Protein AF-A0A7N8Y259-F1 (afdb_monomer)

Sequence (595 aa):
MSTGRQFRAVIMTAVQTRENLTTSYLSGLELFNDPRVLNTAMTRAQSQVVVVGDAAALCCFGKCSGIWQSYIKHCITNSSVTPQHFTKDFFEKDLMETAKFQKSEHVDEKNTMNDAILQELKNEYEQLKIEYCSDEDSLEFEDLDHLSLRSSNYIAGADTVLSELCEKQPELKQNNVFMVQVIGWKENCSFPLGKVIKILPVGKSLDDELKILNEEFKVAPSTYNLDRAFLLADEVGTQREDLRKVMTFTVDSKDTRDLDDAISVREIGDQYELGIHIADVASFVSPGSKLDKDAKQKGATYYCGNRKPIYMFPENLSTEHFSLLPNEDRKVVSLMFKVSKQTNEIIGKHKFQLSVINSNEQLSYDKAGEWITERYGVRPNFSDIKDCVTMAYCFAKSQRKIRLNKDWAYAQPDAKRFPGNRKAQLMIEELSVLFNALVSETLIGSEQTQYCTPLRCQAKPSLDKVEELKETYAELMPLSFLVRHKVDHDEQVKTYMICSSSSPKENIGHYSLNVNSYTQASSPIRRYMDIVLQRLLHSVISNENVYYTPTEITTLCSQFEDKIRVAKEYEIKAEEISYAVSRAKQSFSHCPFVS

pLDDT: mean 74.75, std 21.46, range [24.36, 98.88]

Solvent-accessible surface area (backbone atoms only — not comparable to full-atom values): 34156 Å² total; per-residue (Å²): 137,83,92,68,47,84,33,66,58,37,80,46,74,54,74,47,40,77,72,61,67,77,59,97,80,74,90,85,54,60,62,68,41,35,55,68,52,40,49,52,57,61,55,23,26,66,76,38,78,47,77,41,62,43,68,37,43,47,40,67,50,62,76,24,11,70,58,42,47,52,52,51,53,50,30,50,75,68,70,58,50,43,54,86,82,63,40,72,70,55,49,54,52,46,32,58,60,53,51,74,66,64,76,94,70,91,74,80,93,78,76,89,78,67,74,61,60,65,47,50,58,50,53,53,54,56,51,60,59,61,68,74,73,76,78,90,78,89,84,84,90,78,89,87,87,83,83,86,78,82,89,77,86,90,81,85,87,72,45,65,65,58,52,52,47,35,71,77,36,55,69,58,64,79,38,38,48,73,43,60,48,76,77,48,73,55,89,96,50,96,60,65,43,61,44,78,77,45,81,42,61,51,85,86,49,70,69,40,51,49,51,53,52,27,60,76,70,70,57,72,68,58,83,70,75,83,58,75,69,69,82,66,62,71,76,87,78,75,85,55,48,83,40,51,88,45,55,25,31,30,74,39,62,86,84,68,49,63,38,29,50,35,42,33,36,42,76,50,88,87,28,29,37,41,36,45,32,27,40,43,49,42,79,76,45,51,87,85,36,73,66,35,50,48,26,61,70,53,30,36,38,35,49,39,50,99,44,81,57,41,43,27,41,41,59,66,45,32,48,50,74,49,15,61,49,54,80,39,84,38,57,23,44,28,42,39,34,39,27,37,73,88,71,36,42,78,50,84,75,71,44,76,43,50,28,31,36,24,23,71,40,78,35,30,39,67,60,45,24,49,36,29,64,76,46,62,92,52,87,73,48,67,89,40,68,53,36,32,55,30,50,51,32,49,29,24,54,38,51,38,34,70,56,44,50,92,53,43,88,63,72,84,88,48,100,86,58,77,57,72,84,53,56,32,56,50,22,55,53,38,46,45,50,51,51,14,28,52,51,33,52,51,36,54,71,31,90,83,29,30,50,46,31,72,30,40,30,21,56,72,65,61,66,70,44,24,51,53,45,49,64,78,36,55,85,53,32,83,62,32,82,62,41,67,78,44,73,60,76,69,71,87,59,72,64,46,50,38,28,29,88,70,51,83,70,58,74,58,4,21,47,96,72,57,38,69,46,26,33,71,52,61,42,37,64,42,27,42,64,11,31,55,48,44,49,50,47,46,16,66,69,71,72,49,80,65,91,66,49,44,69,55,38,41,52,46,27,59,57,46,47,54,36,54,52,52,34,52,52,48,27,53,52,32,36,54,50,49,50,52,60,57,51,79,73,53,81,93,72,88,85,82,66,74,72

Nearest PDB structures (foldseek):
  8e29-assembly1_A  TM=8.459E-01  e=4.202E-29  Homo sapiens
  7did-assembly1_A  TM=7.575E-01  e=1.082E-26  Mycoplasmoides genitalium G37
  7dcy-assembly1_A  TM=7.495E-01  e=4.975E-27  Mycoplasmoides genitalium G37
  2ix1-assembly1_A  TM=7.747E-01  e=7.772E-25  Escherichia coli
  7dol-assembly1_A  TM=7.550E-01  e=1.114E-25  Mycoplasmoides genitalium G37

Foldseek 3Di:
DDPWAQEQEAEAEDLFDLVVLVDDDDDPCCCLQDPVNVVRRVRNHPHYYEYHDDLLRSLQDHPCNVVSVVVVVVCQVVCQDPPSPPHPVNSVVSNVVSNVSDDDDDDPPPPPDDCVVVVVVVVVVVVVVVVVPPDDDDDDDDDDDDDDDDDDDDDDDPCPVVVVVCVVPVVQVPFWDFDWDFPADDPPDPDTDTDGPDIAGHDDDLVSVLVVLCVVLVADADPDDDDPVLVVPPPPDFDAAECAVFAKEFEAAPPDQQAFWMKTWADDVQWIKIKIWGQL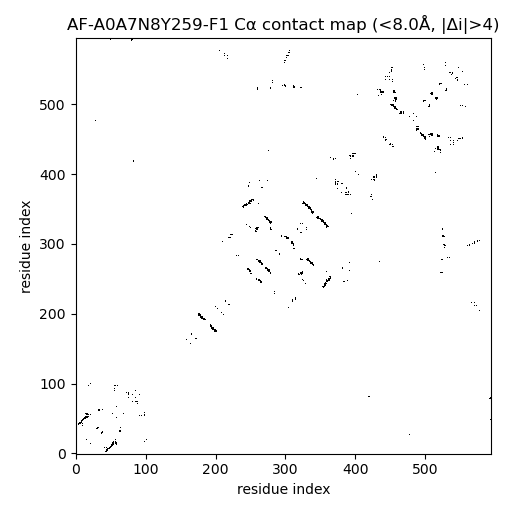VLSSDDPPDPQLVQLLVQFFWFDQAPDDIRFSGHPCCRRPVRHLDAQDKGKTFMWMFIAHPVQLDGDDDIDTGIHIYHHHYYHYLVRLLVLLVVCPPPDADSVDSSSRSNSLLSNLLSLLCVQVPVCSPDDDDDPPDFPDSCSSVSSVVSSQFVVFLVLFVLQCVDPQRVLQDKWWEFAFADPVVLVVVCVVCVVCQSSDPVNVVDSDDDDDRDTFIAGHPPDPRQQRDYVVRNGRIGDRQSRVRTGVVNSLSSQSVCCSRVVHHRPDDSVRSRVSRVVSSVSVVSSVVSNVVSNVSVVVSVVVPDDDDDDGHGD

Structure (mmCIF, N/CA/C/O backbone):
data_AF-A0A7N8Y259-F1
#
_entry.id   AF-A0A7N8Y259-F1
#
loop_
_atom_site.group_PDB
_atom_site.id
_atom_site.type_symbol
_atom_site.label_atom_id
_atom_site.label_alt_id
_atom_site.label_comp_id
_atom_site.label_asym_id
_atom_site.label_entity_id
_atom_site.label_seq_id
_atom_site.pdbx_PDB_ins_code
_atom_site.Cartn_x
_atom_site.Cartn_y
_atom_site.Cartn_z
_atom_site.occupancy
_atom_site.B_iso_or_equiv
_atom_site.auth_seq_id
_atom_site.auth_comp_id
_atom_site.auth_asym_id
_atom_site.auth_atom_id
_atom_site.pdbx_PDB_model_num
ATOM 1 N N . MET A 1 1 ? 5.766 59.104 -18.801 1.00 31.73 1 MET A N 1
ATOM 2 C CA . MET A 1 1 ? 6.012 57.760 -19.365 1.00 31.73 1 MET A CA 1
ATOM 3 C C . MET A 1 1 ? 5.689 56.741 -18.285 1.00 31.73 1 MET A C 1
ATOM 5 O O . MET A 1 1 ? 6.420 56.658 -17.307 1.00 31.73 1 MET A O 1
ATOM 9 N N . SER A 1 2 ? 4.531 56.088 -18.392 1.00 37.53 2 SER A N 1
ATOM 10 C CA . SER A 1 2 ? 4.038 55.081 -17.450 1.00 37.53 2 SER A CA 1
ATOM 11 C C . SER A 1 2 ? 4.778 53.760 -17.665 1.00 37.53 2 SER A C 1
ATOM 13 O O . SER A 1 2 ? 4.703 53.150 -18.723 1.00 37.53 2 SER A O 1
ATOM 15 N N . THR A 1 3 ? 5.500 53.300 -16.650 1.00 47.56 3 THR A N 1
ATOM 16 C CA . THR A 1 3 ? 6.148 51.979 -16.607 1.00 47.56 3 THR A CA 1
ATOM 17 C C . THR A 1 3 ? 5.200 50.923 -16.022 1.00 47.56 3 THR A C 1
ATOM 19 O O . THR A 1 3 ? 5.556 50.169 -15.118 1.00 47.56 3 THR A O 1
ATOM 22 N N . GLY A 1 4 ? 3.953 50.897 -16.498 1.00 50.53 4 GLY A N 1
ATOM 23 C CA . GLY A 1 4 ? 2.974 49.861 -16.159 1.00 50.53 4 GLY A CA 1
ATOM 24 C C . GLY A 1 4 ? 2.997 48.765 -17.219 1.00 50.53 4 GLY A C 1
ATOM 25 O O . GLY A 1 4 ? 3.079 49.090 -18.396 1.00 50.53 4 GLY A O 1
ATOM 26 N N . ARG A 1 5 ? 2.882 47.494 -16.811 1.00 56.06 5 ARG A N 1
ATOM 27 C CA . ARG A 1 5 ? 2.887 46.281 -17.665 1.00 56.06 5 ARG A CA 1
ATOM 28 C C . ARG A 1 5 ? 4.279 45.753 -18.071 1.00 56.06 5 ARG A C 1
ATOM 30 O O . ARG A 1 5 ? 4.652 45.738 -19.241 1.00 56.06 5 ARG A O 1
ATOM 37 N N . GLN A 1 6 ? 5.035 45.269 -17.082 1.00 61.59 6 GLN A N 1
ATOM 38 C CA . GLN A 1 6 ? 6.375 44.685 -17.266 1.00 61.59 6 GLN A CA 1
ATOM 39 C C . GLN A 1 6 ? 6.376 43.165 -17.490 1.00 61.59 6 GLN A C 1
ATOM 41 O O . GLN A 1 6 ? 7.328 42.646 -18.065 1.00 61.59 6 GLN A O 1
ATOM 46 N N . PHE A 1 7 ? 5.344 42.445 -17.040 1.00 57.59 7 PHE A N 1
ATOM 47 C CA . PHE A 1 7 ? 5.351 40.979 -17.014 1.00 57.59 7 PHE A CA 1
ATOM 48 C C . PHE A 1 7 ? 4.155 40.403 -17.763 1.00 57.59 7 PHE A C 1
ATOM 50 O O . PHE A 1 7 ? 3.037 40.877 -17.583 1.00 57.59 7 PHE A O 1
ATOM 57 N N . ARG A 1 8 ? 4.363 39.341 -18.556 1.00 59.09 8 ARG A N 1
ATOM 58 C CA . ARG A 1 8 ? 3.279 38.644 -19.273 1.00 59.09 8 ARG A CA 1
ATOM 59 C C . ARG A 1 8 ? 2.201 38.151 -18.304 1.00 59.09 8 ARG A C 1
ATOM 61 O O . ARG A 1 8 ? 1.018 38.416 -18.513 1.00 59.09 8 ARG A O 1
ATOM 68 N N . ALA A 1 9 ? 2.621 37.515 -17.216 1.00 61.53 9 ALA A N 1
ATOM 69 C CA . ALA A 1 9 ? 1.769 37.088 -16.116 1.00 61.53 9 ALA A CA 1
ATOM 70 C C . ALA A 1 9 ? 2.418 37.442 -14.770 1.00 61.53 9 ALA A C 1
ATOM 72 O O . ALA A 1 9 ? 3.644 37.487 -14.667 1.00 61.53 9 ALA A O 1
ATOM 73 N N . VAL A 1 10 ? 1.599 37.670 -13.746 1.00 65.75 10 VAL A N 1
ATOM 74 C CA . VAL A 1 10 ? 2.021 37.839 -12.350 1.00 65.75 10 VAL A CA 1
ATOM 75 C C . VAL A 1 10 ? 1.383 36.728 -11.526 1.00 65.75 10 VAL A C 1
ATOM 77 O O . VAL A 1 10 ? 0.165 36.566 -11.548 1.00 65.75 10 VAL A O 1
ATOM 80 N N . ILE A 1 11 ? 2.201 35.968 -10.798 1.00 70.06 11 ILE A N 1
ATOM 81 C CA . ILE A 1 11 ? 1.746 34.916 -9.885 1.00 70.06 11 ILE A CA 1
ATOM 82 C C . ILE A 1 11 ? 2.047 35.376 -8.460 1.00 70.06 11 ILE A C 1
ATOM 84 O O . ILE A 1 11 ? 3.190 35.686 -8.133 1.00 70.06 11 ILE A O 1
ATOM 88 N N . MET A 1 12 ? 1.018 35.434 -7.621 1.00 68.69 12 MET A N 1
ATOM 89 C CA . MET A 1 12 ? 1.109 35.808 -6.215 1.00 68.69 12 MET A CA 1
ATOM 90 C C . MET A 1 12 ? 0.708 34.620 -5.349 1.00 68.69 12 MET A C 1
ATOM 92 O O . MET A 1 12 ? -0.397 34.104 -5.466 1.00 68.69 12 MET A O 1
ATOM 96 N N . THR A 1 13 ? 1.582 34.202 -4.444 1.00 61.66 13 THR A N 1
ATOM 97 C CA . THR A 1 13 ? 1.275 33.164 -3.454 1.00 61.66 13 THR A CA 1
ATOM 98 C C . THR A 1 13 ? 1.036 33.831 -2.104 1.00 61.66 13 THR A C 1
ATOM 100 O O . THR A 1 13 ? 1.928 34.500 -1.578 1.00 61.66 13 THR A O 1
ATOM 103 N N . ALA A 1 14 ? -0.161 33.695 -1.544 1.00 60.66 14 ALA A N 1
ATOM 104 C CA . ALA A 1 14 ? -0.502 34.288 -0.262 1.00 60.66 14 ALA A CA 1
ATOM 105 C C . ALA A 1 14 ? -0.086 33.382 0.904 1.00 60.66 14 ALA A C 1
ATOM 107 O O . ALA A 1 14 ? -0.412 32.198 0.953 1.00 60.66 14 ALA A O 1
ATOM 108 N N . VAL A 1 15 ? 0.605 33.984 1.874 1.00 50.47 15 VAL A N 1
ATOM 109 C CA . VAL A 1 15 ? 1.146 33.325 3.078 1.00 50.47 15 VAL A CA 1
ATOM 110 C C . VAL A 1 15 ? 0.148 33.360 4.250 1.00 50.47 15 VAL A C 1
ATOM 112 O O . VAL A 1 15 ? 0.470 32.965 5.365 1.00 50.47 15 VAL A O 1
ATOM 115 N N . GLN A 1 16 ? -1.079 33.848 4.055 1.00 53.81 16 GLN A N 1
ATOM 116 C CA . GLN A 1 16 ? -2.093 33.866 5.115 1.00 53.81 16 GLN A CA 1
ATOM 117 C C . GLN A 1 16 ? -3.006 32.644 5.007 1.00 53.81 16 GLN A C 1
ATOM 119 O O . GLN A 1 16 ? -3.619 32.415 3.972 1.00 53.81 16 GLN A O 1
ATOM 124 N N . THR A 1 17 ? -3.084 31.874 6.091 1.00 55.69 17 THR A N 1
ATOM 125 C CA . THR A 1 17 ? -4.044 30.783 6.320 1.00 55.69 17 THR A CA 1
ATOM 126 C C . THR A 1 17 ? -4.780 31.047 7.625 1.00 55.69 17 THR A C 1
ATOM 128 O O . THR A 1 17 ? -4.289 31.798 8.473 1.00 55.69 17 THR A O 1
ATOM 131 N N . ARG A 1 18 ? -5.915 30.374 7.835 1.00 54.91 18 ARG A N 1
ATOM 132 C CA . ARG A 1 18 ? -6.691 30.435 9.087 1.00 54.91 18 ARG A CA 1
ATOM 133 C C . ARG A 1 18 ? -5.870 30.206 10.371 1.00 54.91 18 ARG A C 1
ATOM 135 O O . ARG A 1 18 ? -6.222 30.746 11.415 1.00 54.91 18 ARG A O 1
ATOM 142 N N . GLU A 1 19 ? -4.766 29.458 10.313 1.00 51.34 19 GLU A N 1
ATOM 143 C CA . GLU A 1 19 ? -3.880 29.196 11.464 1.00 51.34 19 GLU A CA 1
ATOM 144 C C . GLU A 1 19 ? -2.948 30.379 11.786 1.00 51.34 19 GLU A C 1
ATOM 146 O O . GLU A 1 19 ? -2.776 30.722 12.960 1.00 51.34 19 GLU A O 1
ATOM 151 N N . ASN A 1 20 ? -2.444 31.084 10.764 1.00 52.56 20 ASN A N 1
ATOM 152 C CA . ASN A 1 20 ? -1.605 32.283 10.924 1.00 52.56 20 ASN A CA 1
ATOM 153 C C . ASN A 1 20 ? -2.360 33.462 11.567 1.00 52.56 20 ASN A C 1
ATOM 155 O O . ASN A 1 20 ? -1.735 34.396 12.070 1.00 52.56 20 ASN A O 1
ATOM 159 N N . LEU A 1 21 ? -3.696 33.397 11.601 1.00 51.56 21 LEU A N 1
ATOM 160 C CA . LEU A 1 21 ? -4.581 34.385 12.228 1.00 51.56 21 LEU A CA 1
ATOM 161 C C . LEU A 1 21 ? -4.530 34.373 13.769 1.00 51.56 21 LEU A C 1
ATOM 163 O O . LEU A 1 21 ? -5.076 35.271 14.405 1.00 51.56 21 LEU A O 1
ATOM 167 N N . THR A 1 22 ? -3.893 33.373 14.392 1.00 48.81 22 THR A N 1
ATOM 168 C CA . THR A 1 22 ? -3.843 33.238 15.863 1.00 48.81 22 THR A CA 1
ATOM 169 C C . THR A 1 22 ? -2.605 33.864 16.518 1.00 48.81 22 THR A C 1
ATOM 171 O O . THR A 1 22 ? -2.586 34.055 17.736 1.00 48.81 22 THR A O 1
ATOM 174 N N . THR A 1 23 ? -1.583 34.228 15.738 1.00 44.41 23 THR A N 1
ATOM 175 C CA . THR A 1 23 ? -0.278 34.706 16.232 1.00 44.41 23 THR A CA 1
ATOM 176 C C . THR A 1 23 ? -0.013 36.165 15.849 1.00 44.41 23 THR A C 1
ATOM 178 O O . THR A 1 23 ? 0.042 36.505 14.673 1.00 44.41 23 THR A O 1
ATOM 181 N N . SER A 1 24 ? 0.198 37.036 16.843 1.00 42.38 24 SER A N 1
ATOM 182 C CA . SER A 1 24 ? 0.234 38.505 16.701 1.00 42.38 24 SER A CA 1
ATOM 183 C C . SER A 1 24 ? 1.580 39.116 16.284 1.00 42.38 24 SER A C 1
ATOM 185 O O . SER A 1 24 ? 1.736 40.332 16.336 1.00 42.38 24 SER A O 1
ATOM 187 N N . TYR A 1 25 ? 2.570 38.312 15.897 1.00 46.72 25 TYR A N 1
ATOM 188 C CA . TYR A 1 25 ? 3.901 38.810 15.542 1.00 46.72 25 TYR A CA 1
ATOM 189 C C . TYR A 1 25 ? 4.353 38.233 14.205 1.00 46.72 25 TYR A C 1
ATOM 191 O O . TYR A 1 25 ? 5.004 37.193 14.140 1.00 46.72 25 TYR A O 1
ATOM 199 N N . LEU A 1 26 ? 4.015 38.933 13.123 1.00 46.22 26 LEU A N 1
ATOM 200 C CA . LEU A 1 26 ? 4.574 38.680 11.800 1.00 46.22 26 LEU A CA 1
ATOM 201 C C . LEU A 1 26 ? 5.191 39.978 11.265 1.00 46.22 26 LEU A C 1
ATOM 203 O O . LEU A 1 26 ? 4.508 40.811 10.677 1.00 46.22 26 LEU A O 1
ATOM 207 N N . SER A 1 27 ? 6.501 40.142 11.456 1.00 38.75 27 SER A N 1
ATOM 208 C CA . SER A 1 27 ? 7.315 41.045 10.640 1.00 38.75 27 SER A CA 1
ATOM 209 C C . SER A 1 27 ? 7.521 40.397 9.262 1.00 38.75 27 SER A C 1
ATOM 211 O O . SER A 1 27 ? 7.944 39.243 9.178 1.00 38.75 27 SER A O 1
ATOM 213 N N . GLY A 1 28 ? 7.148 41.105 8.187 1.00 48.31 28 GLY A N 1
ATOM 214 C CA . GLY A 1 28 ? 7.307 40.646 6.793 1.00 48.31 28 GLY A CA 1
ATOM 215 C C . GLY A 1 28 ? 6.070 40.725 5.878 1.00 48.31 28 GLY A C 1
ATOM 216 O O . GLY A 1 28 ? 6.117 40.210 4.768 1.00 48.31 28 GLY A O 1
ATOM 217 N N . LEU A 1 29 ? 4.961 41.348 6.298 1.00 51.50 29 LEU A N 1
ATOM 218 C CA . LEU A 1 29 ? 3.687 41.368 5.547 1.00 51.50 29 LEU A CA 1
ATOM 219 C C . LEU A 1 29 ? 3.365 42.699 4.834 1.00 51.50 29 LEU A C 1
ATOM 221 O O . LEU A 1 29 ? 2.196 43.015 4.628 1.00 51.50 29 LEU A O 1
ATOM 225 N N . GLU A 1 30 ? 4.354 43.501 4.436 1.00 50.78 30 GLU A N 1
ATOM 226 C CA . GLU A 1 30 ? 4.078 44.813 3.815 1.00 50.78 30 GLU A CA 1
ATOM 227 C C . GLU A 1 30 ? 3.404 44.705 2.431 1.00 50.78 30 GLU A C 1
ATOM 229 O O . GLU A 1 30 ? 2.513 45.497 2.128 1.00 50.78 30 GLU A O 1
ATOM 234 N N . LEU A 1 31 ? 3.719 43.672 1.634 1.00 52.66 31 LEU A N 1
ATOM 235 C CA . LEU A 1 31 ? 3.154 43.472 0.286 1.00 52.66 31 LEU A CA 1
ATOM 236 C C . LEU A 1 31 ? 1.628 43.248 0.283 1.00 52.66 31 LEU A C 1
ATOM 238 O O . LEU A 1 31 ? 0.938 43.692 -0.631 1.00 52.66 31 LEU A O 1
ATOM 242 N N . PHE A 1 32 ? 1.101 42.574 1.311 1.00 55.12 32 PHE A N 1
ATOM 243 C CA . PHE A 1 32 ? -0.315 42.192 1.415 1.00 55.12 32 PHE A CA 1
ATOM 244 C C . PHE A 1 32 ? -1.127 43.107 2.344 1.00 55.12 32 PHE A C 1
ATOM 246 O O . PHE A 1 32 ? -2.348 42.976 2.400 1.00 55.12 32 PHE A O 1
ATOM 253 N N . ASN A 1 33 ? -0.467 44.043 3.036 1.00 57.94 33 ASN A N 1
ATOM 254 C CA . ASN A 1 33 ? -1.093 45.024 3.927 1.00 57.94 33 ASN A CA 1
ATOM 255 C C . ASN A 1 33 ? -0.981 46.482 3.444 1.00 57.94 33 ASN A C 1
ATOM 257 O O . ASN A 1 33 ? -1.652 47.333 4.030 1.00 57.94 33 ASN A O 1
ATOM 261 N N . ASP A 1 34 ? -0.185 46.798 2.412 1.00 68.50 34 ASP A N 1
ATOM 262 C CA . ASP A 1 34 ? -0.209 48.108 1.738 1.00 68.50 34 ASP A CA 1
ATOM 263 C C . ASP A 1 34 ? -0.972 48.019 0.394 1.00 68.50 34 ASP A C 1
ATOM 265 O O . ASP A 1 34 ? -0.463 47.442 -0.576 1.00 68.50 34 ASP A O 1
ATOM 269 N N . PRO A 1 35 ? -2.169 48.633 0.294 1.00 69.25 35 PRO A N 1
ATOM 270 C CA . PRO A 1 35 ? -2.975 48.666 -0.928 1.00 69.25 35 PRO A CA 1
ATOM 271 C C . PRO A 1 35 ? -2.236 49.175 -2.168 1.00 69.25 35 PRO A C 1
ATOM 273 O O . PRO A 1 35 ? -2.524 48.744 -3.281 1.00 69.25 35 PRO A O 1
ATOM 276 N N . ARG A 1 36 ? -1.267 50.085 -2.006 1.00 67.75 36 ARG A N 1
ATOM 277 C CA . ARG A 1 36 ? -0.520 50.668 -3.131 1.00 67.75 36 ARG A CA 1
ATOM 278 C C . ARG A 1 36 ? 0.468 49.672 -3.718 1.00 67.75 36 ARG A C 1
ATOM 280 O O . ARG A 1 36 ? 0.638 49.628 -4.937 1.00 67.75 36 ARG A O 1
ATOM 287 N N . VAL A 1 37 ? 1.102 48.868 -2.867 1.00 68.62 37 VAL A N 1
ATOM 288 C CA . VAL A 1 37 ? 2.054 47.841 -3.302 1.00 68.62 37 VAL A CA 1
ATOM 289 C C . VAL A 1 37 ? 1.300 46.702 -3.985 1.00 68.62 37 VAL A C 1
ATOM 291 O O . VAL A 1 37 ? 1.686 46.294 -5.081 1.00 68.62 37 VAL A O 1
ATOM 294 N N . LEU A 1 38 ? 0.168 46.275 -3.413 1.00 72.06 38 LEU A N 1
ATOM 295 C CA . LEU A 1 38 ? -0.696 45.263 -4.020 1.00 72.06 38 LEU A CA 1
ATOM 296 C C . LEU A 1 38 ? -1.234 45.705 -5.389 1.00 72.06 38 LEU A C 1
ATOM 298 O O . LEU A 1 38 ? -1.137 44.958 -6.363 1.00 72.06 38 LEU A O 1
ATOM 302 N N . ASN A 1 39 ? -1.725 46.944 -5.488 1.00 71.12 39 ASN A N 1
ATOM 303 C CA . ASN A 1 39 ? -2.179 47.510 -6.758 1.00 71.12 39 ASN A CA 1
ATOM 304 C C . ASN A 1 39 ? -1.050 47.532 -7.790 1.00 71.12 39 ASN A C 1
ATOM 306 O O . ASN A 1 39 ? -1.236 47.076 -8.914 1.00 71.12 39 ASN A O 1
ATOM 310 N N . THR A 1 40 ? 0.144 47.985 -7.399 1.00 71.69 40 THR A N 1
ATOM 311 C CA . THR A 1 40 ? 1.310 48.019 -8.293 1.00 71.69 40 THR A CA 1
ATOM 312 C C . THR A 1 40 ? 1.656 46.623 -8.816 1.00 71.69 40 THR A C 1
ATOM 314 O O . THR A 1 40 ? 1.926 46.471 -10.008 1.00 71.69 40 THR A O 1
ATOM 317 N N . ALA A 1 41 ? 1.608 45.598 -7.959 1.00 68.81 41 ALA A N 1
ATOM 318 C CA . ALA A 1 41 ? 1.866 44.214 -8.346 1.00 68.81 41 ALA A CA 1
ATOM 319 C C . ALA A 1 41 ? 0.820 43.689 -9.344 1.00 68.81 41 ALA A C 1
ATOM 321 O O . ALA A 1 41 ? 1.189 43.156 -10.390 1.00 68.81 41 ALA A O 1
ATOM 322 N N . MET A 1 42 ? -0.470 43.907 -9.072 1.00 72.12 42 MET A N 1
ATOM 323 C CA . MET A 1 42 ? -1.562 43.483 -9.955 1.00 72.12 42 MET A CA 1
ATOM 324 C C . MET A 1 42 ? -1.518 44.194 -11.318 1.00 72.12 42 MET A C 1
ATOM 326 O O . MET A 1 42 ? -1.651 43.547 -12.353 1.00 72.12 42 MET A O 1
ATOM 330 N N . THR A 1 43 ? -1.251 45.505 -11.350 1.00 73.00 43 THR A N 1
ATOM 331 C CA . THR A 1 43 ? -1.238 46.302 -12.596 1.00 73.00 43 THR A CA 1
ATOM 332 C C . THR A 1 43 ? 0.021 46.122 -13.451 1.00 73.00 43 THR A C 1
ATOM 334 O O . THR A 1 43 ? 0.116 46.654 -14.558 1.00 73.00 43 THR A O 1
ATOM 337 N N . ARG A 1 44 ? 1.027 45.391 -12.952 1.00 72.56 44 ARG A N 1
ATOM 338 C CA . ARG A 1 44 ? 2.248 45.073 -13.709 1.00 72.56 44 ARG A CA 1
ATOM 339 C C . ARG A 1 44 ? 2.101 43.861 -14.626 1.00 72.56 44 ARG A C 1
ATOM 341 O O . ARG A 1 44 ? 2.978 43.667 -15.472 1.00 72.56 44 ARG A O 1
ATOM 348 N N . ALA A 1 45 ? 1.016 43.100 -14.492 1.00 68.75 45 ALA A N 1
ATOM 349 C CA . ALA A 1 45 ? 0.655 42.043 -15.425 1.00 68.75 45 ALA A CA 1
ATOM 350 C C . ALA A 1 45 ? 0.137 42.619 -16.754 1.00 68.75 45 ALA A C 1
ATOM 352 O O . ALA A 1 45 ? -0.648 43.562 -16.771 1.00 68.75 45 ALA A O 1
ATOM 353 N N . GLN A 1 46 ? 0.567 42.030 -17.867 1.00 62.53 46 GLN A N 1
ATOM 354 C CA . GLN A 1 46 ? 0.090 42.334 -19.218 1.00 62.53 46 GLN A CA 1
ATOM 355 C C . GLN A 1 46 ? -1.149 41.518 -19.578 1.00 62.53 46 GLN A C 1
ATOM 357 O O . GLN A 1 46 ? -2.044 42.041 -20.228 1.00 62.53 46 GLN A O 1
ATOM 362 N N . SER A 1 47 ? -1.182 40.238 -19.187 1.00 63.31 47 SER A N 1
ATOM 363 C CA . SER A 1 47 ? -2.236 39.309 -19.617 1.00 63.31 47 SER A CA 1
ATOM 364 C C . SER A 1 47 ? -2.888 38.521 -18.485 1.00 63.31 47 SER A C 1
ATOM 366 O O . SER A 1 47 ? -4.064 38.190 -18.591 1.00 63.31 47 SER A O 1
ATOM 368 N N . GLN A 1 48 ? -2.171 38.219 -17.396 1.00 65.69 48 GLN A N 1
ATOM 369 C CA . GLN A 1 48 ? -2.711 37.329 -16.367 1.00 65.69 48 GLN A CA 1
ATOM 370 C C . GLN A 1 48 ? -2.222 37.672 -14.961 1.00 65.69 48 GLN A C 1
ATOM 372 O O . GLN A 1 48 ? -1.034 37.904 -14.745 1.00 65.69 48 GLN A O 1
ATOM 377 N N . VAL A 1 49 ? -3.140 37.635 -13.994 1.00 70.25 49 VAL A N 1
ATOM 378 C CA . VAL A 1 49 ? -2.836 37.668 -12.560 1.00 70.25 49 VAL A CA 1
ATOM 379 C C . VAL A 1 49 ? -3.376 36.388 -11.934 1.00 70.25 49 VAL A C 1
ATOM 381 O O . VAL A 1 49 ? -4.581 36.147 -11.985 1.00 70.25 49 VAL A O 1
ATOM 384 N N . VAL A 1 50 ? -2.494 35.581 -11.350 1.00 71.06 50 VAL A N 1
ATOM 385 C CA . VAL A 1 50 ? -2.836 34.340 -10.643 1.00 71.06 50 VAL A CA 1
ATOM 386 C C . VAL A 1 50 ? -2.544 34.527 -9.164 1.00 71.06 50 VAL A C 1
ATOM 388 O O . VAL A 1 50 ? -1.468 35.002 -8.805 1.00 71.06 50 VAL A O 1
ATOM 391 N N . VAL A 1 51 ? -3.487 34.147 -8.305 1.00 72.50 51 VAL A N 1
ATOM 392 C CA . VAL A 1 51 ? -3.333 34.223 -6.849 1.00 72.50 51 VAL A CA 1
ATOM 393 C C . VAL A 1 51 ? -3.569 32.841 -6.255 1.00 72.50 51 VAL A C 1
ATOM 395 O O . VAL A 1 51 ? -4.622 32.253 -6.476 1.00 72.50 51 VAL A O 1
ATOM 398 N N . VAL A 1 52 ? -2.600 32.334 -5.496 1.00 67.12 52 VAL A N 1
ATOM 399 C CA . VAL A 1 52 ? -2.649 31.018 -4.842 1.00 67.12 52 VAL A CA 1
ATOM 400 C C . VAL A 1 52 ? -2.659 31.223 -3.328 1.00 67.12 52 VAL A C 1
ATOM 402 O O . VAL A 1 52 ? -1.684 31.734 -2.781 1.00 67.12 52 VAL A O 1
ATOM 405 N N . GLY A 1 53 ? -3.739 30.851 -2.639 1.00 69.50 53 GLY A N 1
ATOM 406 C CA . GLY A 1 53 ? -3.841 30.978 -1.180 1.00 69.50 53 GLY A CA 1
ATOM 407 C C . GLY A 1 53 ? -5.250 30.769 -0.620 1.00 69.50 53 GLY A C 1
ATOM 408 O O . GLY A 1 53 ? -6.186 30.486 -1.363 1.00 69.50 53 GLY A O 1
ATOM 409 N N . ASP A 1 54 ? -5.393 30.920 0.701 1.00 69.31 54 ASP A N 1
ATOM 410 C CA . ASP A 1 54 ? -6.678 30.842 1.407 1.00 69.31 54 ASP A CA 1
ATOM 411 C C . ASP A 1 54 ? -7.493 32.124 1.155 1.00 69.31 54 ASP A C 1
ATOM 413 O O . ASP A 1 54 ? -7.180 33.212 1.651 1.00 69.31 54 ASP A O 1
ATOM 417 N N . ALA A 1 55 ? -8.534 31.985 0.333 1.00 72.56 55 ALA A N 1
ATOM 418 C CA . ALA A 1 55 ? -9.389 33.081 -0.099 1.00 72.56 55 ALA A CA 1
ATOM 419 C C . ALA A 1 55 ? -10.118 33.761 1.071 1.00 72.56 55 ALA A C 1
ATOM 421 O O . ALA A 1 55 ? -10.253 34.985 1.076 1.00 72.56 55 ALA A O 1
ATOM 422 N N . ALA A 1 56 ? -10.575 32.997 2.068 1.00 69.94 56 ALA A N 1
ATOM 423 C CA . ALA A 1 56 ? -11.269 33.554 3.222 1.00 69.94 56 ALA A CA 1
ATOM 424 C C . ALA A 1 56 ? -10.291 34.312 4.131 1.00 69.94 56 ALA A C 1
ATOM 426 O O . ALA A 1 56 ? -10.581 35.437 4.543 1.00 69.94 56 ALA A O 1
ATOM 427 N N . ALA A 1 57 ? -9.098 33.761 4.373 1.00 67.25 57 ALA A N 1
ATOM 428 C CA . ALA A 1 57 ? -8.069 34.419 5.179 1.00 67.25 57 ALA A CA 1
ATOM 429 C C . ALA A 1 57 ? -7.628 35.770 4.582 1.00 67.25 57 ALA A C 1
ATOM 431 O O . ALA A 1 57 ? -7.588 36.769 5.302 1.00 67.25 57 ALA A O 1
ATOM 432 N N . LEU A 1 58 ? -7.390 35.830 3.263 1.00 71.12 58 LEU A N 1
ATOM 433 C CA . LEU A 1 58 ? -7.026 37.057 2.532 1.00 71.12 58 LEU A CA 1
ATOM 434 C C . LEU A 1 58 ? -8.058 38.185 2.660 1.00 71.12 58 LEU A C 1
ATOM 436 O O . LEU A 1 58 ? -7.729 39.372 2.623 1.00 71.12 58 LEU A O 1
ATOM 440 N N . CYS A 1 59 ? -9.325 37.813 2.789 1.00 71.88 59 CYS A N 1
ATOM 441 C CA . CYS A 1 59 ? -10.450 38.733 2.820 1.00 71.88 59 CYS A CA 1
ATOM 442 C C . CYS A 1 59 ? -10.852 39.180 4.227 1.00 71.88 59 CYS A C 1
ATOM 444 O O . CYS A 1 59 ? -11.673 40.093 4.346 1.00 71.88 59 CYS A O 1
ATOM 446 N N . CYS A 1 60 ? -10.309 38.553 5.272 1.00 62.97 60 CYS A N 1
ATOM 447 C CA . CYS A 1 60 ? -10.700 38.798 6.658 1.00 62.97 60 CYS A CA 1
ATOM 448 C C . CYS A 1 60 ? -9.753 39.736 7.428 1.00 62.97 60 CYS A C 1
ATOM 450 O O . CYS A 1 60 ? -10.146 40.202 8.497 1.00 62.97 60 CYS A O 1
ATOM 452 N N . PHE A 1 61 ? -8.544 40.037 6.931 1.00 56.84 61 PHE A N 1
ATOM 453 C CA . PHE A 1 61 ? -7.556 40.845 7.664 1.00 56.84 61 PHE A CA 1
ATOM 454 C C . PHE A 1 61 ? -6.703 41.759 6.771 1.00 56.84 61 PHE A C 1
ATOM 456 O O . PHE A 1 61 ? -6.467 41.478 5.600 1.00 56.84 61 PHE A O 1
ATOM 463 N N . GLY A 1 62 ? -6.219 42.863 7.355 1.00 63.50 62 GLY A N 1
ATOM 464 C CA . GLY A 1 62 ? -5.338 43.820 6.684 1.00 63.50 62 GLY A CA 1
ATOM 465 C C . GLY A 1 62 ? -6.060 44.916 5.895 1.00 63.50 62 GLY A C 1
ATOM 466 O O . GLY A 1 62 ? -7.253 44.827 5.590 1.00 63.50 62 GLY A O 1
ATOM 467 N N . LYS A 1 63 ? -5.319 45.969 5.522 1.00 65.88 63 LYS A N 1
ATOM 468 C CA . LYS A 1 63 ? -5.862 47.119 4.766 1.00 65.88 63 LYS A CA 1
ATOM 469 C C . LYS A 1 63 ? -6.252 46.768 3.320 1.00 65.88 63 LYS A C 1
ATOM 471 O O . LYS A 1 63 ? -6.920 47.563 2.668 1.00 65.88 63 LYS A O 1
ATOM 476 N N . CYS A 1 64 ? -5.858 45.590 2.827 1.00 69.81 64 CYS A N 1
ATOM 477 C CA . CYS A 1 64 ? -6.160 45.094 1.479 1.00 69.81 64 CYS A CA 1
ATOM 478 C C . CYS A 1 64 ? -7.372 44.146 1.415 1.00 69.81 64 CYS A C 1
ATOM 480 O O . CYS A 1 64 ? -7.724 43.694 0.328 1.00 69.81 64 CYS A O 1
ATOM 482 N N . SER A 1 65 ? -8.022 43.840 2.542 1.00 72.06 65 SER A N 1
ATOM 483 C CA . SER A 1 65 ? -9.153 42.896 2.628 1.00 72.06 65 SER A CA 1
ATOM 484 C C . SER A 1 65 ? -10.272 43.178 1.613 1.00 72.06 65 SER A C 1
ATOM 486 O O . SER A 1 65 ? -10.729 42.267 0.922 1.00 72.06 65 SER A O 1
ATOM 488 N N . GLY A 1 66 ? -10.662 44.446 1.447 1.00 69.94 66 GLY A N 1
ATOM 489 C CA . GLY A 1 66 ? -11.664 44.856 0.454 1.00 69.94 66 GLY A CA 1
ATOM 490 C C . GLY A 1 66 ? -11.230 44.623 -1.001 1.00 69.94 66 GLY A C 1
ATOM 491 O O . GLY A 1 66 ? -12.048 44.234 -1.836 1.00 69.94 66 GLY A O 1
ATOM 492 N N . ILE A 1 67 ? -9.936 44.785 -1.301 1.00 74.19 67 ILE A N 1
ATOM 493 C CA . ILE A 1 67 ? -9.366 44.534 -2.636 1.00 74.19 67 ILE A CA 1
ATOM 494 C C . ILE A 1 67 ? -9.417 43.036 -2.942 1.00 74.19 67 ILE A C 1
ATOM 496 O O . ILE A 1 67 ? -9.873 42.640 -4.014 1.00 74.19 67 ILE A O 1
ATOM 500 N N . TRP A 1 68 ? -9.039 42.199 -1.972 1.00 77.75 68 TRP A N 1
ATOM 501 C CA . TRP A 1 68 ? -9.104 40.745 -2.104 1.00 77.75 68 TRP A CA 1
ATOM 502 C C . TRP A 1 68 ? -10.529 40.239 -2.309 1.00 77.75 68 TRP A C 1
ATOM 504 O O . TRP A 1 68 ? -10.765 39.433 -3.207 1.00 77.75 68 TRP A O 1
ATOM 514 N N . GLN A 1 69 ? -11.496 40.762 -1.549 1.00 78.56 69 GLN A N 1
ATOM 515 C CA . GLN A 1 69 ? -12.904 40.392 -1.720 1.00 78.56 69 GLN A CA 1
ATOM 516 C C . GLN A 1 69 ? -13.421 40.735 -3.119 1.00 78.56 69 GLN A C 1
ATOM 518 O O . GLN A 1 69 ? -14.156 39.944 -3.711 1.00 78.56 69 GLN A O 1
ATOM 523 N N . SER A 1 70 ? -13.040 41.897 -3.653 1.00 76.88 70 SER A N 1
ATOM 524 C CA . SER A 1 70 ? -13.423 42.315 -5.004 1.00 76.88 70 SER A CA 1
ATOM 525 C C . SER A 1 70 ? -12.791 41.419 -6.075 1.00 76.88 70 SER A C 1
ATOM 527 O O . SER A 1 70 ? -13.496 40.896 -6.939 1.00 76.88 70 SER A O 1
ATOM 529 N N . TYR A 1 71 ? -11.483 41.160 -5.967 1.00 79.00 71 TYR A N 1
ATOM 530 C CA . TYR A 1 71 ? -10.745 40.289 -6.884 1.00 79.00 71 TYR A CA 1
ATOM 531 C C . TYR A 1 71 ? -11.314 38.862 -6.907 1.00 79.00 71 TYR A C 1
ATOM 533 O O . TYR A 1 71 ? -11.629 38.340 -7.974 1.00 79.00 71 TYR A O 1
ATOM 541 N N . ILE A 1 72 ? -11.545 38.251 -5.741 1.00 78.44 72 ILE A N 1
ATOM 542 C CA . ILE A 1 72 ? -12.075 36.883 -5.652 1.00 78.44 72 ILE A CA 1
ATOM 543 C C . ILE A 1 72 ? -13.504 36.803 -6.201 1.00 78.44 72 ILE A C 1
ATOM 545 O O . ILE A 1 72 ? -13.810 35.903 -6.981 1.00 78.44 72 ILE A O 1
ATOM 549 N N . LYS A 1 73 ? -14.378 37.770 -5.879 1.00 78.38 73 LYS A N 1
ATOM 550 C CA . LYS A 1 73 ? -15.737 37.830 -6.452 1.00 78.38 73 LYS A CA 1
ATOM 551 C C . LYS A 1 73 ? -15.707 37.947 -7.978 1.00 78.38 73 LYS A C 1
ATOM 553 O O . LYS A 1 73 ? -16.532 37.326 -8.652 1.00 78.38 73 LYS A O 1
ATOM 558 N N . HIS A 1 74 ? -14.760 38.707 -8.523 1.00 76.44 74 HIS A N 1
ATOM 559 C CA . HIS A 1 74 ? -14.558 38.820 -9.964 1.00 76.44 74 HIS A CA 1
ATOM 560 C C . HIS A 1 74 ? -14.118 37.483 -10.582 1.00 76.44 74 HIS A C 1
ATOM 562 O O . HIS A 1 74 ? -14.710 37.051 -11.570 1.00 76.44 74 HIS A O 1
ATOM 568 N N . CYS A 1 75 ? -13.166 36.778 -9.963 1.00 75.88 75 CYS A N 1
ATOM 569 C CA . CYS A 1 75 ? -12.737 35.454 -10.418 1.00 75.88 75 CYS A CA 1
ATOM 570 C C . CYS A 1 75 ? -13.875 34.419 -10.388 1.00 75.88 75 CYS A C 1
ATOM 572 O O . CYS A 1 75 ? -14.033 33.656 -11.340 1.00 75.88 75 CYS A O 1
ATOM 574 N N . ILE A 1 76 ? -14.696 34.411 -9.330 1.00 74.44 76 ILE A N 1
ATOM 575 C CA . ILE A 1 76 ? -15.867 33.521 -9.225 1.00 74.44 76 ILE A CA 1
ATOM 576 C C . ILE A 1 76 ? -16.865 33.825 -10.351 1.00 74.44 76 ILE A C 1
ATOM 578 O O . ILE A 1 76 ? -17.335 32.913 -11.024 1.00 74.44 76 ILE A O 1
ATOM 582 N N . THR A 1 77 ? -17.158 35.108 -10.590 1.00 78.31 77 THR A N 1
ATOM 583 C CA . THR A 1 77 ? -18.112 35.539 -11.630 1.00 78.31 77 THR A CA 1
ATOM 584 C C . THR A 1 77 ? -17.656 35.124 -13.031 1.00 78.31 77 THR A C 1
ATOM 586 O O . THR A 1 77 ? -18.477 34.727 -13.853 1.00 78.31 77 THR A O 1
ATOM 589 N N . ASN A 1 78 ? -16.348 35.156 -13.289 1.00 74.38 78 ASN A N 1
ATOM 590 C CA . ASN A 1 78 ? -15.765 34.787 -14.579 1.00 74.38 78 ASN A CA 1
ATOM 591 C C . ASN A 1 78 ? -15.418 33.296 -14.703 1.00 74.38 78 ASN A C 1
ATOM 593 O O . ASN A 1 78 ? -14.748 32.913 -15.659 1.00 74.38 78 ASN A O 1
ATOM 597 N N . SER A 1 79 ? -15.843 32.449 -13.757 1.00 73.00 79 SER A N 1
ATOM 598 C CA . SER A 1 79 ? -15.503 31.015 -13.736 1.00 73.00 79 SER A CA 1
ATOM 599 C C . SER A 1 79 ? -13.992 30.746 -13.817 1.00 73.00 79 SER A C 1
ATOM 601 O O . SER A 1 79 ? -13.554 29.725 -14.341 1.00 73.00 79 SER A O 1
ATOM 603 N N . SER A 1 80 ? -13.180 31.672 -13.300 1.00 73.75 80 SER A N 1
ATOM 604 C CA . SER A 1 80 ? -11.718 31.608 -13.336 1.00 73.75 80 SER A CA 1
ATOM 605 C C . SER A 1 80 ? -11.128 31.171 -11.992 1.00 73.75 80 SER A C 1
ATOM 607 O O . SER A 1 80 ? -9.973 31.473 -11.705 1.00 73.75 80 SER A O 1
ATOM 609 N N . VAL A 1 81 ? -11.936 30.525 -11.148 1.00 68.88 81 VAL A N 1
ATOM 610 C CA . VAL A 1 81 ? -11.531 29.950 -9.863 1.00 68.88 81 VAL A CA 1
ATOM 611 C C . VAL A 1 81 ? -11.385 28.444 -9.980 1.00 68.88 81 VAL A C 1
ATOM 613 O O . VAL A 1 81 ? -12.143 27.773 -10.680 1.00 68.88 81 VAL A O 1
ATOM 616 N N . THR A 1 82 ? -10.433 27.907 -9.232 1.00 59.75 82 THR A N 1
ATOM 617 C CA . THR A 1 82 ? -10.301 26.473 -8.999 1.00 59.75 82 THR A CA 1
ATOM 618 C C . THR A 1 82 ? -10.218 26.215 -7.500 1.00 59.75 82 THR A C 1
ATOM 620 O O . THR A 1 82 ? -9.708 27.076 -6.781 1.00 59.75 82 THR A O 1
ATOM 623 N N . PRO A 1 83 ? -10.706 25.060 -7.017 1.00 57.28 83 PRO A N 1
ATOM 624 C CA . PRO A 1 83 ? -11.375 23.998 -7.781 1.00 57.28 83 PRO A CA 1
ATOM 625 C C . PRO A 1 83 ? -12.798 24.398 -8.228 1.00 57.28 83 PRO A C 1
ATOM 627 O O . PRO A 1 83 ? -13.401 25.294 -7.649 1.00 57.28 83 PRO A O 1
ATOM 630 N N . GLN A 1 84 ? -13.360 23.735 -9.250 1.00 57.03 84 GLN A N 1
ATOM 631 C CA . GLN A 1 84 ? -14.646 24.125 -9.879 1.00 57.03 84 GLN A CA 1
ATOM 632 C C . GLN A 1 84 ? -15.857 24.161 -8.922 1.00 57.03 84 GLN A C 1
ATOM 634 O O . GLN A 1 84 ? -16.869 24.781 -9.231 1.00 57.03 84 GLN A O 1
ATOM 639 N N . HIS A 1 85 ? -15.763 23.519 -7.753 1.00 63.94 85 HIS A N 1
ATOM 640 C CA . HIS A 1 85 ? -16.791 23.559 -6.706 1.00 63.94 85 HIS A CA 1
ATOM 641 C C . HIS A 1 85 ? -16.699 24.796 -5.792 1.00 63.94 85 HIS A C 1
ATOM 643 O O . HIS A 1 85 ? -17.498 24.934 -4.866 1.00 63.94 85 HIS A O 1
ATOM 649 N N . PHE A 1 86 ? -15.729 25.686 -6.017 1.00 67.50 86 PHE A N 1
ATOM 650 C CA . PHE A 1 86 ? -15.564 26.924 -5.266 1.00 67.50 86 PHE A CA 1
ATOM 651 C C . PHE A 1 86 ? -16.599 27.964 -5.726 1.00 67.50 86 PHE A C 1
ATOM 653 O O . PHE A 1 86 ? -16.360 28.770 -6.624 1.00 67.50 86 PHE A O 1
ATOM 660 N N . THR A 1 87 ? -17.795 27.902 -5.138 1.00 76.62 87 THR A N 1
ATOM 661 C CA . THR A 1 87 ? -18.920 28.789 -5.463 1.00 76.62 87 THR A CA 1
ATOM 662 C C . THR A 1 87 ? -18.948 30.033 -4.577 1.00 76.62 87 THR A C 1
ATOM 664 O O . THR A 1 87 ? -18.295 30.104 -3.535 1.00 76.62 87 THR A O 1
ATOM 667 N N . LYS A 1 88 ? -19.770 31.016 -4.966 1.00 76.56 88 LYS A N 1
ATOM 668 C CA . LYS A 1 88 ? -20.052 32.199 -4.143 1.00 76.56 88 LYS A CA 1
ATOM 669 C C . LYS A 1 88 ? -20.569 31.816 -2.749 1.00 76.56 88 LYS A C 1
ATOM 671 O O . LYS A 1 88 ? -20.071 32.350 -1.766 1.00 76.56 88 LYS A O 1
ATOM 676 N N . ASP A 1 89 ? -21.484 30.851 -2.666 1.00 74.38 89 ASP A N 1
ATOM 677 C CA . ASP A 1 89 ? -22.058 30.385 -1.396 1.00 74.38 89 ASP A CA 1
ATOM 678 C C . ASP A 1 89 ? -21.011 29.698 -0.507 1.00 74.38 89 ASP A C 1
ATOM 680 O O . ASP A 1 89 ? -20.983 29.908 0.707 1.00 74.38 89 ASP A O 1
ATOM 684 N N . PHE A 1 90 ? -20.120 28.897 -1.109 1.00 75.56 90 PHE A N 1
ATOM 685 C CA . PHE A 1 90 ? -18.996 28.285 -0.399 1.00 75.56 90 PHE A CA 1
ATOM 686 C C . PHE A 1 90 ? -18.068 29.360 0.173 1.00 75.56 90 PHE A C 1
ATOM 688 O O . PHE A 1 90 ? -17.756 29.333 1.361 1.00 75.56 90 PHE A O 1
ATOM 695 N N . PHE A 1 91 ? -17.690 30.338 -0.653 1.00 77.12 91 PHE A N 1
ATOM 696 C CA . PHE A 1 91 ? -16.820 31.441 -0.256 1.00 77.12 91 PHE A CA 1
ATOM 697 C C . PHE A 1 91 ? -17.436 32.312 0.849 1.00 77.12 91 PHE A C 1
ATOM 699 O O . PHE A 1 91 ? -16.758 32.638 1.819 1.00 77.12 91 PHE A O 1
ATOM 706 N N . GLU A 1 92 ? -18.722 32.657 0.759 1.00 76.31 92 GLU A N 1
ATOM 707 C CA . GLU A 1 92 ? -19.417 33.441 1.790 1.00 76.31 92 GLU A CA 1
ATOM 708 C C . GLU A 1 92 ? -19.520 32.685 3.122 1.00 76.31 92 GLU A C 1
ATOM 710 O O . GLU A 1 92 ? -19.322 33.276 4.188 1.00 76.31 92 GLU A O 1
ATOM 715 N N . LYS A 1 93 ? -19.760 31.369 3.084 1.00 70.00 93 LYS A N 1
ATOM 716 C CA . LYS A 1 93 ? -19.767 30.523 4.284 1.00 70.00 93 LYS A CA 1
ATOM 717 C C . LYS A 1 93 ? -18.379 30.428 4.922 1.00 70.00 93 LYS A C 1
ATOM 719 O O . LYS A 1 93 ? -18.261 30.553 6.141 1.00 70.00 93 LYS A O 1
ATOM 724 N N . ASP A 1 94 ? -17.346 30.244 4.108 1.00 71.81 94 ASP A N 1
ATOM 725 C CA . ASP A 1 94 ? -15.956 30.137 4.558 1.00 71.81 94 ASP A CA 1
ATOM 726 C C . ASP A 1 94 ? -15.439 31.466 5.142 1.00 71.81 94 ASP A C 1
ATOM 728 O O . ASP A 1 94 ? -14.792 31.492 6.193 1.00 71.81 94 ASP A O 1
ATOM 732 N N . LEU A 1 95 ? -15.841 32.598 4.548 1.00 70.81 95 LEU A N 1
ATOM 733 C CA . LEU A 1 95 ? -15.643 33.940 5.103 1.00 70.81 95 LEU A CA 1
ATOM 734 C C . LEU A 1 95 ? -16.308 34.105 6.470 1.00 70.81 95 LEU A C 1
ATOM 736 O O . LEU A 1 95 ? -15.670 34.588 7.404 1.00 70.81 95 LEU A O 1
ATOM 740 N N . MET A 1 96 ? -17.576 33.707 6.616 1.00 67.19 96 MET A N 1
ATOM 741 C CA . MET A 1 96 ? -18.285 33.804 7.897 1.00 67.19 96 MET A CA 1
ATOM 742 C C . MET A 1 96 ? -17.654 32.927 8.979 1.00 67.19 96 MET A C 1
ATOM 744 O O . MET A 1 96 ? -17.606 33.323 10.144 1.00 67.19 96 MET A O 1
ATOM 748 N N . GLU A 1 97 ? -17.183 31.730 8.631 1.00 64.75 97 GLU A N 1
ATOM 749 C CA . GLU A 1 97 ? -16.459 30.880 9.571 1.00 64.75 97 GLU A CA 1
ATOM 750 C C . GLU A 1 97 ? -15.122 31.494 9.976 1.00 64.75 97 GLU A C 1
ATOM 752 O O . GLU A 1 97 ? -14.797 31.496 11.162 1.00 64.75 97 GLU A O 1
ATOM 757 N N . THR A 1 98 ? -14.380 32.057 9.026 1.00 60.41 98 THR A N 1
ATOM 758 C CA . THR A 1 98 ? -13.058 32.652 9.256 1.00 60.41 98 THR A CA 1
ATOM 759 C C . THR A 1 98 ? -13.140 33.988 10.007 1.00 60.41 98 THR A C 1
ATOM 761 O O . THR A 1 98 ? -12.305 34.267 10.867 1.00 60.41 98 THR A O 1
ATOM 764 N N . ALA A 1 99 ? -14.205 34.770 9.806 1.00 61.12 99 ALA A N 1
ATOM 765 C CA . ALA A 1 99 ? -14.457 36.018 10.530 1.00 61.12 99 ALA A CA 1
ATOM 766 C C . ALA A 1 99 ? -14.695 35.818 12.040 1.00 61.12 99 ALA A C 1
ATOM 768 O O . ALA A 1 99 ? -14.399 36.710 12.832 1.00 61.12 99 ALA A O 1
ATOM 769 N N . LYS A 1 100 ? -15.146 34.631 12.478 1.00 60.19 100 LYS A N 1
ATOM 770 C CA . LYS A 1 100 ? -15.307 34.298 13.913 1.00 60.19 100 LYS A CA 1
ATOM 771 C C . LYS A 1 100 ? -13.988 34.296 14.696 1.00 60.19 100 LYS A C 1
ATOM 773 O O . LYS A 1 100 ? -14.014 34.245 15.922 1.00 60.19 100 LYS A O 1
ATOM 778 N N . PHE A 1 101 ? -12.852 34.341 14.001 1.00 53.38 101 PHE A N 1
ATOM 779 C CA . PHE A 1 101 ? -11.513 34.382 14.584 1.00 53.38 101 PHE A CA 1
ATOM 780 C C . PHE A 1 101 ? -10.949 35.816 14.687 1.00 53.38 101 PHE A C 1
ATOM 782 O O . PHE A 1 101 ? -9.792 35.983 15.068 1.00 53.38 101 PHE A O 1
ATOM 789 N N . GLN A 1 102 ? -11.742 36.859 14.390 1.00 54.31 102 GLN A N 1
ATOM 790 C CA . GLN A 1 102 ? -11.328 38.259 14.557 1.00 54.31 102 GLN A CA 1
ATOM 791 C C . GLN A 1 102 ? -11.243 38.699 16.029 1.00 54.31 102 GLN A C 1
ATOM 793 O O . GLN A 1 102 ? -12.195 38.559 16.796 1.00 54.31 102 GLN A O 1
ATOM 798 N N . LYS A 1 103 ? -10.122 39.336 16.403 1.00 42.62 103 LYS A N 1
ATOM 799 C CA . LYS A 1 103 ? -10.085 40.335 17.485 1.00 42.62 103 LYS A CA 1
ATOM 800 C C . LYS A 1 103 ? -10.350 41.703 16.855 1.00 42.62 103 LYS A C 1
ATOM 802 O O . LYS A 1 103 ? -9.731 42.030 15.849 1.00 42.62 103 LYS A O 1
ATOM 807 N N . SER A 1 104 ? -11.279 42.471 17.421 1.00 34.31 104 SER A N 1
ATOM 808 C CA . SER A 1 104 ? -11.700 43.766 16.882 1.00 34.31 104 SER A CA 1
ATOM 809 C C . SER A 1 104 ? -10.539 44.765 16.828 1.00 34.31 104 SER A C 1
ATOM 811 O O . SER A 1 104 ? -10.110 45.264 17.868 1.00 34.31 104 SER A O 1
ATOM 813 N N . GLU A 1 105 ? -10.089 45.119 15.629 1.00 36.84 105 GLU A N 1
ATOM 814 C CA . GLU A 1 105 ? -9.454 46.411 15.378 1.00 36.84 105 GLU A CA 1
ATOM 815 C C . GLU A 1 105 ? -10.380 47.212 14.462 1.00 36.84 105 GLU A C 1
ATOM 817 O O . GLU A 1 105 ? -10.831 46.723 13.426 1.00 36.84 105 GLU A O 1
ATOM 822 N N . HIS A 1 106 ? -10.726 48.426 14.895 1.00 32.19 106 HIS A N 1
ATOM 823 C CA . HIS A 1 106 ? -11.567 49.348 14.140 1.00 32.19 106 HIS A CA 1
ATOM 824 C C . HIS A 1 106 ? -10.912 49.676 12.792 1.00 32.19 106 HIS A C 1
ATOM 826 O O . HIS A 1 106 ? -9.812 50.225 12.749 1.00 32.19 106 HIS A O 1
ATOM 832 N N . VAL A 1 107 ? -11.611 49.380 11.697 1.00 36.09 107 VAL A N 1
ATOM 833 C CA . VAL A 1 107 ? -11.287 49.896 10.365 1.00 36.09 107 VAL A CA 1
ATOM 834 C C . VAL A 1 107 ? -12.164 51.123 10.128 1.00 36.09 107 VAL A C 1
ATOM 836 O O . VAL A 1 107 ? -13.388 51.023 10.161 1.00 36.09 107 VAL A O 1
ATOM 839 N N . ASP A 1 108 ? -11.539 52.281 9.916 1.00 31.53 108 ASP A N 1
ATOM 840 C CA . ASP A 1 108 ? -12.226 53.509 9.514 1.00 31.53 108 ASP A CA 1
ATOM 841 C C . ASP A 1 108 ? -12.915 53.314 8.149 1.00 31.53 108 ASP A C 1
ATOM 843 O O . ASP A 1 108 ? -12.259 53.188 7.111 1.00 31.53 108 ASP A O 1
ATOM 847 N N . GLU A 1 109 ? -14.250 53.335 8.138 1.00 35.53 109 GLU A N 1
ATOM 848 C CA . GLU A 1 109 ? -15.118 53.276 6.949 1.00 35.53 109 GLU A CA 1
ATOM 849 C C . GLU A 1 109 ? -15.107 54.585 6.131 1.00 35.53 109 GLU A C 1
ATOM 851 O O . GLU A 1 109 ? -16.147 55.161 5.812 1.00 35.53 109 GLU A O 1
ATOM 856 N N . LYS A 1 110 ? -13.926 55.102 5.777 1.00 34.28 110 LYS A N 1
ATOM 857 C CA . LYS A 1 110 ? -13.811 56.327 4.961 1.00 34.28 110 LYS A CA 1
ATOM 858 C C . LYS A 1 110 ? -12.926 56.228 3.725 1.00 34.28 110 LYS A C 1
ATOM 860 O O . LYS A 1 110 ? -12.503 57.252 3.207 1.00 34.28 110 LYS A O 1
ATOM 865 N N . ASN A 1 111 ? -12.731 55.026 3.187 1.00 33.84 111 ASN A N 1
ATOM 866 C CA . ASN A 1 111 ? -12.171 54.844 1.843 1.00 33.84 111 ASN A CA 1
ATOM 867 C C . ASN A 1 111 ? -13.123 54.056 0.938 1.00 33.84 111 ASN A C 1
ATOM 869 O O . ASN A 1 111 ? -12.785 53.016 0.379 1.00 33.84 111 ASN A O 1
ATOM 873 N N . THR A 1 112 ? -14.329 54.586 0.768 1.00 43.25 112 THR A N 1
ATOM 874 C CA . THR A 1 112 ? -15.147 54.319 -0.415 1.00 43.25 112 THR A CA 1
ATOM 875 C C . THR A 1 112 ? -14.698 55.289 -1.506 1.00 43.25 112 THR A C 1
ATOM 877 O O . THR A 1 112 ? -15.122 56.436 -1.518 1.00 43.25 112 THR A O 1
ATOM 880 N N . MET A 1 113 ? -13.784 54.854 -2.375 1.00 33.72 113 MET A N 1
ATOM 881 C CA . MET A 1 113 ? -13.516 55.414 -3.712 1.00 33.72 113 MET A CA 1
ATOM 882 C C . MET A 1 113 ? -12.507 54.471 -4.398 1.00 33.72 113 MET A C 1
ATOM 884 O O . MET A 1 113 ? -11.486 54.147 -3.806 1.00 33.72 113 MET A O 1
ATOM 888 N N . ASN A 1 114 ? -12.696 53.970 -5.618 1.00 36.16 114 ASN A N 1
ATOM 889 C CA . ASN A 1 114 ? -13.542 54.446 -6.705 1.00 36.16 114 ASN A CA 1
ATOM 890 C C . ASN A 1 114 ? -13.853 53.287 -7.674 1.00 36.16 114 ASN A C 1
ATOM 892 O O . ASN A 1 114 ? -12.932 52.619 -8.146 1.00 36.16 114 ASN A O 1
ATOM 896 N N . ASP A 1 115 ? -15.128 53.139 -8.047 1.00 44.91 115 ASP A N 1
ATOM 897 C CA . ASP A 1 115 ? -15.638 52.302 -9.152 1.00 44.91 115 ASP A CA 1
ATOM 898 C C . ASP A 1 115 ? -14.967 52.587 -10.515 1.00 44.91 115 ASP A C 1
ATOM 900 O O . ASP A 1 115 ? -15.097 51.804 -11.455 1.00 44.91 115 ASP A O 1
ATOM 904 N N . ALA A 1 116 ? -14.195 53.673 -10.616 1.00 39.41 116 ALA A N 1
ATOM 905 C CA . ALA A 1 116 ? -13.506 54.102 -11.827 1.00 39.41 116 ALA A CA 1
ATOM 906 C C . ALA A 1 116 ? -12.515 53.059 -12.381 1.00 39.41 116 ALA A C 1
ATOM 908 O O . ALA A 1 116 ? -12.464 52.880 -13.588 1.00 39.41 116 ALA A O 1
ATOM 909 N N . ILE A 1 117 ? -11.783 52.324 -11.532 1.00 44.78 117 ILE A N 1
ATOM 910 C CA . ILE A 1 117 ? -10.737 51.371 -11.974 1.00 44.78 117 ILE A CA 1
ATOM 911 C C . ILE A 1 117 ? -11.353 50.070 -12.515 1.00 44.78 117 ILE A C 1
ATOM 913 O O . ILE A 1 117 ? -10.884 49.492 -13.494 1.00 44.78 117 ILE A O 1
ATOM 917 N N . LEU A 1 118 ? -12.447 49.616 -11.897 1.00 42.88 118 LEU A N 1
ATOM 918 C CA . LEU A 1 118 ? -13.209 48.449 -12.347 1.00 42.88 118 LEU A CA 1
ATOM 919 C C . LEU A 1 118 ? -13.997 48.761 -13.628 1.00 42.88 118 LEU A C 1
ATOM 921 O O . LEU A 1 118 ? -14.196 47.872 -14.453 1.00 42.88 118 LEU A O 1
ATOM 925 N N . GLN A 1 119 ? -14.407 50.020 -13.816 1.00 44.16 119 GLN A N 1
ATOM 926 C CA . GLN A 1 119 ? -14.925 50.522 -15.089 1.00 44.16 119 GLN A CA 1
ATOM 927 C C . GLN A 1 119 ? -13.834 50.660 -16.156 1.00 44.16 119 GLN A C 1
ATOM 929 O O . GLN A 1 119 ? -14.102 50.325 -17.301 1.00 44.16 119 GLN A O 1
ATOM 934 N N . GLU A 1 120 ? -12.613 51.067 -15.808 1.00 44.16 120 GLU A N 1
ATOM 935 C CA . GLU A 1 120 ? -11.489 51.177 -16.751 1.00 44.16 120 GLU A CA 1
ATOM 936 C C . GLU A 1 120 ? -11.088 49.799 -17.308 1.00 44.16 120 GLU A C 1
ATOM 938 O O . GLU A 1 120 ? -11.016 49.616 -18.521 1.00 44.16 120 GLU A O 1
ATOM 943 N N . LEU A 1 121 ? -10.981 48.785 -16.439 1.00 43.09 121 LEU A N 1
ATOM 944 C CA . LEU A 1 121 ? -10.719 47.395 -16.840 1.00 43.09 121 LEU A CA 1
ATOM 945 C C . LEU A 1 121 ? -11.883 46.759 -17.626 1.00 43.09 121 LEU A C 1
ATOM 947 O O . LEU A 1 121 ? -11.648 45.947 -18.520 1.00 43.09 121 LEU A O 1
ATOM 951 N N . LYS A 1 122 ? -13.140 47.124 -17.326 1.00 44.50 122 LYS A N 1
ATOM 952 C CA . LYS A 1 122 ? -14.316 46.677 -18.099 1.00 44.50 122 LYS A CA 1
ATOM 953 C C . LYS A 1 122 ? -14.400 47.341 -19.476 1.00 44.50 122 LYS A C 1
ATOM 955 O O . LYS A 1 122 ? -1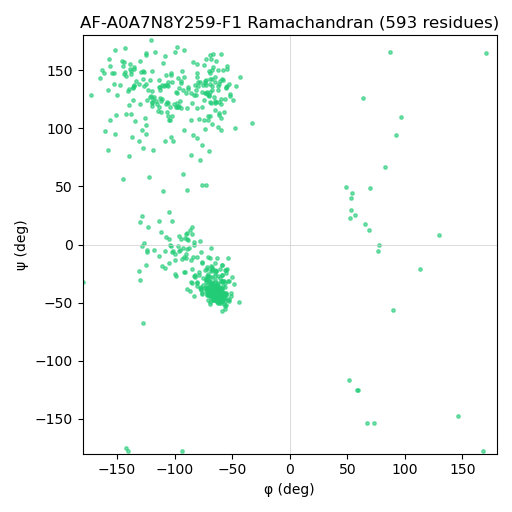4.739 46.665 -20.441 1.00 44.50 122 LYS A O 1
ATOM 960 N N . ASN A 1 123 ? -14.081 48.632 -19.570 1.00 43.44 123 ASN A N 1
ATOM 961 C CA . ASN A 1 123 ? -14.129 49.388 -20.820 1.00 43.44 123 ASN A CA 1
ATOM 962 C C . ASN A 1 123 ? -13.005 48.965 -21.786 1.00 43.44 123 ASN A C 1
ATOM 964 O O . ASN A 1 123 ? -13.259 48.861 -22.984 1.00 43.44 123 ASN A O 1
ATOM 968 N N . GLU A 1 124 ? -11.803 48.640 -21.286 1.00 45.88 124 GLU A N 1
ATOM 969 C CA . GLU A 1 124 ? -10.714 48.084 -22.116 1.00 45.88 124 GLU A CA 1
ATOM 970 C C . GLU A 1 124 ? -11.024 46.654 -22.609 1.00 45.88 124 GLU A C 1
ATOM 972 O O . GLU A 1 124 ? -10.690 46.301 -23.740 1.00 45.88 124 GLU A O 1
ATOM 977 N N . TYR A 1 125 ? -11.720 45.836 -21.807 1.00 42.31 125 TYR A N 1
ATOM 978 C CA . TYR A 1 125 ? -12.152 44.490 -22.211 1.00 42.31 125 TYR A CA 1
ATOM 979 C C . TYR A 1 125 ? -13.222 44.510 -23.321 1.00 42.31 125 TYR A C 1
ATOM 981 O O . TYR A 1 125 ? -13.178 43.686 -24.233 1.00 42.31 125 TYR A O 1
ATOM 989 N N . GLU A 1 126 ? -14.159 45.464 -23.283 1.00 42.16 126 GLU A N 1
ATOM 990 C CA . GLU A 1 126 ? -15.154 45.674 -24.349 1.00 42.16 126 GLU A CA 1
ATOM 991 C C . GLU A 1 126 ? -14.511 46.202 -25.649 1.00 42.16 126 GLU A C 1
ATOM 993 O O . GLU A 1 126 ? -14.907 45.778 -26.733 1.00 42.16 126 GLU A O 1
ATOM 998 N N . GLN A 1 127 ? -13.468 47.042 -25.568 1.00 38.53 127 GLN A N 1
ATOM 999 C CA . GLN A 1 127 ? -12.721 47.507 -26.751 1.00 38.53 127 GLN A CA 1
ATOM 1000 C C . GLN A 1 127 ? -11.935 46.383 -27.446 1.00 38.53 127 GLN A C 1
ATOM 1002 O O . GLN A 1 127 ? -12.009 46.259 -28.667 1.00 38.53 127 GLN A O 1
ATOM 1007 N N . LEU A 1 128 ? -11.274 45.502 -26.685 1.00 39.34 128 LEU A N 1
ATOM 1008 C CA . LEU A 1 128 ? -10.558 44.335 -27.230 1.00 39.34 128 LEU A CA 1
ATOM 1009 C C . LEU A 1 128 ? -11.490 43.313 -27.907 1.00 39.34 128 LEU A C 1
ATOM 1011 O O . LEU A 1 128 ? -11.050 42.528 -28.743 1.00 39.34 128 LEU A O 1
ATOM 1015 N N . LYS A 1 129 ? -12.785 43.319 -27.571 1.00 33.41 129 LYS A N 1
ATOM 1016 C CA . LYS A 1 129 ? -13.798 42.441 -28.174 1.00 33.41 129 LYS A CA 1
ATOM 1017 C C . LYS A 1 129 ? -14.271 42.927 -29.550 1.00 33.41 129 LYS A C 1
ATOM 1019 O O . LYS A 1 129 ? -14.714 42.111 -30.353 1.00 33.41 129 LYS A O 1
ATOM 1024 N N . ILE A 1 130 ? -14.181 44.234 -29.812 1.00 35.41 130 ILE A N 1
ATOM 1025 C CA . ILE A 1 130 ? -14.592 44.867 -31.078 1.00 35.41 130 ILE A CA 1
ATOM 1026 C C . ILE A 1 130 ? -13.462 44.790 -32.119 1.00 35.41 130 ILE A C 1
ATOM 1028 O O . ILE A 1 130 ? -13.741 44.597 -33.298 1.00 35.41 130 ILE A O 1
ATOM 1032 N N . GLU A 1 131 ? -12.198 44.845 -31.688 1.00 32.50 131 GLU A N 1
ATOM 1033 C CA . GLU A 1 131 ? -11.017 44.758 -32.569 1.00 32.50 131 GLU A CA 1
ATOM 1034 C C . GLU A 1 131 ? -10.775 43.347 -33.146 1.00 32.50 131 GLU A C 1
ATOM 1036 O O . GLU A 1 131 ? -10.165 43.202 -34.197 1.00 32.50 131 GLU A O 1
ATOM 1041 N N . TYR A 1 132 ? -11.313 42.297 -32.515 1.00 32.94 132 TYR A N 1
ATOM 1042 C CA . TYR A 1 132 ? -11.175 40.902 -32.970 1.00 32.94 132 TYR A CA 1
ATOM 1043 C C . TYR A 1 132 ? -12.275 40.428 -33.937 1.00 32.94 132 TYR A C 1
ATOM 1045 O O . TYR A 1 132 ? -12.358 39.237 -34.234 1.00 32.94 132 TYR A O 1
ATOM 1053 N N . CYS A 1 133 ? -13.135 41.329 -34.423 1.00 29.59 133 CYS A N 1
ATOM 1054 C CA . CYS A 1 133 ? -14.221 40.980 -35.345 1.00 29.59 133 CYS A CA 1
ATOM 1055 C C . CYS A 1 133 ? -13.994 41.454 -36.794 1.00 29.59 133 CYS A C 1
ATOM 1057 O O . CYS A 1 133 ? -14.908 41.316 -37.603 1.00 29.59 133 CYS A O 1
ATOM 1059 N N . SER A 1 134 ? -12.819 42.005 -37.140 1.00 32.25 134 SER A N 1
ATOM 1060 C CA . SER A 1 134 ? -12.601 42.601 -38.470 1.00 32.25 134 SER A CA 1
ATOM 1061 C C . SER A 1 134 ? -11.405 42.125 -39.292 1.00 32.25 134 SER A C 1
ATOM 1063 O O . SER A 1 134 ? -11.300 42.607 -40.410 1.00 32.25 134 SER A O 1
ATOM 1065 N N . ASP A 1 135 ? -10.579 41.175 -38.846 1.00 28.73 135 ASP A N 1
ATOM 1066 C CA . ASP A 1 135 ? -9.447 40.698 -39.660 1.00 28.73 135 ASP A CA 1
ATOM 1067 C C . ASP A 1 135 ? -9.459 39.161 -39.790 1.00 28.73 135 ASP A C 1
ATOM 1069 O O . ASP A 1 135 ? -8.784 38.435 -39.059 1.00 28.73 135 ASP A O 1
ATOM 1073 N N . GLU A 1 136 ? -10.255 38.655 -40.738 1.00 38.88 136 GLU A N 1
ATOM 1074 C CA . GLU A 1 136 ? -9.884 37.442 -41.473 1.00 38.88 136 GLU A CA 1
ATOM 1075 C C . GLU A 1 136 ? -8.873 37.875 -42.535 1.00 38.88 136 GLU A C 1
ATOM 1077 O O . GLU A 1 136 ? -9.268 38.510 -43.506 1.00 38.88 136 GLU A O 1
ATOM 1082 N N . ASP A 1 137 ? -7.594 37.532 -42.372 1.00 27.84 137 ASP A N 1
ATOM 1083 C CA . ASP A 1 137 ? -6.714 37.400 -43.529 1.00 27.84 137 ASP A CA 1
ATOM 1084 C C . ASP A 1 137 ? -5.599 36.365 -43.314 1.00 27.84 137 ASP A C 1
ATOM 1086 O O . ASP A 1 137 ? -4.866 36.326 -42.325 1.00 27.84 137 ASP A O 1
ATOM 1090 N N . SER A 1 138 ? -5.553 35.487 -44.307 1.00 36.25 138 SER A N 1
ATOM 1091 C CA . SER A 1 138 ? -4.653 34.379 -44.610 1.00 36.25 138 SER A CA 1
ATOM 1092 C C . SER A 1 138 ? -3.165 34.732 -44.623 1.00 36.25 138 SER A C 1
ATOM 1094 O O . SER A 1 138 ? -2.778 35.697 -45.275 1.00 36.25 138 SER A O 1
ATOM 1096 N N . LEU A 1 139 ? -2.317 33.864 -44.049 1.00 26.22 139 LEU A N 1
ATOM 1097 C CA . LEU A 1 139 ? -0.883 33.815 -44.358 1.00 26.22 139 LEU A CA 1
ATOM 1098 C C . LEU A 1 139 ? -0.351 32.374 -44.443 1.00 26.22 139 LEU A C 1
ATOM 1100 O O . LEU A 1 139 ? -0.662 31.513 -43.619 1.00 26.22 139 LEU A O 1
ATOM 1104 N N . GLU A 1 140 ? 0.425 32.162 -45.505 1.00 24.36 140 GLU A N 1
ATOM 1105 C CA . GLU A 1 140 ? 0.998 30.921 -46.027 1.00 24.36 140 GLU A CA 1
ATOM 1106 C C . GLU A 1 140 ? 2.183 30.393 -45.195 1.00 24.36 140 GLU A C 1
ATOM 1108 O O . GLU A 1 140 ? 2.883 31.141 -44.513 1.00 24.36 140 GLU A O 1
ATOM 1113 N N . PHE A 1 141 ? 2.402 29.077 -45.273 1.00 24.61 141 PHE A N 1
ATOM 1114 C CA . PHE A 1 141 ? 3.532 28.353 -44.685 1.00 24.61 141 PHE A CA 1
ATOM 1115 C C . PHE A 1 141 ? 4.764 28.430 -45.602 1.00 24.61 141 PHE A C 1
ATOM 1117 O O . PHE A 1 141 ? 4.676 28.027 -46.760 1.00 24.61 141 PHE A O 1
ATOM 1124 N N . GLU A 1 142 ? 5.917 28.835 -45.063 1.00 25.84 142 GLU A N 1
ATOM 1125 C CA . GLU A 1 142 ? 7.233 28.597 -45.673 1.00 25.84 142 GLU A CA 1
ATOM 1126 C C . GLU A 1 142 ? 8.069 27.626 -44.823 1.00 25.84 142 GLU A C 1
ATOM 1128 O O . GLU A 1 142 ? 8.127 27.716 -43.593 1.00 25.84 142 GLU A O 1
ATOM 1133 N N . ASP A 1 143 ? 8.689 26.682 -45.534 1.00 28.61 143 ASP A N 1
ATOM 1134 C CA . ASP A 1 143 ? 9.545 25.590 -45.075 1.00 28.61 143 ASP A CA 1
ATOM 1135 C C . ASP A 1 143 ? 10.789 26.054 -44.296 1.00 28.61 143 ASP A C 1
ATOM 1137 O O . ASP A 1 143 ? 11.473 27.007 -44.666 1.00 28.61 143 ASP A O 1
ATOM 1141 N N . LEU A 1 144 ? 11.159 25.289 -43.262 1.00 27.14 144 LEU A N 1
ATOM 1142 C CA . LEU A 1 144 ? 12.445 25.399 -42.565 1.00 27.14 144 LEU A CA 1
ATOM 1143 C C . LEU A 1 144 ? 13.219 24.086 -42.689 1.00 27.14 144 LEU A C 1
ATOM 1145 O O . LEU A 1 144 ? 13.253 23.251 -41.786 1.00 27.14 144 LEU A O 1
ATOM 1149 N N . ASP A 1 145 ? 13.860 23.947 -43.843 1.00 27.19 145 ASP A N 1
ATOM 1150 C CA . ASP A 1 145 ? 14.788 22.882 -44.193 1.00 27.19 145 ASP A CA 1
ATOM 1151 C C . ASP A 1 145 ? 16.223 23.416 -44.061 1.00 27.19 145 ASP A C 1
ATOM 1153 O O . ASP A 1 145 ? 16.767 23.973 -45.004 1.00 27.19 145 ASP A O 1
ATOM 1157 N N . HIS A 1 146 ? 16.852 23.312 -42.884 1.00 27.88 146 HIS A N 1
ATOM 1158 C CA . HIS A 1 146 ? 18.297 23.546 -42.739 1.00 27.88 146 HIS A CA 1
ATOM 1159 C C . HIS A 1 146 ? 18.846 22.921 -41.455 1.00 27.88 146 HIS A C 1
ATOM 1161 O O . HIS A 1 146 ? 18.828 23.547 -40.40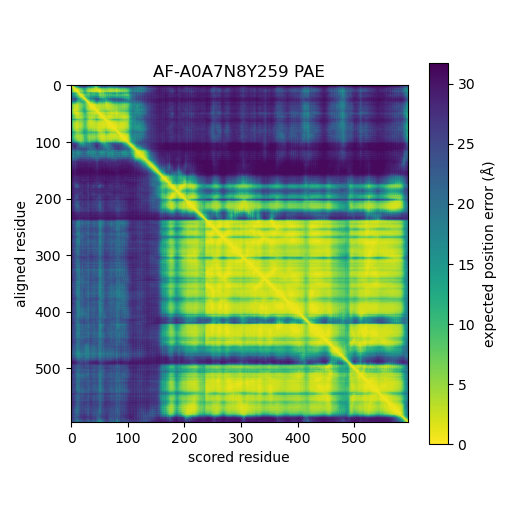3 1.00 27.88 146 HIS A O 1
ATOM 1167 N N . LEU A 1 147 ? 19.425 21.723 -41.569 1.00 26.34 147 LEU A N 1
ATOM 1168 C CA . LEU A 1 147 ? 20.612 21.299 -40.813 1.00 26.34 147 LEU A CA 1
ATOM 1169 C C . LEU A 1 147 ? 21.290 20.145 -41.572 1.00 26.34 147 LEU A C 1
ATOM 1171 O O . LEU A 1 147 ? 21.111 18.963 -41.288 1.00 26.34 147 LEU A O 1
ATOM 1175 N N . SER A 1 148 ? 22.080 20.507 -42.586 1.00 25.28 148 SER A N 1
ATOM 1176 C CA . SER A 1 148 ? 22.958 19.583 -43.302 1.00 25.28 148 SER A CA 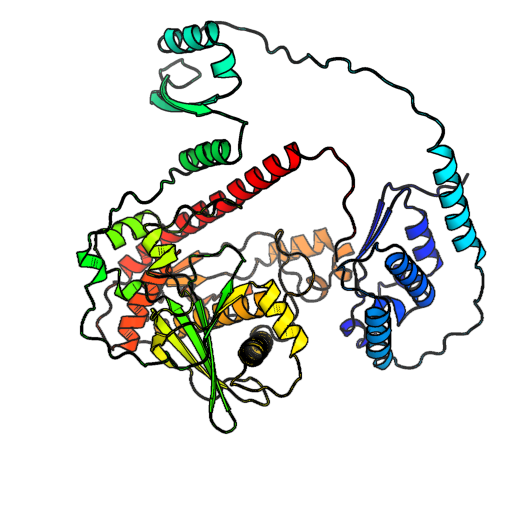1
ATOM 1177 C C . SER A 1 148 ? 24.137 19.177 -42.409 1.00 25.28 148 SER A C 1
ATOM 1179 O O . SER A 1 148 ? 25.037 19.986 -42.158 1.00 25.28 148 SER A O 1
ATOM 1181 N N . LEU A 1 149 ? 24.183 17.922 -41.966 1.00 28.62 149 LEU A N 1
ATOM 1182 C CA . LEU A 1 149 ? 25.393 17.328 -41.398 1.00 28.62 149 LEU A CA 1
ATOM 1183 C C . LEU A 1 149 ? 26.150 16.576 -42.494 1.00 28.62 149 LEU A C 1
ATOM 1185 O O . LEU A 1 149 ? 25.646 15.646 -43.118 1.00 28.62 149 LEU A O 1
ATOM 1189 N N . ARG A 1 150 ? 27.367 17.068 -42.739 1.00 26.84 150 ARG A N 1
ATOM 1190 C CA . ARG A 1 150 ? 28.318 16.624 -43.756 1.00 26.84 150 ARG A CA 1
ATOM 1191 C C . ARG A 1 150 ? 28.568 15.117 -43.703 1.00 26.84 150 ARG A C 1
ATOM 1193 O O . ARG A 1 150 ? 28.991 14.571 -42.689 1.00 26.84 150 ARG A O 1
ATOM 1200 N N . SER A 1 151 ? 28.410 14.508 -44.867 1.00 32.38 151 SER A N 1
ATOM 1201 C CA . SER A 1 151 ? 28.970 13.229 -45.281 1.00 32.38 151 SER A CA 1
ATOM 1202 C C . SER A 1 151 ? 30.498 13.203 -45.154 1.00 32.38 151 SER A C 1
ATOM 1204 O O . SER A 1 151 ? 31.175 14.013 -45.789 1.00 32.38 151 SER A O 1
ATOM 1206 N N . SER A 1 152 ? 31.027 12.219 -44.427 1.00 27.19 152 SER A N 1
ATOM 1207 C CA . SER A 1 152 ? 32.402 11.735 -44.579 1.00 27.19 152 SER A CA 1
ATOM 1208 C C . SER A 1 152 ? 32.407 10.213 -44.458 1.00 27.19 152 SER A C 1
ATOM 1210 O O . SER A 1 152 ? 31.976 9.656 -43.453 1.00 27.19 152 SER A O 1
ATOM 1212 N N . ASN A 1 153 ? 32.865 9.575 -45.533 1.00 30.73 153 ASN A N 1
ATOM 1213 C CA . ASN A 1 153 ? 32.972 8.134 -45.731 1.00 30.73 153 ASN A CA 1
ATOM 1214 C C . ASN A 1 153 ? 34.052 7.479 -44.850 1.00 30.73 153 ASN A C 1
ATOM 1216 O O . ASN A 1 153 ? 34.999 8.146 -44.436 1.00 30.73 153 ASN A O 1
ATOM 1220 N N . TYR A 1 154 ? 33.932 6.147 -44.748 1.00 28.09 154 TYR A N 1
ATOM 1221 C CA . TYR A 1 154 ? 34.845 5.115 -44.220 1.00 28.09 154 TYR A CA 1
ATOM 1222 C C . TYR A 1 154 ? 34.613 4.662 -42.772 1.00 28.09 154 TYR A C 1
ATOM 1224 O O . TYR A 1 154 ? 34.973 5.376 -41.848 1.00 28.09 154 TYR A O 1
ATOM 1232 N N . ILE A 1 155 ? 34.134 3.414 -42.608 1.00 29.19 155 ILE A N 1
ATOM 1233 C CA . ILE A 1 155 ? 34.666 2.355 -41.719 1.00 29.19 155 ILE A CA 1
ATOM 1234 C C . ILE A 1 155 ? 34.119 0.987 -42.200 1.00 29.19 155 ILE A C 1
ATOM 1236 O O . ILE A 1 155 ? 33.066 0.889 -42.818 1.00 29.19 155 ILE A O 1
ATOM 1240 N N . ALA A 1 156 ? 34.920 -0.066 -42.030 1.00 29.89 156 ALA A N 1
ATOM 1241 C CA . ALA A 1 156 ? 34.797 -1.351 -42.708 1.00 29.89 156 ALA A CA 1
ATOM 1242 C C . ALA A 1 156 ? 34.055 -2.440 -41.904 1.00 29.89 156 ALA A C 1
ATOM 1244 O O . ALA A 1 156 ? 34.304 -2.641 -40.716 1.00 29.89 156 ALA A O 1
ATOM 1245 N N . GLY A 1 157 ? 33.280 -3.268 -42.619 1.00 31.80 157 GLY A N 1
ATOM 1246 C CA . GLY A 1 157 ? 33.242 -4.724 -42.398 1.00 31.80 157 GLY A CA 1
ATOM 1247 C C . GLY A 1 157 ? 31.948 -5.349 -41.865 1.00 31.80 157 GLY A C 1
ATOM 1248 O O . GLY A 1 157 ? 31.740 -6.538 -42.085 1.00 31.80 157 GLY A O 1
ATOM 1249 N N . ALA A 1 158 ? 31.063 -4.583 -41.226 1.00 35.56 158 ALA A N 1
ATOM 1250 C CA . ALA A 1 158 ? 29.666 -4.984 -40.975 1.00 35.56 158 ALA A CA 1
ATOM 1251 C C . ALA A 1 158 ? 28.650 -3.965 -41.528 1.00 35.56 158 ALA A C 1
ATOM 1253 O O . ALA A 1 158 ? 27.452 -4.241 -41.560 1.00 35.56 158 ALA A O 1
ATOM 1254 N N . ASP A 1 159 ? 29.148 -2.825 -42.018 1.00 45.47 159 ASP A N 1
ATOM 1255 C CA . ASP A 1 159 ? 28.357 -1.709 -42.532 1.00 45.47 159 ASP A CA 1
ATOM 1256 C C . ASP A 1 159 ? 27.714 -1.971 -43.890 1.00 45.47 159 ASP A C 1
ATOM 1258 O O . ASP A 1 159 ? 26.730 -1.324 -44.214 1.00 45.47 159 ASP A O 1
ATOM 1262 N N . THR A 1 160 ? 28.206 -2.909 -44.703 1.00 43.75 160 THR A N 1
ATOM 1263 C CA . THR A 1 160 ? 27.738 -2.991 -46.096 1.00 43.75 160 THR A CA 1
ATOM 1264 C C . THR A 1 160 ? 26.261 -3.360 -46.175 1.00 43.75 160 THR A C 1
ATOM 1266 O O . THR A 1 160 ? 25.530 -2.743 -46.929 1.00 43.75 160 THR A O 1
ATOM 1269 N N . VAL A 1 161 ? 25.780 -4.275 -45.328 1.00 48.84 161 VAL A N 1
ATOM 1270 C CA . VAL A 1 161 ? 24.380 -4.722 -45.392 1.00 48.84 161 VAL A CA 1
ATOM 1271 C C . VAL A 1 161 ? 23.425 -3.689 -44.799 1.00 48.84 161 VAL A C 1
ATOM 1273 O O . VAL A 1 161 ? 22.382 -3.444 -45.387 1.00 48.84 161 VAL A O 1
ATOM 1276 N N . LEU A 1 162 ? 23.756 -3.062 -43.666 1.00 49.09 162 LEU A N 1
ATOM 1277 C CA . LEU A 1 162 ? 22.887 -2.054 -43.043 1.00 49.09 162 LEU A CA 1
ATOM 1278 C C . LEU A 1 162 ? 22.966 -0.705 -43.756 1.00 49.09 162 LEU A C 1
ATOM 1280 O O . LEU A 1 162 ? 21.924 -0.082 -43.923 1.00 49.09 162 LEU A O 1
ATOM 1284 N N . SER A 1 163 ? 24.146 -0.282 -44.217 1.00 53.47 163 SER A N 1
ATOM 1285 C CA . SER A 1 163 ? 24.297 0.923 -45.038 1.00 53.47 163 SER A CA 1
ATOM 1286 C C . SER A 1 163 ? 23.615 0.736 -46.386 1.00 53.47 163 SER A C 1
ATOM 1288 O O . SER A 1 163 ? 22.814 1.586 -46.741 1.00 53.47 163 SER A O 1
ATOM 1290 N N . GLU A 1 164 ? 23.793 -0.397 -47.086 1.00 49.84 164 GLU A N 1
ATOM 1291 C CA . GLU A 1 164 ? 23.038 -0.657 -48.325 1.00 49.84 164 GLU A CA 1
ATOM 1292 C C . GLU A 1 164 ? 21.529 -0.755 -48.078 1.00 49.84 164 GLU A C 1
ATOM 1294 O O . GLU A 1 164 ? 20.753 -0.300 -48.913 1.00 49.84 164 GLU A O 1
ATOM 1299 N N . LEU A 1 165 ? 21.080 -1.358 -46.969 1.00 52.69 165 LEU A N 1
ATOM 1300 C CA . LEU A 1 165 ? 19.653 -1.445 -46.642 1.00 52.69 165 LEU A CA 1
ATOM 1301 C C . LEU A 1 165 ? 19.078 -0.059 -46.316 1.00 52.69 165 LEU A C 1
ATOM 1303 O O . LEU A 1 165 ? 17.997 0.269 -46.792 1.00 52.69 165 LEU A O 1
ATOM 1307 N N . CYS A 1 166 ? 19.806 0.771 -45.563 1.00 52.53 166 CYS A N 1
ATOM 1308 C CA . CYS A 1 166 ? 19.420 2.151 -45.256 1.00 52.53 166 CYS A CA 1
ATOM 1309 C C . CYS A 1 166 ? 19.517 3.076 -46.479 1.00 52.53 166 CYS A C 1
ATOM 1311 O O . CYS A 1 166 ? 18.734 4.011 -46.585 1.00 52.53 166 CYS A O 1
ATOM 1313 N N . GLU A 1 167 ? 20.443 2.828 -47.407 1.00 57.81 167 GLU A N 1
ATOM 1314 C CA . GLU A 1 167 ? 20.553 3.548 -48.683 1.00 57.81 167 GLU A CA 1
ATOM 1315 C C . GLU A 1 167 ? 19.424 3.159 -49.645 1.00 57.81 167 GLU A C 1
ATOM 1317 O O . GLU A 1 167 ? 18.888 4.016 -50.343 1.00 57.81 167 GLU A O 1
ATOM 1322 N N . LYS A 1 168 ? 19.019 1.881 -49.658 1.00 57.81 168 LYS A N 1
ATOM 1323 C CA . LYS A 1 168 ? 17.894 1.376 -50.466 1.00 57.81 168 LYS A CA 1
ATOM 1324 C C . LYS A 1 168 ? 16.525 1.687 -49.847 1.00 57.81 168 LYS A C 1
ATOM 1326 O O . LYS A 1 168 ? 15.535 1.708 -50.572 1.00 57.81 168 LYS A O 1
ATOM 1331 N N . GLN A 1 169 ? 16.457 1.904 -48.532 1.00 60.03 169 GLN A N 1
ATOM 1332 C CA . GLN A 1 169 ? 15.241 2.216 -47.771 1.00 60.03 169 GLN A CA 1
ATOM 1333 C C . GLN A 1 169 ? 15.528 3.298 -46.707 1.00 60.03 169 GLN A C 1
ATOM 1335 O O . GLN A 1 169 ? 15.620 2.987 -45.516 1.00 60.03 169 GLN A O 1
ATOM 1340 N N . PRO A 1 170 ? 15.659 4.581 -47.097 1.00 60.56 170 PRO A N 1
ATOM 1341 C CA . PRO A 1 170 ? 15.995 5.684 -46.180 1.00 60.56 170 PRO A CA 1
ATOM 1342 C C . PRO A 1 170 ? 14.990 5.859 -45.029 1.00 60.56 170 PRO A C 1
ATOM 1344 O O . PRO A 1 170 ? 15.344 6.266 -43.922 1.00 60.56 170 PRO A O 1
ATOM 1347 N N . GLU A 1 171 ? 13.748 5.445 -45.255 1.00 59.47 171 GLU A N 1
ATOM 1348 C CA . GLU A 1 171 ? 12.648 5.422 -44.288 1.00 59.47 171 GLU A CA 1
ATOM 1349 C C . GLU A 1 171 ? 12.886 4.462 -43.106 1.00 59.47 171 GLU A C 1
ATOM 1351 O O . GLU A 1 171 ? 12.351 4.690 -42.017 1.00 59.47 171 GLU A O 1
ATOM 1356 N N . LEU A 1 172 ? 13.752 3.447 -43.258 1.00 61.25 172 LEU A N 1
ATOM 1357 C CA . LEU A 1 172 ? 14.187 2.600 -42.140 1.00 61.25 172 LEU A CA 1
ATOM 1358 C C . LEU A 1 172 ? 15.028 3.372 -41.118 1.00 61.25 172 LEU A C 1
ATOM 1360 O O . LEU A 1 172 ? 14.943 3.074 -39.929 1.00 61.25 172 LEU A O 1
ATOM 1364 N N . LYS A 1 173 ? 15.826 4.351 -41.556 1.00 60.75 173 LYS A N 1
ATOM 1365 C CA . LYS A 1 173 ? 16.742 5.112 -40.691 1.00 60.75 173 LYS A CA 1
ATOM 1366 C C . LYS A 1 173 ? 16.027 6.213 -39.913 1.00 60.75 173 LYS A C 1
ATOM 1368 O O . LYS A 1 173 ? 16.412 6.522 -38.793 1.00 60.75 173 LYS A O 1
ATOM 1373 N N . GLN A 1 174 ? 15.002 6.807 -40.516 1.00 60.47 174 GLN A N 1
ATOM 1374 C CA . GLN A 1 174 ? 14.336 7.990 -39.972 1.00 60.47 174 GLN A CA 1
ATOM 1375 C C . GLN A 1 174 ? 13.297 7.646 -38.893 1.00 60.47 174 GLN A C 1
ATOM 1377 O O . GLN A 1 174 ? 13.048 8.457 -38.009 1.00 60.47 174 GLN A O 1
ATOM 1382 N N . ASN A 1 175 ? 12.737 6.430 -38.938 1.00 68.69 175 ASN A N 1
ATOM 1383 C CA . ASN A 1 175 ? 11.598 6.024 -38.111 1.00 68.69 175 ASN A CA 1
ATOM 1384 C C . ASN A 1 175 ? 11.861 4.788 -37.236 1.00 68.69 175 ASN A C 1
ATOM 1386 O O . ASN A 1 175 ? 10.898 4.185 -36.771 1.00 68.69 175 ASN A O 1
ATOM 1390 N N . ASN A 1 176 ? 13.111 4.352 -37.035 1.00 69.94 176 ASN A N 1
ATOM 1391 C CA . ASN A 1 176 ? 13.396 3.176 -36.205 1.00 69.94 176 ASN A CA 1
ATOM 1392 C C . ASN A 1 176 ? 14.614 3.356 -35.287 1.00 69.94 176 ASN A C 1
ATOM 1394 O O . ASN A 1 176 ? 15.615 3.964 -35.656 1.00 69.94 176 ASN A O 1
ATOM 1398 N N . VAL A 1 177 ? 14.541 2.736 -34.109 1.00 76.25 177 VAL A N 1
ATOM 1399 C CA . VAL A 1 177 ? 15.643 2.471 -33.183 1.00 76.25 177 VAL A CA 1
ATOM 1400 C C . VAL A 1 177 ? 16.156 1.052 -33.414 1.00 76.25 177 VAL A C 1
ATOM 1402 O O . VAL A 1 177 ? 15.390 0.092 -33.518 1.00 76.25 177 VAL A O 1
ATOM 1405 N N . PHE A 1 178 ? 17.477 0.904 -33.464 1.00 75.19 178 PHE A N 1
ATOM 1406 C CA . PHE A 1 178 ? 18.145 -0.380 -33.654 1.00 75.19 178 PHE A CA 1
ATOM 1407 C C . PHE A 1 178 ? 18.758 -0.841 -32.333 1.00 75.19 178 PHE A C 1
ATOM 1409 O O . PHE A 1 178 ? 19.617 -0.164 -31.771 1.00 75.19 178 PHE A O 1
ATOM 1416 N N . MET A 1 179 ? 18.363 -2.020 -31.853 1.00 72.50 179 MET A N 1
ATOM 1417 C CA . MET A 1 179 ? 19.035 -2.658 -30.724 1.00 72.50 179 MET A CA 1
ATOM 1418 C C . MET A 1 179 ? 20.241 -3.438 -31.243 1.00 72.50 179 MET A C 1
ATOM 1420 O O . MET A 1 179 ? 20.098 -4.339 -32.076 1.00 72.50 179 MET A O 1
ATOM 1424 N N . VAL A 1 180 ? 21.429 -3.096 -30.744 1.00 74.62 180 VAL A N 1
ATOM 1425 C CA . VAL A 1 180 ? 22.705 -3.621 -31.237 1.00 74.62 180 VAL A CA 1
ATOM 1426 C C . VAL A 1 180 ? 23.437 -4.364 -30.123 1.00 74.62 180 VAL A C 1
ATOM 1428 O O . VAL A 1 180 ? 23.745 -3.799 -29.078 1.00 74.62 180 VAL A O 1
ATOM 1431 N N . GLN A 1 181 ? 23.758 -5.636 -30.358 1.00 73.56 181 GLN A N 1
ATOM 1432 C CA . GLN A 1 181 ? 24.678 -6.387 -29.510 1.00 73.56 181 GLN A CA 1
ATOM 1433 C C . GLN A 1 181 ? 26.114 -6.025 -29.892 1.00 73.56 181 GLN A C 1
ATOM 1435 O O . GLN A 1 181 ? 26.539 -6.298 -31.016 1.00 73.56 181 GLN A O 1
ATOM 1440 N N . VAL A 1 182 ? 26.871 -5.445 -28.959 1.00 79.06 182 VAL A N 1
ATOM 1441 C CA . VAL A 1 182 ? 28.304 -5.185 -29.150 1.00 79.06 182 VAL A CA 1
ATOM 1442 C C . VAL A 1 182 ? 29.059 -6.517 -29.188 1.00 79.06 182 VAL A C 1
ATOM 1444 O O . VAL A 1 182 ? 28.993 -7.300 -28.244 1.00 79.06 182 VAL A O 1
ATOM 1447 N N . ILE A 1 183 ? 29.764 -6.776 -30.289 1.00 79.62 183 ILE A N 1
ATOM 1448 C CA . ILE A 1 183 ? 30.579 -7.982 -30.500 1.00 79.62 183 ILE A CA 1
ATOM 1449 C C . ILE A 1 183 ? 32.004 -7.758 -29.989 1.00 79.62 183 ILE A C 1
ATOM 1451 O O . ILE A 1 183 ? 32.608 -8.662 -29.419 1.00 79.62 183 ILE A O 1
ATOM 1455 N N . GLY A 1 184 ? 32.554 -6.561 -30.188 1.00 72.75 184 GLY A N 1
ATOM 1456 C CA . GLY A 1 184 ? 33.895 -6.243 -29.719 1.00 72.75 184 GLY A CA 1
ATOM 1457 C C . GLY A 1 184 ? 34.412 -4.916 -30.245 1.00 72.75 184 GLY A C 1
ATOM 1458 O O . GLY A 1 184 ? 33.886 -4.354 -31.205 1.00 72.75 184 GLY A O 1
ATOM 1459 N N . TRP A 1 185 ? 35.472 -4.430 -29.610 1.00 84.50 185 TRP A N 1
ATOM 1460 C CA . TRP A 1 185 ? 36.161 -3.216 -30.017 1.00 84.50 185 TRP A CA 1
ATOM 1461 C C . TRP A 1 185 ? 37.487 -3.598 -30.667 1.00 84.50 185 TRP A C 1
ATOM 1463 O O . TRP A 1 185 ? 38.351 -4.181 -30.017 1.00 84.50 185 TRP A O 1
ATOM 1473 N N . LYS A 1 186 ? 37.635 -3.325 -31.965 1.00 81.12 186 LYS A N 1
ATOM 1474 C CA . LYS A 1 186 ? 38.905 -3.559 -32.660 1.00 81.12 186 LYS A CA 1
ATOM 1475 C C . LYS A 1 186 ? 39.871 -2.410 -32.391 1.00 81.12 186 LYS A C 1
ATOM 1477 O O . LYS A 1 186 ? 39.455 -1.252 -32.333 1.00 81.12 186 LYS A O 1
ATOM 1482 N N . GLU A 1 187 ? 41.157 -2.731 -32.273 1.00 75.00 187 GLU A N 1
ATOM 1483 C CA . GLU A 1 187 ? 42.214 -1.720 -32.221 1.00 75.00 187 GLU A CA 1
ATOM 1484 C C . GLU A 1 187 ? 42.125 -0.806 -33.453 1.00 75.00 187 GLU A C 1
ATOM 1486 O O . GLU A 1 187 ? 41.923 -1.273 -34.575 1.00 75.00 187 GLU A O 1
ATOM 1491 N N . ASN A 1 188 ? 42.257 0.503 -33.226 1.00 78.81 188 ASN A N 1
ATOM 1492 C CA . ASN A 1 188 ? 42.138 1.568 -34.231 1.00 78.81 188 ASN A CA 1
ATOM 1493 C C . ASN A 1 188 ? 40.728 1.810 -34.807 1.00 78.81 188 ASN A C 1
ATOM 1495 O O . ASN A 1 188 ? 40.591 2.551 -35.779 1.00 78.81 188 ASN A O 1
ATOM 1499 N N . CYS A 1 189 ? 39.669 1.252 -34.214 1.00 69.69 189 CYS A N 1
ATOM 1500 C CA . CYS A 1 189 ? 38.293 1.640 -34.534 1.00 69.69 189 CYS A CA 1
ATOM 1501 C C . CYS A 1 189 ? 37.756 2.642 -33.506 1.00 69.69 189 CYS A C 1
ATOM 1503 O O . CYS A 1 189 ? 37.814 2.395 -32.304 1.00 69.69 189 CYS A O 1
ATOM 1505 N N . SER A 1 190 ? 37.180 3.754 -33.967 1.00 74.31 190 SER A N 1
ATOM 1506 C CA . SER A 1 190 ? 36.541 4.752 -33.089 1.00 74.31 190 SER A CA 1
ATOM 1507 C C . SER A 1 190 ? 35.216 4.270 -32.491 1.00 74.31 190 SER A C 1
ATOM 1509 O O . SER A 1 190 ? 34.776 4.805 -31.479 1.00 74.31 190 SER A O 1
ATOM 1511 N N . PHE A 1 191 ? 34.596 3.254 -33.098 1.00 66.69 191 PHE A N 1
ATOM 1512 C CA . PHE A 1 191 ? 33.309 2.700 -32.688 1.00 66.69 191 PHE A CA 1
ATOM 1513 C C . PHE A 1 191 ? 33.389 1.172 -32.547 1.00 66.69 191 PHE A C 1
ATOM 1515 O O . PHE A 1 191 ? 34.156 0.530 -33.275 1.00 66.69 191 PHE A O 1
ATOM 1522 N N . PRO A 1 192 ? 32.611 0.573 -31.628 1.00 76.62 192 PRO A N 1
ATOM 1523 C CA . PRO A 1 192 ? 32.563 -0.872 -31.462 1.00 76.62 192 PRO A CA 1
ATOM 1524 C C . PRO A 1 192 ? 31.859 -1.556 -32.643 1.00 76.62 192 PRO A C 1
ATOM 1526 O O . PRO A 1 192 ? 30.919 -1.021 -33.228 1.00 76.62 192 PRO A O 1
ATOM 1529 N N . LEU A 1 193 ? 32.270 -2.787 -32.951 1.00 74.56 193 LEU A N 1
ATOM 1530 C CA . LEU A 1 193 ? 31.552 -3.648 -33.886 1.00 74.56 193 LEU A CA 1
ATOM 1531 C C . LEU A 1 193 ? 30.281 -4.170 -33.213 1.00 74.56 193 LEU A C 1
ATOM 1533 O O . LEU A 1 193 ? 30.344 -4.718 -32.108 1.00 74.56 193 LEU A O 1
ATOM 1537 N N . GLY A 1 194 ? 29.144 -4.058 -33.894 1.00 68.06 194 GLY A N 1
ATOM 1538 C CA . GLY A 1 194 ? 27.856 -4.487 -33.367 1.00 68.06 194 GLY A CA 1
ATOM 1539 C C . GLY A 1 194 ? 27.019 -5.272 -34.372 1.00 68.06 194 GLY A C 1
ATOM 1540 O O . GLY A 1 194 ? 27.148 -5.100 -35.581 1.00 68.06 194 GLY A O 1
ATOM 1541 N N . LYS A 1 195 ? 26.146 -6.143 -33.862 1.00 73.25 195 LYS A N 1
ATOM 1542 C CA . LYS A 1 195 ? 25.120 -6.848 -34.638 1.00 73.25 195 LYS A CA 1
ATOM 1543 C C . LYS A 1 195 ? 23.748 -6.324 -34.248 1.00 73.25 195 LYS A C 1
ATOM 1545 O O . LYS A 1 195 ? 23.388 -6.382 -33.074 1.00 73.25 195 LYS A O 1
ATOM 1550 N N . VAL A 1 196 ? 22.969 -5.866 -35.224 1.00 76.00 196 VAL A N 1
ATOM 1551 C CA . VAL A 1 196 ? 21.555 -5.540 -35.001 1.00 76.00 196 VAL A CA 1
ATOM 1552 C C . VAL A 1 196 ? 20.811 -6.824 -34.645 1.00 76.00 196 VAL A C 1
ATOM 1554 O O . VAL A 1 196 ? 20.825 -7.795 -35.402 1.00 76.00 196 VAL A O 1
ATOM 1557 N N . ILE A 1 197 ? 20.186 -6.831 -33.471 1.00 79.25 197 ILE A N 1
ATOM 1558 C CA . ILE A 1 197 ? 19.392 -7.954 -32.959 1.00 79.25 197 ILE A CA 1
ATOM 1559 C C . ILE A 1 197 ? 17.891 -7.655 -32.973 1.00 79.25 197 ILE A C 1
ATOM 1561 O O . ILE A 1 197 ? 17.090 -8.587 -32.955 1.00 79.25 197 ILE A O 1
ATOM 1565 N N . LYS A 1 198 ? 17.500 -6.374 -33.032 1.00 75.06 198 LYS A N 1
ATOM 1566 C CA . LYS A 1 198 ? 16.100 -5.943 -33.121 1.00 75.06 198 LYS A CA 1
ATOM 1567 C C . LYS A 1 198 ? 15.992 -4.568 -33.782 1.00 75.06 198 LYS A C 1
ATOM 1569 O O . LYS A 1 198 ? 16.873 -3.732 -33.597 1.00 75.06 198 LYS A O 1
ATOM 1574 N N . ILE A 1 199 ? 14.905 -4.344 -34.515 1.00 78.25 199 ILE A N 1
ATOM 1575 C CA . ILE A 1 199 ? 14.524 -3.050 -35.095 1.00 78.25 199 ILE A CA 1
ATOM 1576 C C . ILE A 1 199 ? 13.177 -2.668 -34.472 1.00 78.25 199 ILE A C 1
ATOM 1578 O O . ILE A 1 199 ? 12.257 -3.487 -34.465 1.00 78.25 199 ILE A O 1
ATOM 1582 N N . LEU A 1 200 ? 13.083 -1.470 -33.902 1.00 73.31 200 LEU A N 1
ATOM 1583 C CA . LEU A 1 200 ? 11.914 -0.955 -33.188 1.00 73.31 200 LEU A CA 1
ATOM 1584 C C . LEU A 1 200 ? 11.441 0.340 -33.858 1.00 73.31 200 LEU A C 1
ATOM 1586 O O . LEU A 1 200 ? 12.263 1.237 -34.012 1.00 73.31 200 LEU A O 1
ATOM 1590 N N . PRO A 1 201 ? 10.165 0.483 -34.243 1.00 70.25 201 PRO A N 1
ATOM 1591 C CA . PRO A 1 201 ? 9.667 1.732 -34.812 1.00 70.25 201 PRO A CA 1
ATOM 1592 C C . PRO A 1 201 ? 9.609 2.844 -33.756 1.00 70.25 201 PRO A C 1
ATOM 1594 O O . PRO A 1 201 ? 9.247 2.592 -32.611 1.00 70.25 201 PRO A O 1
ATOM 1597 N N . VAL A 1 202 ? 9.939 4.069 -34.162 1.00 68.69 202 VAL A N 1
ATOM 1598 C CA . VAL A 1 202 ? 9.874 5.305 -33.367 1.00 68.69 202 VAL A CA 1
ATOM 1599 C C . VAL A 1 202 ? 8.628 6.093 -33.767 1.00 68.69 202 VAL A C 1
ATOM 1601 O O . VAL A 1 202 ? 8.314 6.192 -34.956 1.00 68.69 202 VAL A O 1
ATOM 1604 N N . GLY A 1 203 ? 7.936 6.693 -32.793 1.00 62.28 203 GLY A N 1
ATOM 1605 C CA . GLY A 1 203 ? 7.098 7.863 -33.054 1.00 62.28 203 GLY A CA 1
ATOM 1606 C C . GLY A 1 203 ? 5.817 7.658 -33.872 1.00 62.28 203 GLY A C 1
ATOM 1607 O O . GLY A 1 203 ? 5.545 8.444 -34.778 1.00 62.28 203 GLY A O 1
ATOM 1608 N N . LYS A 1 204 ? 4.976 6.666 -33.545 1.00 65.19 204 LYS A N 1
ATOM 1609 C CA . LYS A 1 204 ? 3.590 6.594 -34.082 1.00 65.19 204 LYS A CA 1
ATOM 1610 C C . LYS A 1 204 ? 2.507 6.363 -33.032 1.00 65.19 204 LYS A C 1
ATOM 1612 O O . LYS A 1 204 ? 1.346 6.712 -33.254 1.00 65.19 204 LYS A O 1
ATOM 1617 N N . SER A 1 205 ? 2.859 5.809 -31.876 1.00 77.69 205 SER A N 1
ATOM 1618 C CA . SER A 1 205 ? 1.926 5.553 -30.782 1.00 77.69 205 SER A CA 1
ATOM 1619 C C . SER A 1 205 ? 2.658 5.462 -29.442 1.00 77.69 205 SER A C 1
ATOM 1621 O O . SER A 1 205 ? 3.852 5.178 -29.400 1.00 77.69 205 SER A O 1
ATOM 1623 N N . LEU A 1 206 ? 1.926 5.649 -28.337 1.00 81.88 206 LEU A N 1
ATOM 1624 C CA . LEU A 1 206 ? 2.442 5.390 -26.987 1.00 81.88 206 LEU A CA 1
ATOM 1625 C C . LEU A 1 206 ? 2.960 3.948 -26.844 1.00 81.88 206 LEU A C 1
ATOM 1627 O O . LEU A 1 206 ? 3.932 3.703 -26.140 1.00 81.88 206 LEU A O 1
ATOM 1631 N N . ASP A 1 207 ? 2.335 2.995 -27.537 1.00 84.38 207 ASP A N 1
ATOM 1632 C CA . ASP A 1 207 ? 2.694 1.582 -27.433 1.00 84.38 207 ASP A CA 1
ATOM 1633 C C . ASP A 1 207 ? 4.043 1.276 -28.103 1.00 84.38 207 ASP A C 1
ATOM 1635 O O . ASP A 1 207 ? 4.720 0.334 -27.701 1.00 84.38 207 ASP A O 1
ATOM 1639 N N . ASP A 1 208 ? 4.457 2.057 -29.104 1.00 80.62 208 ASP A N 1
ATOM 1640 C CA . ASP A 1 208 ? 5.767 1.898 -29.744 1.00 80.62 208 ASP A CA 1
ATOM 1641 C C . ASP A 1 208 ? 6.892 2.453 -28.864 1.00 80.62 208 ASP A C 1
ATOM 1643 O O . ASP A 1 208 ? 7.899 1.774 -28.663 1.00 80.62 208 ASP A O 1
ATOM 1647 N N . GLU A 1 209 ? 6.673 3.609 -28.234 1.00 82.44 209 GLU A N 1
ATOM 1648 C CA . GLU A 1 209 ? 7.628 4.185 -27.278 1.00 82.44 209 GLU A CA 1
ATOM 1649 C C . GLU A 1 209 ? 7.790 3.303 -26.028 1.00 82.44 209 GLU A C 1
ATOM 1651 O O . GLU A 1 209 ? 8.905 3.036 -25.579 1.00 82.44 209 GLU A O 1
ATOM 1656 N N . LEU A 1 210 ? 6.691 2.748 -25.503 1.00 84.75 210 LEU A N 1
ATOM 1657 C CA . LEU A 1 210 ? 6.754 1.815 -24.375 1.00 84.75 210 LEU A CA 1
ATOM 1658 C C . LEU A 1 210 ? 7.489 0.512 -24.726 1.00 84.75 210 LEU A C 1
ATOM 1660 O O . LEU A 1 210 ? 8.134 -0.069 -23.858 1.00 84.75 210 LEU A O 1
ATOM 1664 N N . LYS A 1 211 ? 7.449 0.037 -25.982 1.00 84.31 211 LYS A N 1
ATOM 1665 C CA . LYS A 1 211 ? 8.263 -1.122 -26.401 1.00 84.31 211 LYS A CA 1
ATOM 1666 C C . LYS A 1 211 ? 9.755 -0.813 -26.332 1.00 84.31 211 LYS A C 1
ATOM 1668 O O . LYS A 1 211 ? 10.513 -1.688 -25.927 1.00 84.31 211 LYS A O 1
ATOM 1673 N N . ILE A 1 212 ? 10.171 0.393 -26.716 1.00 83.75 212 ILE A N 1
ATOM 1674 C CA . ILE A 1 212 ? 11.572 0.823 -26.610 1.00 83.75 212 ILE A CA 1
ATOM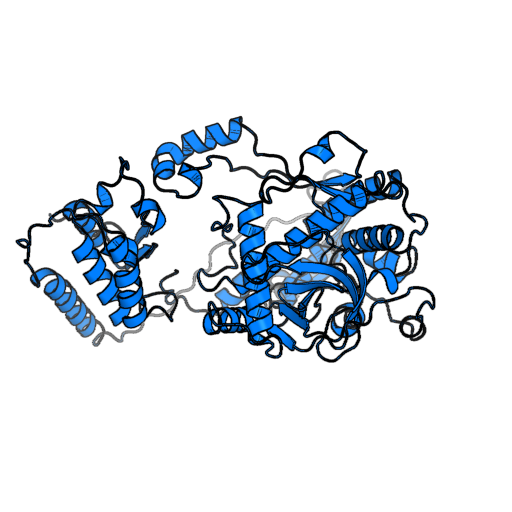 1675 C C . ILE A 1 212 ? 11.984 0.867 -25.137 1.00 83.75 212 ILE A C 1
ATOM 1677 O O . ILE A 1 212 ? 12.997 0.270 -24.771 1.00 83.75 212 ILE A O 1
ATOM 1681 N N . LEU A 1 213 ? 11.150 1.470 -24.285 1.00 86.50 213 LEU A N 1
ATOM 1682 C CA . LEU A 1 213 ? 11.397 1.544 -22.846 1.00 86.50 213 LEU A CA 1
ATOM 1683 C C . LEU A 1 213 ? 11.494 0.148 -22.200 1.00 86.50 213 LEU A C 1
ATOM 1685 O O . LEU A 1 213 ? 12.384 -0.111 -21.393 1.00 86.50 213 LEU A O 1
ATOM 1689 N N . ASN A 1 214 ? 10.624 -0.785 -22.592 1.00 89.12 214 ASN A N 1
ATOM 1690 C CA . ASN A 1 214 ? 10.671 -2.170 -22.119 1.00 89.12 214 ASN A CA 1
ATOM 1691 C C . ASN A 1 214 ? 11.996 -2.863 -22.447 1.00 89.12 214 ASN A C 1
ATOM 1693 O O . ASN A 1 214 ? 12.537 -3.576 -21.604 1.00 89.12 214 ASN A O 1
ATOM 1697 N N . GLU A 1 215 ? 12.540 -2.648 -23.645 1.00 85.06 215 GLU A N 1
ATOM 1698 C CA . GLU A 1 215 ? 13.837 -3.210 -24.035 1.00 85.06 215 GLU A CA 1
ATOM 1699 C C . GLU A 1 215 ? 15.000 -2.545 -23.286 1.00 85.06 215 GLU A C 1
ATOM 1701 O O . GLU A 1 215 ? 15.892 -3.251 -22.812 1.00 85.06 215 GLU A O 1
ATOM 1706 N N . GLU A 1 216 ? 14.973 -1.217 -23.111 1.00 85.31 216 GLU A N 1
ATOM 1707 C CA . GLU A 1 216 ? 15.978 -0.466 -22.337 1.00 85.31 216 GLU A CA 1
ATOM 1708 C C . GLU A 1 216 ? 16.086 -1.006 -20.904 1.00 85.31 216 GLU A C 1
ATOM 1710 O O . GLU A 1 216 ? 17.182 -1.285 -20.410 1.00 85.31 216 GLU A O 1
ATOM 1715 N N . PHE A 1 217 ? 14.939 -1.234 -20.263 1.00 86.81 217 PHE A N 1
ATOM 1716 C CA . PHE A 1 217 ? 14.858 -1.737 -18.893 1.00 86.81 217 PHE A CA 1
ATOM 1717 C C . PHE A 1 217 ? 14.874 -3.271 -18.798 1.00 86.81 217 PHE A C 1
ATOM 1719 O O . PHE A 1 217 ? 14.891 -3.816 -17.692 1.00 86.81 217 PHE A O 1
ATOM 1726 N N . LYS A 1 218 ? 14.904 -3.980 -19.936 1.00 88.00 218 LYS A N 1
ATOM 1727 C CA . LYS A 1 218 ? 14.841 -5.450 -20.042 1.00 88.00 218 LYS A CA 1
ATOM 1728 C C . LYS A 1 218 ? 13.641 -6.051 -19.300 1.00 88.00 218 LYS A C 1
ATOM 1730 O O . LYS A 1 218 ? 13.753 -7.092 -18.648 1.00 88.00 218 LYS A O 1
ATOM 1735 N N . VAL A 1 219 ? 12.495 -5.384 -19.394 1.00 86.31 219 VAL A N 1
ATOM 1736 C CA . VAL A 1 219 ? 11.244 -5.772 -18.739 1.00 86.31 219 VAL A CA 1
ATOM 1737 C C . VAL A 1 219 ? 10.365 -6.509 -19.740 1.00 86.31 219 VAL A C 1
ATOM 1739 O O . VAL A 1 219 ? 10.140 -6.050 -20.857 1.00 86.31 219 VAL A O 1
ATOM 1742 N N . ALA A 1 220 ? 9.848 -7.664 -19.330 1.00 83.25 220 ALA A N 1
ATOM 1743 C CA . ALA A 1 220 ? 8.942 -8.465 -20.138 1.00 83.25 220 ALA A CA 1
ATOM 1744 C C . ALA A 1 220 ? 7.782 -9.014 -19.288 1.00 83.25 220 ALA A C 1
ATOM 1746 O O . ALA A 1 220 ? 7.968 -9.291 -18.095 1.00 83.25 220 ALA A O 1
ATOM 1747 N N . PRO A 1 221 ? 6.588 -9.208 -19.882 1.00 80.81 221 PRO A N 1
ATOM 1748 C CA . PRO A 1 221 ? 5.479 -9.903 -19.231 1.00 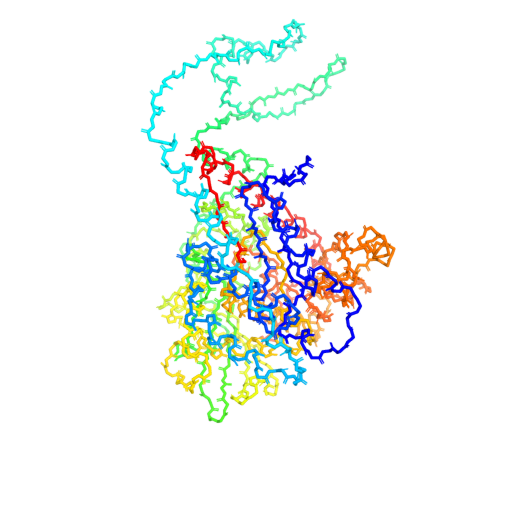80.81 221 PRO A CA 1
ATOM 1749 C C . PRO A 1 221 ? 5.875 -11.293 -18.720 1.00 80.81 221 PRO A C 1
ATOM 1751 O O . PRO A 1 221 ? 6.776 -11.933 -19.265 1.00 80.81 221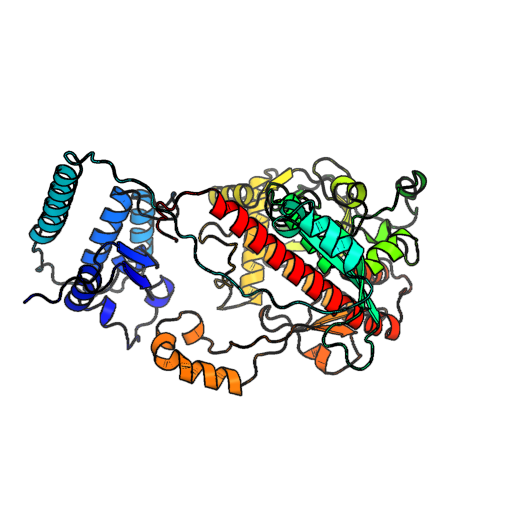 PRO A O 1
ATOM 1754 N N . SER A 1 222 ? 5.183 -11.785 -17.680 1.00 75.12 222 SER A N 1
ATOM 1755 C CA . SER A 1 222 ? 5.397 -13.177 -17.252 1.00 75.12 222 SER A CA 1
ATOM 1756 C C . SER A 1 222 ? 4.998 -14.114 -18.388 1.00 75.12 222 SER A C 1
ATOM 1758 O O . SER A 1 222 ? 3.924 -13.970 -18.967 1.00 75.12 222 SER A O 1
ATOM 1760 N N . THR A 1 223 ? 5.851 -15.092 -18.679 1.00 70.06 223 THR A N 1
ATOM 1761 C CA . THR A 1 223 ? 5.538 -16.202 -19.594 1.00 70.06 223 THR A CA 1
ATOM 1762 C C . THR A 1 223 ? 5.023 -17.429 -18.840 1.00 70.06 223 THR A C 1
ATOM 1764 O O . THR A 1 223 ? 4.820 -18.492 -19.428 1.00 70.06 223 THR A O 1
ATOM 1767 N N . TYR A 1 224 ? 4.833 -17.308 -17.522 1.00 69.50 224 TYR A N 1
ATOM 1768 C CA . TYR A 1 224 ? 4.351 -18.395 -16.691 1.00 69.50 224 TYR A CA 1
ATOM 1769 C C . TYR A 1 224 ? 2.881 -18.695 -17.006 1.00 69.50 224 TYR A C 1
ATOM 1771 O O . TYR A 1 224 ? 1.988 -17.917 -16.678 1.00 69.50 224 TYR A O 1
ATOM 1779 N N . ASN A 1 225 ? 2.635 -19.853 -17.616 1.00 65.88 225 ASN A N 1
ATOM 1780 C CA . ASN A 1 225 ? 1.295 -20.412 -17.753 1.00 65.88 225 ASN A CA 1
ATOM 1781 C C . ASN A 1 225 ? 0.910 -21.125 -16.456 1.00 65.88 225 ASN A C 1
ATOM 1783 O O . ASN A 1 225 ? 1.662 -21.965 -15.959 1.00 65.88 225 ASN A O 1
ATOM 1787 N N . LEU A 1 226 ? -0.259 -20.789 -15.913 1.00 63.81 226 LEU A N 1
ATOM 1788 C CA . LEU A 1 226 ? -0.786 -21.437 -14.719 1.00 63.81 226 LEU A CA 1
ATOM 1789 C C . LEU A 1 226 ? -1.185 -22.884 -14.991 1.00 63.81 226 LEU A C 1
ATOM 1791 O O . LEU A 1 226 ? -2.080 -23.155 -15.791 1.00 63.81 226 LEU A O 1
ATOM 1795 N N . ASP A 1 227 ? -0.587 -23.804 -14.240 1.00 59.91 227 ASP A N 1
ATOM 1796 C CA . ASP A 1 227 ? -1.149 -25.136 -14.062 1.00 59.91 227 ASP A CA 1
ATOM 1797 C C . ASP A 1 227 ? -2.401 -25.034 -13.182 1.00 59.91 227 ASP A C 1
ATOM 1799 O O . ASP A 1 227 ? -2.355 -24.483 -12.082 1.00 59.91 227 ASP A O 1
ATOM 1803 N N . ARG A 1 228 ? -3.528 -25.609 -13.629 1.00 54.50 228 ARG A N 1
ATOM 1804 C CA . ARG A 1 228 ? -4.804 -25.609 -12.874 1.00 54.50 228 ARG A CA 1
ATOM 1805 C C . ARG A 1 228 ? -4.686 -26.194 -11.460 1.00 54.50 228 ARG A C 1
ATOM 1807 O O . ARG A 1 228 ? -5.510 -25.874 -10.612 1.00 54.50 228 ARG A O 1
ATOM 1814 N N . ALA A 1 229 ? -3.670 -27.018 -11.197 1.00 51.03 229 ALA A N 1
ATOM 1815 C CA . ALA A 1 229 ? -3.382 -27.565 -9.871 1.00 51.03 229 ALA A CA 1
ATOM 1816 C C . ALA A 1 229 ? -3.039 -26.479 -8.829 1.00 51.03 229 ALA A C 1
ATOM 1818 O O . ALA A 1 229 ? -3.322 -26.664 -7.650 1.00 51.03 229 ALA A O 1
ATOM 1819 N N . PHE A 1 230 ? -2.499 -25.333 -9.260 1.00 56.06 230 PHE A N 1
ATOM 1820 C CA . PHE A 1 230 ? -2.152 -24.200 -8.394 1.00 56.06 230 PHE A CA 1
ATOM 1821 C C . PHE A 1 230 ? -3.380 -23.546 -7.737 1.00 56.06 230 PHE A C 1
ATOM 1823 O O . PHE A 1 230 ? -3.301 -23.079 -6.609 1.00 56.06 230 PHE A O 1
ATOM 1830 N N . LEU A 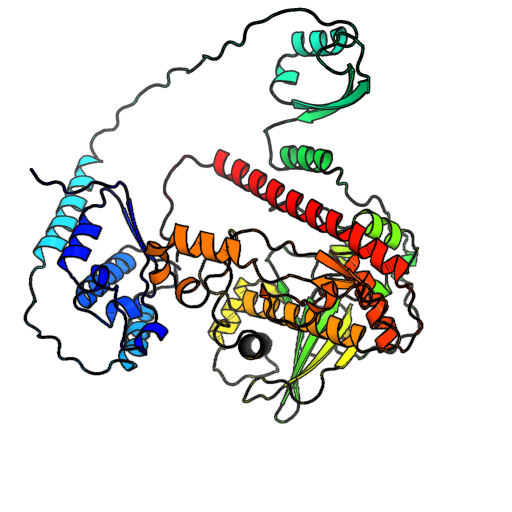1 231 ? -4.534 -23.549 -8.414 1.00 53.84 231 LEU A N 1
ATOM 1831 C CA . LEU A 1 231 ? -5.768 -22.920 -7.921 1.00 53.84 231 LEU A CA 1
ATOM 1832 C C . LEU A 1 231 ? -6.476 -23.734 -6.826 1.00 53.84 231 LEU A C 1
ATOM 1834 O O . LEU A 1 231 ? -7.364 -23.216 -6.158 1.00 53.84 231 LEU A O 1
ATOM 1838 N N . LEU A 1 232 ? -6.112 -25.010 -6.672 1.00 46.75 232 LEU A N 1
ATOM 1839 C CA . LEU A 1 232 ? -6.798 -25.977 -5.808 1.00 46.75 232 LEU A CA 1
ATOM 1840 C C . LEU A 1 232 ? -6.002 -26.337 -4.549 1.00 46.75 232 LEU A C 1
ATOM 1842 O O . LEU A 1 232 ? -6.516 -27.061 -3.699 1.00 46.75 232 LEU A O 1
ATOM 1846 N N . ALA A 1 233 ? -4.763 -25.854 -4.426 1.00 48.97 233 ALA A N 1
ATOM 1847 C CA . ALA A 1 233 ? -3.942 -26.059 -3.241 1.00 48.97 233 ALA A CA 1
ATOM 1848 C C . ALA A 1 233 ? -4.393 -25.100 -2.130 1.00 48.97 233 ALA A C 1
ATOM 1850 O O . ALA A 1 233 ? -3.743 -24.106 -1.815 1.00 48.97 233 ALA A O 1
ATOM 1851 N N . ASP A 1 234 ? -5.556 -25.386 -1.554 1.00 46.22 234 ASP A N 1
ATOM 1852 C CA . ASP A 1 234 ? -5.898 -24.888 -0.234 1.00 46.22 234 ASP A CA 1
ATOM 1853 C C . ASP A 1 234 ? -5.050 -25.701 0.751 1.00 46.22 234 ASP A C 1
ATOM 1855 O O . ASP A 1 234 ? -5.341 -26.872 1.006 1.00 46.22 234 ASP A O 1
ATOM 1859 N N . GLU A 1 235 ? -3.930 -25.149 1.226 1.00 47.78 235 GLU A N 1
ATOM 1860 C CA . GLU A 1 235 ? -3.216 -25.779 2.336 1.00 47.78 235 GLU A CA 1
ATOM 1861 C C . GLU A 1 235 ? -4.146 -25.788 3.553 1.00 47.78 235 GLU A C 1
ATOM 1863 O O . GLU A 1 235 ? -4.373 -24.785 4.234 1.00 47.78 235 GLU A O 1
ATOM 1868 N N . VAL A 1 236 ? -4.732 -26.962 3.779 1.00 42.81 236 VAL A N 1
ATOM 1869 C CA . VAL A 1 236 ? -5.507 -27.332 4.957 1.00 42.81 236 VAL A CA 1
ATOM 1870 C C . VAL A 1 236 ? -4.583 -27.199 6.167 1.00 42.81 236 VAL A C 1
ATOM 1872 O O . VAL A 1 236 ? -3.777 -28.088 6.428 1.00 42.81 236 VAL A O 1
ATOM 1875 N N . GLY A 1 237 ? -4.665 -26.089 6.903 1.00 50.72 237 GLY A N 1
ATOM 1876 C CA . GLY A 1 237 ? -3.843 -25.937 8.107 1.00 50.72 237 GLY A CA 1
ATOM 1877 C C . GLY A 1 237 ? -3.994 -24.646 8.905 1.00 50.72 237 GLY A C 1
ATOM 1878 O O . GLY A 1 237 ? -3.888 -24.692 10.127 1.00 50.72 237 GLY A O 1
ATOM 1879 N N . THR A 1 238 ? -4.289 -23.504 8.278 1.00 60.88 238 THR A N 1
ATOM 1880 C CA . THR A 1 238 ? -4.360 -22.219 9.000 1.00 60.88 238 THR A CA 1
ATOM 1881 C C . THR A 1 238 ? -5.793 -21.854 9.380 1.00 60.88 238 THR A C 1
ATOM 1883 O O . THR A 1 238 ? -6.651 -21.652 8.521 1.00 60.88 238 THR A O 1
ATOM 1886 N N . GLN A 1 239 ? -6.063 -21.744 10.687 1.00 82.75 239 GLN A N 1
ATOM 1887 C CA . GLN A 1 239 ? -7.330 -21.193 11.171 1.00 82.75 239 GLN A CA 1
ATOM 1888 C C . GLN A 1 239 ? -7.427 -19.721 10.758 1.00 82.75 239 GLN A C 1
ATOM 1890 O O . GLN A 1 239 ? -6.618 -18.893 11.176 1.00 82.75 239 GLN A O 1
ATOM 1895 N N . ARG A 1 240 ? -8.411 -19.405 9.913 1.00 92.75 240 ARG A N 1
ATOM 1896 C CA . ARG A 1 240 ? -8.704 -18.041 9.470 1.00 92.75 240 ARG A CA 1
ATOM 1897 C C . ARG A 1 240 ? -9.966 -17.536 10.135 1.00 92.75 240 ARG A C 1
ATOM 1899 O O . ARG A 1 240 ? -10.970 -18.239 10.198 1.00 92.75 240 ARG A O 1
ATOM 1906 N N . GLU A 1 241 ? -9.914 -16.289 10.566 1.00 95.94 241 GLU A N 1
ATOM 1907 C CA . GLU A 1 241 ? -11.080 -15.584 11.081 1.00 95.94 241 GLU A CA 1
ATOM 1908 C C . GLU A 1 241 ? -12.022 -15.235 9.921 1.00 95.94 241 GLU A C 1
ATOM 1910 O O . GLU A 1 241 ? -11.597 -14.696 8.895 1.00 95.94 241 GLU A O 1
ATOM 1915 N N . ASP A 1 242 ? -13.305 -15.554 10.074 1.00 96.75 242 ASP A N 1
ATOM 1916 C CA . ASP A 1 242 ? -14.320 -15.265 9.062 1.00 96.75 242 ASP A CA 1
ATOM 1917 C C . ASP A 1 242 ? -14.851 -13.838 9.236 1.00 96.75 242 ASP A C 1
ATOM 1919 O O . ASP A 1 242 ? -15.610 -13.537 10.162 1.00 96.75 242 ASP A O 1
ATOM 1923 N N . LEU A 1 243 ? -14.448 -12.955 8.326 1.00 97.75 243 LEU A N 1
ATOM 1924 C CA . LEU A 1 243 ? -14.864 -11.558 8.271 1.00 97.75 243 LEU A CA 1
ATOM 1925 C C . LEU A 1 243 ? -15.745 -11.269 7.047 1.00 97.75 243 LEU A C 1
ATOM 1927 O O . LEU A 1 243 ? -16.062 -10.113 6.788 1.00 97.75 243 LEU A O 1
ATOM 1931 N N . ARG A 1 244 ? -16.211 -12.292 6.317 1.00 97.56 244 ARG A N 1
ATOM 1932 C CA . ARG A 1 244 ? -16.990 -12.124 5.071 1.00 97.56 244 ARG A CA 1
ATOM 1933 C C . ARG A 1 244 ? -18.307 -11.373 5.249 1.00 97.56 244 ARG A C 1
ATOM 1935 O O . ARG A 1 244 ? -18.856 -10.849 4.291 1.00 97.56 244 ARG A O 1
ATOM 1942 N N . LYS A 1 245 ? -18.836 -11.335 6.475 1.00 95.81 245 LYS A N 1
ATOM 1943 C CA . LYS A 1 245 ? -20.068 -10.604 6.823 1.00 95.81 245 LYS A CA 1
ATOM 1944 C C . LYS A 1 245 ? -19.814 -9.178 7.321 1.00 95.81 245 LYS A C 1
ATOM 1946 O O . LYS A 1 245 ? -20.769 -8.486 7.661 1.00 95.81 245 LYS A O 1
ATOM 1951 N N . VAL A 1 246 ? -18.555 -8.762 7.444 1.00 96.69 246 VAL A N 1
ATOM 1952 C CA . VAL A 1 246 ? -18.182 -7.428 7.921 1.00 96.69 246 VAL A CA 1
ATOM 1953 C C . VAL A 1 246 ? -18.115 -6.476 6.732 1.00 96.69 246 VAL A C 1
ATOM 1955 O O . VAL A 1 246 ? -17.512 -6.812 5.715 1.00 96.69 246 VAL A O 1
ATOM 1958 N N . MET A 1 247 ? -18.712 -5.288 6.874 1.00 96.62 247 MET A N 1
ATOM 1959 C CA . MET A 1 247 ? -18.699 -4.259 5.833 1.00 96.62 247 MET A CA 1
ATOM 1960 C C . MET A 1 247 ? -17.256 -3.899 5.468 1.00 96.62 247 MET A C 1
ATOM 1962 O O . MET A 1 247 ? -16.530 -3.362 6.307 1.00 96.62 247 MET A O 1
ATOM 1966 N N . THR A 1 248 ? -16.861 -4.205 4.236 1.00 98.44 248 THR A N 1
ATOM 1967 C CA . THR A 1 248 ? -15.489 -4.111 3.732 1.00 98.44 248 THR A CA 1
ATOM 1968 C C . THR A 1 248 ? -15.475 -3.421 2.369 1.00 98.44 248 THR A C 1
ATOM 1970 O O . THR A 1 248 ? -16.361 -3.655 1.554 1.00 98.44 248 THR A O 1
ATOM 1973 N N . PHE A 1 249 ? -14.488 -2.571 2.101 1.00 98.62 249 PHE A N 1
ATOM 1974 C CA . PHE A 1 249 ? -14.349 -1.860 0.826 1.00 98.62 249 PHE A CA 1
ATOM 1975 C C . PHE A 1 249 ? -12.879 -1.659 0.452 1.00 98.62 249 PHE A C 1
ATOM 1977 O O . PHE A 1 249 ? -12.014 -1.645 1.327 1.00 98.62 249 PHE A O 1
ATOM 1984 N N . THR A 1 250 ? -12.601 -1.456 -0.834 1.00 98.62 250 THR A N 1
ATOM 1985 C CA . THR A 1 250 ? -11.284 -1.010 -1.329 1.00 98.62 250 THR A CA 1
ATOM 1986 C C . THR A 1 250 ? -11.378 0.423 -1.853 1.00 98.62 250 THR A C 1
ATOM 1988 O O . THR A 1 250 ? -12.470 0.876 -2.214 1.00 98.62 250 THR A O 1
ATOM 1991 N N . VAL A 1 251 ? -10.263 1.162 -1.881 1.00 97.62 251 VAL A N 1
ATOM 1992 C CA . VAL A 1 251 ? -10.214 2.522 -2.444 1.00 97.62 251 VAL A CA 1
ATOM 1993 C C . VAL A 1 251 ? -8.943 2.707 -3.261 1.00 97.62 251 VAL A C 1
ATOM 1995 O O . VAL A 1 251 ? -7.850 2.808 -2.712 1.00 97.62 251 VAL A O 1
ATOM 1998 N N . ASP A 1 252 ? -9.108 2.847 -4.572 1.00 95.00 252 ASP A N 1
ATOM 1999 C CA . ASP A 1 252 ? -8.005 2.857 -5.528 1.00 95.00 252 ASP A CA 1
ATOM 2000 C C . ASP A 1 252 ? -8.220 3.894 -6.641 1.00 95.00 252 ASP A C 1
ATOM 2002 O O . ASP A 1 252 ? -9.196 4.652 -6.669 1.00 95.00 252 ASP A O 1
ATOM 2006 N N . SER A 1 253 ? -7.295 3.952 -7.598 1.00 90.75 253 SER A N 1
ATOM 2007 C CA . SER A 1 253 ? -7.533 4.663 -8.857 1.00 90.75 253 SER A CA 1
ATOM 2008 C C . SER A 1 253 ? -8.605 3.940 -9.683 1.00 90.75 253 SER A C 1
ATOM 2010 O O . SER A 1 253 ? -8.749 2.723 -9.610 1.00 90.75 253 SER A O 1
ATOM 2012 N N . LYS A 1 254 ? -9.359 4.691 -10.496 1.00 85.19 254 LYS A N 1
ATOM 2013 C CA . LYS A 1 254 ? -10.560 4.206 -11.209 1.00 85.19 254 LYS A CA 1
ATOM 2014 C C . LYS A 1 254 ? -10.341 2.945 -12.062 1.00 85.19 254 LYS A C 1
ATOM 2016 O O . LYS A 1 254 ? -11.263 2.147 -12.188 1.00 85.19 254 LYS A O 1
ATOM 2021 N N . ASP A 1 255 ? -9.142 2.771 -12.611 1.00 84.19 255 ASP A N 1
ATOM 2022 C CA . ASP A 1 255 ? -8.805 1.670 -13.522 1.00 84.19 255 ASP A CA 1
ATOM 2023 C C . ASP A 1 255 ? -7.953 0.568 -12.860 1.00 84.19 255 ASP A C 1
ATOM 2025 O O . ASP A 1 255 ? -7.517 -0.370 -13.531 1.00 84.19 255 ASP A O 1
ATOM 2029 N N . THR A 1 256 ? -7.700 0.661 -11.549 1.00 89.88 256 THR A N 1
ATOM 2030 C CA . THR A 1 256 ? -6.909 -0.337 -10.821 1.00 89.88 256 THR A CA 1
ATOM 2031 C C . THR A 1 256 ? -7.657 -1.666 -10.747 1.00 89.88 256 THR A C 1
ATOM 2033 O O . THR A 1 256 ? -8.857 -1.725 -10.467 1.00 89.88 256 THR A O 1
ATOM 2036 N N . ARG A 1 257 ? -6.927 -2.757 -10.989 1.00 91.44 257 ARG A N 1
ATOM 2037 C CA . ARG A 1 257 ? -7.446 -4.132 -10.915 1.00 91.44 257 ARG A CA 1
ATOM 2038 C C . ARG A 1 257 ? -6.634 -5.020 -9.980 1.00 91.44 257 ARG A C 1
ATOM 2040 O O . ARG A 1 257 ? -7.121 -6.060 -9.584 1.00 91.44 257 ARG A O 1
ATOM 2047 N N . ASP A 1 258 ? -5.416 -4.628 -9.634 1.00 93.31 258 ASP A N 1
ATOM 2048 C CA . ASP A 1 258 ? -4.501 -5.275 -8.695 1.00 93.31 258 ASP A CA 1
ATOM 2049 C C . ASP A 1 258 ? -4.673 -4.701 -7.278 1.00 93.31 258 ASP A C 1
ATOM 2051 O O . ASP A 1 258 ? -3.760 -4.106 -6.720 1.00 93.31 258 ASP A O 1
ATOM 2055 N N . LEU A 1 259 ? -5.881 -4.842 -6.723 1.00 96.81 259 LEU A N 1
ATOM 2056 C CA . LEU A 1 259 ? -6.248 -4.301 -5.403 1.00 96.81 259 LEU A CA 1
ATOM 2057 C C . LEU A 1 259 ? -5.545 -5.085 -4.279 1.00 96.81 259 LEU A C 1
ATOM 2059 O O . LEU A 1 259 ? -5.916 -6.233 -4.016 1.00 96.81 259 LEU A O 1
ATOM 2063 N N . ASP A 1 260 ? -4.537 -4.476 -3.649 1.00 97.88 260 ASP A N 1
ATOM 2064 C CA . ASP A 1 260 ? -3.737 -5.073 -2.568 1.00 97.88 260 ASP A CA 1
ATOM 2065 C C . ASP A 1 260 ? -4.436 -4.996 -1.202 1.00 97.88 260 ASP A C 1
ATOM 2067 O O . ASP A 1 260 ? -4.279 -5.907 -0.384 1.00 97.88 260 ASP A O 1
ATOM 2071 N N . ASP A 1 261 ? -5.172 -3.914 -0.940 1.00 98.25 261 ASP A N 1
ATOM 2072 C CA . ASP A 1 261 ? -5.693 -3.578 0.381 1.00 98.25 261 ASP A CA 1
ATOM 2073 C C . ASP A 1 261 ? -7.206 -3.317 0.419 1.00 98.25 261 ASP A C 1
ATOM 2075 O O . ASP A 1 261 ? -7.829 -2.857 -0.536 1.00 98.25 261 ASP A O 1
ATOM 2079 N N . ALA A 1 262 ? -7.811 -3.656 1.557 1.00 98.75 262 ALA A N 1
ATOM 2080 C CA . ALA A 1 262 ? -9.211 -3.411 1.868 1.00 98.75 262 ALA A CA 1
ATOM 2081 C C . ALA A 1 262 ? -9.366 -2.948 3.321 1.00 98.75 262 ALA A C 1
ATOM 2083 O O . ALA A 1 262 ? -8.555 -3.264 4.195 1.00 98.75 262 ALA A O 1
ATOM 2084 N N . ILE A 1 263 ? -10.445 -2.222 3.595 1.00 98.81 263 ILE A N 1
ATOM 2085 C CA . ILE A 1 263 ? -10.751 -1.646 4.900 1.00 98.81 263 ILE A CA 1
ATOM 2086 C C . ILE A 1 263 ? -12.113 -2.151 5.344 1.00 98.81 263 ILE A C 1
ATOM 2088 O O . ILE A 1 263 ? -13.070 -2.093 4.574 1.00 98.81 263 ILE A O 1
ATOM 2092 N N . SER A 1 264 ? -12.216 -2.604 6.592 1.00 98.56 264 SER A N 1
ATOM 2093 C CA . SER A 1 264 ? -13.497 -2.958 7.200 1.00 98.56 264 SER A CA 1
ATOM 2094 C C . SER A 1 264 ? -13.795 -2.126 8.436 1.00 98.56 264 SER A C 1
ATOM 2096 O O . SER A 1 264 ? -12.889 -1.695 9.153 1.00 98.56 264 SER A O 1
ATOM 2098 N N . VAL A 1 265 ? -15.082 -1.886 8.685 1.00 98.06 265 VAL A N 1
ATOM 2099 C CA . VAL A 1 265 ? -15.556 -1.166 9.872 1.00 98.06 265 VAL A CA 1
ATOM 2100 C C . VAL A 1 265 ? -16.830 -1.830 10.390 1.00 98.06 265 VAL A C 1
ATOM 2102 O O . VAL A 1 265 ? -17.756 -2.083 9.621 1.00 98.06 265 VAL A O 1
ATOM 2105 N N . ARG A 1 266 ? -16.906 -2.088 11.702 1.00 96.75 266 ARG A N 1
ATOM 2106 C CA . ARG A 1 266 ? -18.140 -2.550 12.364 1.00 96.75 266 ARG A CA 1
ATOM 2107 C C . ARG A 1 266 ? -18.322 -1.968 13.754 1.00 96.75 266 ARG A C 1
ATOM 2109 O O . ARG A 1 266 ? -17.360 -1.746 14.480 1.00 96.75 266 ARG A O 1
ATOM 2116 N N . GLU A 1 267 ? -19.570 -1.776 14.151 1.00 96.06 267 GLU A N 1
ATOM 2117 C CA . GLU A 1 267 ? -19.918 -1.323 15.495 1.00 96.06 267 GLU A CA 1
ATOM 2118 C C . GLU A 1 267 ? -19.778 -2.451 16.528 1.00 96.06 267 GLU A C 1
ATOM 2120 O O . GLU A 1 267 ? -20.206 -3.580 16.285 1.00 96.06 267 GLU A O 1
ATOM 2125 N N . ILE A 1 268 ? -19.205 -2.146 17.697 1.00 95.00 268 ILE A N 1
ATOM 2126 C CA . ILE A 1 268 ? -19.103 -3.071 18.833 1.00 95.00 268 ILE A CA 1
ATOM 2127 C C . ILE A 1 268 ? -19.429 -2.312 20.126 1.00 95.00 268 ILE A C 1
ATOM 2129 O O . ILE A 1 268 ? -18.556 -1.710 20.754 1.00 95.00 268 ILE A O 1
ATOM 2133 N N . GLY A 1 269 ? -20.699 -2.341 20.540 1.00 91.25 269 GLY A N 1
ATOM 2134 C CA . GLY A 1 269 ? -21.161 -1.622 21.733 1.00 91.25 269 GLY A CA 1
ATOM 2135 C C . GLY A 1 269 ? -20.898 -0.119 21.610 1.00 91.25 269 GLY A C 1
ATOM 2136 O O . GLY A 1 269 ? -21.278 0.489 20.612 1.00 91.25 269 GLY A O 1
ATOM 2137 N N . ASP A 1 270 ? -20.200 0.474 22.581 1.00 90.75 270 ASP A N 1
ATOM 2138 C CA . ASP A 1 270 ? -19.823 1.900 22.577 1.00 90.75 270 ASP A CA 1
ATOM 2139 C C . ASP A 1 270 ? -18.554 2.215 21.762 1.00 90.75 270 ASP A C 1
ATOM 2141 O O . ASP A 1 270 ? -18.118 3.364 21.684 1.00 90.75 270 ASP A O 1
ATOM 2145 N N . GLN A 1 271 ? -17.970 1.205 21.120 1.00 96.31 271 GLN A N 1
ATOM 2146 C CA . GLN A 1 271 ? -16.764 1.291 20.301 1.00 96.31 271 GLN A CA 1
ATOM 2147 C C . GLN A 1 271 ? -17.072 0.846 18.869 1.00 96.31 271 GLN A C 1
ATOM 2149 O O . GLN A 1 271 ? -18.180 0.406 18.549 1.00 96.31 271 GLN A O 1
ATOM 2154 N N . TYR A 1 272 ? -16.090 0.958 17.989 1.00 97.50 272 TYR A N 1
ATOM 2155 C CA . TYR A 1 272 ? -16.119 0.280 16.702 1.00 97.50 272 TYR A CA 1
ATOM 2156 C C . TYR A 1 272 ? -14.804 -0.456 16.482 1.00 97.50 272 TYR A C 1
ATOM 2158 O O . TYR A 1 272 ? -13.792 -0.150 17.110 1.00 97.50 272 TYR A O 1
ATOM 2166 N N . GLU A 1 273 ? -14.829 -1.459 15.622 1.00 98.25 273 GLU A N 1
ATOM 2167 C CA . GLU A 1 273 ? -13.638 -2.156 15.170 1.00 98.25 273 GLU A CA 1
ATOM 2168 C C . GLU A 1 273 ? -13.322 -1.734 13.742 1.00 98.25 273 GLU A C 1
ATOM 2170 O O . GLU A 1 273 ? -14.229 -1.618 12.915 1.00 98.25 273 GLU A O 1
ATOM 2175 N N . LEU A 1 274 ? -12.042 -1.489 13.477 1.00 98.62 274 LEU A N 1
ATOM 2176 C CA . LEU A 1 274 ? -11.516 -1.184 12.154 1.00 98.62 274 LEU A CA 1
ATOM 2177 C C . LEU A 1 274 ? -10.495 -2.252 11.768 1.00 98.62 274 LEU A C 1
ATOM 2179 O O . LEU A 1 274 ? -9.614 -2.581 12.564 1.00 98.62 274 LEU A O 1
ATOM 2183 N N . GLY A 1 275 ? -10.620 -2.783 10.556 1.00 98.69 275 GLY A N 1
ATOM 2184 C CA . GLY A 1 275 ? -9.677 -3.726 9.969 1.00 98.69 275 GLY A CA 1
ATOM 2185 C C . GLY A 1 275 ? -8.954 -3.121 8.772 1.00 98.69 275 GLY A C 1
ATOM 2186 O O . GLY A 1 275 ? -9.584 -2.496 7.923 1.00 98.69 275 GLY A O 1
ATOM 2187 N N . ILE A 1 276 ? -7.638 -3.321 8.705 1.00 98.88 276 ILE A N 1
ATOM 2188 C CA . ILE A 1 276 ? -6.835 -3.139 7.490 1.00 98.88 276 ILE A CA 1
ATOM 2189 C C . ILE A 1 276 ? -6.480 -4.538 6.990 1.00 98.88 276 ILE A C 1
ATOM 2191 O O . ILE A 1 276 ? -5.889 -5.323 7.732 1.00 98.88 276 ILE A O 1
ATOM 2195 N N . HIS A 1 277 ? -6.850 -4.861 5.757 1.00 98.81 277 HIS A N 1
ATOM 2196 C CA . HIS A 1 277 ? -6.727 -6.195 5.179 1.00 98.81 277 HIS A CA 1
ATOM 2197 C C . HIS A 1 277 ? -5.827 -6.138 3.955 1.00 98.81 277 HIS A C 1
ATOM 2199 O O . HIS A 1 277 ? -6.142 -5.416 3.020 1.00 98.81 277 HIS A O 1
ATOM 2205 N N . ILE A 1 278 ? -4.740 -6.905 3.946 1.00 98.75 278 ILE A N 1
ATOM 2206 C CA . ILE A 1 278 ? -3.828 -7.004 2.803 1.00 98.75 278 ILE A CA 1
ATOM 2207 C C . ILE A 1 278 ? -3.976 -8.381 2.159 1.00 98.75 278 ILE A C 1
ATOM 2209 O O . ILE A 1 278 ? -4.018 -9.386 2.873 1.00 98.75 278 ILE A O 1
ATOM 2213 N N . ALA A 1 279 ? -4.030 -8.437 0.828 1.00 98.25 279 ALA A N 1
ATOM 2214 C CA . ALA A 1 279 ? -4.087 -9.671 0.050 1.00 98.25 279 ALA A CA 1
ATOM 2215 C C . ALA A 1 279 ? -3.006 -10.666 0.498 1.00 98.25 279 ALA A C 1
ATOM 2217 O O . ALA A 1 279 ? -1.819 -10.351 0.517 1.00 98.25 279 ALA A O 1
ATOM 2218 N N . ASP A 1 280 ? -3.400 -11.881 0.872 1.00 96.19 280 ASP A N 1
ATOM 2219 C CA . ASP A 1 280 ? -2.485 -12.902 1.389 1.00 96.19 280 ASP A CA 1
ATOM 2220 C C . ASP A 1 280 ? -1.849 -13.697 0.242 1.00 96.19 280 ASP A C 1
ATOM 2222 O O . ASP A 1 280 ? -2.246 -14.820 -0.069 1.00 96.19 280 ASP A O 1
ATOM 2226 N N . VAL A 1 281 ? -0.869 -13.085 -0.421 1.00 95.56 281 VAL A N 1
ATOM 2227 C CA . VAL A 1 281 ? -0.152 -13.682 -1.556 1.00 95.56 281 VAL A CA 1
ATOM 2228 C C . VAL A 1 281 ? 0.778 -14.803 -1.087 1.00 95.56 281 VAL A C 1
ATOM 2230 O O . VAL A 1 281 ? 0.936 -15.808 -1.784 1.00 95.56 281 VAL A O 1
ATOM 2233 N N . ALA A 1 282 ? 1.373 -14.672 0.104 1.00 93.38 282 ALA A N 1
ATOM 2234 C CA . ALA A 1 282 ? 2.285 -15.672 0.659 1.00 93.38 282 ALA A CA 1
ATOM 2235 C C . ALA A 1 282 ? 1.637 -17.059 0.826 1.00 93.38 282 ALA A C 1
ATOM 2237 O O . ALA A 1 282 ? 2.329 -18.058 0.641 1.00 93.38 282 ALA A O 1
ATOM 2238 N N . SER A 1 283 ? 0.327 -17.133 1.091 1.00 89.88 283 SER A N 1
ATOM 2239 C CA . SER A 1 283 ? -0.411 -18.407 1.152 1.00 89.88 283 SER A CA 1
ATOM 2240 C C . SER A 1 283 ? -0.551 -19.129 -0.188 1.00 89.88 283 SER A C 1
ATOM 2242 O O . SER A 1 283 ? -0.810 -20.327 -0.205 1.00 89.88 283 SER A O 1
ATOM 2244 N N . PHE A 1 284 ? -0.425 -18.421 -1.311 1.00 87.56 284 PHE A N 1
ATOM 2245 C CA . PHE A 1 284 ? -0.498 -19.022 -2.648 1.00 87.56 284 PHE A CA 1
ATOM 2246 C C . PHE A 1 284 ? 0.890 -19.270 -3.238 1.00 87.56 284 PHE A C 1
ATOM 2248 O O . PHE A 1 284 ? 1.075 -20.148 -4.077 1.00 87.56 284 PHE A O 1
ATOM 2255 N N . VAL A 1 285 ? 1.883 -18.480 -2.829 1.00 90.50 285 VAL A N 1
ATOM 2256 C CA . VAL A 1 285 ? 3.224 -18.504 -3.409 1.00 90.50 285 VAL A CA 1
ATOM 2257 C C . VAL A 1 285 ? 4.200 -19.122 -2.413 1.00 90.50 285 VAL A C 1
ATOM 2259 O O . VAL A 1 285 ? 4.848 -18.415 -1.639 1.00 90.50 285 VAL A O 1
ATOM 2262 N N . SER A 1 286 ? 4.352 -20.447 -2.454 1.00 89.50 286 SER A N 1
ATOM 2263 C CA . SER A 1 286 ? 5.303 -21.158 -1.589 1.00 89.50 286 SER A CA 1
ATOM 2264 C C . SER A 1 286 ? 6.757 -20.769 -1.911 1.00 89.50 286 SER A C 1
ATOM 2266 O O . SER A 1 286 ? 7.108 -20.654 -3.097 1.00 89.50 286 SER A O 1
ATOM 2268 N N . PRO A 1 287 ? 7.630 -20.602 -0.898 1.00 91.19 287 PRO A N 1
ATOM 2269 C CA . PRO A 1 287 ? 9.046 -20.315 -1.113 1.00 91.19 287 PRO A CA 1
ATOM 2270 C C . PRO A 1 287 ? 9.732 -21.339 -2.029 1.00 91.19 287 PRO A C 1
ATOM 2272 O O . PRO A 1 287 ? 9.518 -22.543 -1.917 1.00 91.19 287 PRO A O 1
ATOM 2275 N N . GLY A 1 288 ? 10.561 -20.872 -2.965 1.00 90.56 288 GLY A N 1
ATOM 2276 C CA . GLY A 1 288 ? 11.320 -21.730 -3.882 1.00 90.56 288 GLY A CA 1
ATOM 2277 C C . GLY A 1 288 ? 10.517 -22.340 -5.040 1.00 90.56 288 GLY A C 1
ATOM 2278 O O . GLY A 1 288 ? 11.124 -22.941 -5.942 1.00 90.56 288 GLY A O 1
ATOM 2279 N N . SER A 1 289 ? 9.192 -22.152 -5.065 1.00 90.62 289 SER A N 1
ATOM 2280 C CA . SER A 1 289 ? 8.332 -22.515 -6.196 1.00 90.62 289 SER A CA 1
ATOM 2281 C C . SER A 1 289 ? 8.739 -21.774 -7.477 1.00 90.62 289 SER A C 1
ATOM 2283 O O . SER A 1 289 ? 9.480 -20.787 -7.458 1.00 90.62 289 SER A O 1
ATOM 2285 N N . LYS A 1 290 ? 8.268 -22.247 -8.637 1.00 90.00 290 LYS A N 1
ATOM 2286 C CA . LYS A 1 290 ? 8.567 -21.587 -9.918 1.00 90.00 290 LYS A CA 1
ATOM 2287 C C . LYS A 1 290 ? 7.982 -20.167 -9.973 1.00 90.00 290 LYS A C 1
ATOM 2289 O O . LYS A 1 290 ? 8.649 -19.273 -10.483 1.00 90.00 290 LYS A O 1
ATOM 2294 N N . LEU A 1 291 ? 6.796 -19.962 -9.396 1.00 90.38 291 LEU A N 1
ATOM 2295 C CA . LEU A 1 291 ? 6.158 -18.649 -9.291 1.00 90.38 291 LEU A CA 1
ATOM 2296 C C . LEU A 1 291 ? 6.924 -17.711 -8.344 1.00 90.38 291 LEU A C 1
ATOM 2298 O O . LEU A 1 291 ? 7.151 -16.556 -8.689 1.00 90.38 291 LEU A O 1
ATOM 2302 N N . ASP A 1 292 ? 7.392 -18.220 -7.198 1.00 93.69 292 ASP A N 1
ATOM 2303 C CA . ASP A 1 292 ? 8.248 -17.465 -6.271 1.00 93.69 292 ASP A CA 1
ATOM 2304 C C . ASP A 1 292 ? 9.550 -17.015 -6.940 1.00 93.69 292 ASP A C 1
ATOM 2306 O O . ASP A 1 292 ? 9.935 -15.856 -6.837 1.00 93.69 292 ASP A O 1
ATOM 2310 N N . LYS A 1 293 ? 10.209 -17.911 -7.684 1.00 93.12 293 LYS A N 1
ATOM 2311 C CA . LYS A 1 293 ? 11.443 -17.596 -8.415 1.00 93.12 293 LYS A CA 1
ATOM 2312 C C . LYS A 1 293 ? 11.226 -16.538 -9.502 1.00 93.12 293 LYS A C 1
ATOM 2314 O O . LYS A 1 293 ? 12.064 -15.645 -9.610 1.00 93.12 293 LYS A O 1
ATOM 2319 N N . ASP A 1 294 ? 10.125 -16.605 -10.259 1.00 91.75 294 ASP A N 1
ATOM 2320 C CA . ASP A 1 294 ? 9.767 -15.589 -11.269 1.00 91.75 294 ASP A CA 1
ATOM 2321 C C . ASP A 1 294 ? 9.508 -14.225 -10.609 1.00 91.75 294 ASP A C 1
ATOM 2323 O O . ASP A 1 294 ? 10.117 -13.221 -10.984 1.00 91.75 294 ASP A O 1
ATOM 2327 N N . ALA A 1 295 ? 8.696 -14.193 -9.547 1.00 93.38 295 ALA A N 1
ATOM 2328 C CA . ALA A 1 295 ? 8.411 -12.972 -8.794 1.00 93.38 295 ALA A CA 1
ATOM 2329 C C . ALA A 1 295 ? 9.681 -12.383 -8.154 1.00 93.38 295 ALA A C 1
ATOM 2331 O O . ALA A 1 295 ? 9.937 -11.181 -8.260 1.00 93.38 295 ALA A O 1
ATOM 2332 N N . LYS A 1 296 ? 10.542 -13.234 -7.575 1.00 94.12 296 LYS A N 1
ATOM 2333 C CA . LYS A 1 296 ? 11.851 -12.849 -7.028 1.00 94.12 296 LYS A CA 1
ATOM 2334 C C . LYS A 1 296 ? 12.748 -12.260 -8.112 1.00 94.12 296 LYS A C 1
ATOM 2336 O O . LYS A 1 296 ? 13.448 -11.275 -7.867 1.00 94.12 296 LYS A O 1
ATOM 2341 N N . GLN A 1 297 ? 12.755 -12.851 -9.309 1.00 91.75 297 GLN A N 1
ATOM 2342 C CA . GLN A 1 297 ? 13.533 -12.373 -10.451 1.00 91.75 297 GLN A CA 1
ATOM 2343 C C . GLN A 1 297 ? 13.021 -11.026 -10.969 1.00 91.75 297 GLN A C 1
ATOM 2345 O O . GLN A 1 297 ? 13.844 -10.169 -11.285 1.00 91.75 297 GLN A O 1
ATOM 2350 N N . LYS A 1 298 ? 11.710 -10.795 -10.989 1.00 91.25 298 LYS A N 1
ATOM 2351 C CA . LYS A 1 298 ? 11.128 -9.525 -11.441 1.00 91.25 298 LYS A CA 1
ATOM 2352 C C . LYS A 1 298 ? 11.237 -8.398 -10.426 1.00 91.25 298 LYS A C 1
ATOM 2354 O O . LYS A 1 298 ? 11.543 -7.273 -10.795 1.00 91.25 298 LYS A O 1
ATOM 2359 N N . GLY A 1 299 ? 11.055 -8.680 -9.141 1.00 93.62 299 GLY A N 1
ATOM 2360 C CA . GLY A 1 299 ? 11.187 -7.663 -8.100 1.00 93.62 299 GLY A CA 1
ATOM 2361 C C . GLY A 1 299 ? 9.907 -6.911 -7.778 1.00 93.62 299 GLY A C 1
ATOM 2362 O O . GLY A 1 299 ? 9.493 -6.869 -6.618 1.00 93.62 299 GLY A O 1
ATOM 2363 N N . ALA A 1 300 ? 9.328 -6.300 -8.809 1.00 94.88 300 ALA A N 1
ATOM 2364 C CA . ALA A 1 300 ? 8.172 -5.427 -8.705 1.00 94.88 300 ALA A CA 1
ATOM 2365 C C . ALA A 1 300 ? 7.336 -5.430 -9.997 1.00 94.88 300 ALA A C 1
ATOM 2367 O O . ALA A 1 300 ? 7.778 -5.921 -11.038 1.00 94.88 300 ALA A O 1
ATOM 2368 N N . THR A 1 301 ? 6.129 -4.869 -9.921 1.00 94.94 301 THR A N 1
ATOM 2369 C CA . THR A 1 301 ? 5.321 -4.492 -11.092 1.00 94.94 301 THR A CA 1
ATOM 2370 C C . THR A 1 301 ? 5.839 -3.180 -11.689 1.00 94.94 301 THR A C 1
ATOM 2372 O O . THR A 1 301 ? 6.169 -2.249 -10.955 1.00 94.94 301 THR A O 1
ATOM 2375 N N . TYR A 1 302 ? 5.871 -3.089 -13.020 1.00 93.94 302 TYR A N 1
ATOM 2376 C CA . TYR A 1 302 ? 6.304 -1.903 -13.763 1.00 93.94 302 TYR A CA 1
ATOM 2377 C C . TYR A 1 302 ? 5.087 -1.181 -14.357 1.00 93.94 302 TYR A C 1
ATOM 2379 O O . TYR A 1 302 ? 4.429 -1.691 -15.269 1.00 93.94 302 TYR A O 1
ATOM 2387 N N . TYR A 1 303 ? 4.765 0.002 -13.834 1.00 90.56 303 TYR A N 1
ATOM 2388 C CA . TYR A 1 303 ? 3.618 0.798 -14.281 1.00 90.56 303 TYR A CA 1
ATOM 2389 C C . TYR A 1 303 ? 3.959 1.594 -15.546 1.00 90.56 303 TYR A C 1
ATOM 2391 O O . TYR A 1 303 ? 5.011 2.219 -15.631 1.00 90.56 303 TYR A O 1
ATOM 2399 N N . CYS A 1 304 ? 3.070 1.552 -16.541 1.00 87.12 304 CYS A N 1
ATOM 2400 C CA . CYS A 1 304 ? 3.312 2.063 -17.894 1.00 87.12 304 CYS A CA 1
ATOM 2401 C C . CYS A 1 304 ? 2.477 3.326 -18.190 1.00 87.12 304 CYS A C 1
ATOM 2403 O O . CYS A 1 304 ? 1.803 3.407 -19.220 1.00 87.12 304 CYS A O 1
ATOM 2405 N N . GLY A 1 305 ? 2.452 4.291 -17.265 1.00 78.00 305 GLY A N 1
ATOM 2406 C CA . GLY A 1 305 ? 1.569 5.460 -17.352 1.00 78.00 305 GLY A CA 1
ATOM 2407 C C . GLY A 1 305 ? 0.091 5.049 -17.427 1.00 78.00 305 GLY A C 1
ATOM 2408 O O . GLY A 1 305 ? -0.380 4.267 -16.609 1.00 78.00 305 GLY A O 1
ATOM 2409 N N . ASN A 1 306 ? -0.632 5.518 -18.451 1.00 75.69 306 ASN A N 1
ATOM 2410 C CA . ASN A 1 306 ? -2.048 5.175 -18.681 1.00 75.69 306 ASN A CA 1
ATOM 2411 C C . ASN A 1 306 ? -2.245 3.852 -19.450 1.00 75.69 306 ASN A C 1
ATOM 2413 O O . ASN A 1 306 ? -3.307 3.607 -20.032 1.00 75.69 306 ASN A O 1
ATOM 2417 N N . ARG A 1 307 ? -1.201 3.025 -19.553 1.00 84.50 307 ARG A N 1
ATOM 2418 C CA . ARG A 1 307 ? -1.261 1.690 -20.152 1.00 84.50 307 ARG A CA 1
ATOM 2419 C C . ARG A 1 307 ? -1.146 0.621 -19.086 1.00 84.50 307 ARG A C 1
ATOM 2421 O O . ARG A 1 307 ? -0.693 0.845 -17.967 1.00 84.50 307 ARG A O 1
ATOM 2428 N N . LYS A 1 308 ? -1.560 -0.573 -19.489 1.00 87.19 308 LYS A N 1
ATOM 2429 C CA . LYS A 1 308 ? -1.517 -1.774 -18.673 1.00 87.19 308 LYS A CA 1
ATOM 2430 C C . LYS A 1 308 ? -0.110 -2.002 -18.089 1.00 87.19 308 LYS A C 1
ATOM 2432 O O . LYS A 1 308 ? 0.852 -1.990 -18.860 1.00 87.19 308 LYS A O 1
ATOM 2437 N N . PRO A 1 309 ? 0.016 -2.233 -16.771 1.00 91.75 309 PRO A N 1
ATOM 2438 C CA . PRO A 1 309 ? 1.296 -2.531 -16.141 1.00 91.75 309 PRO A CA 1
ATOM 2439 C C . PRO A 1 309 ? 1.904 -3.849 -16.624 1.00 91.75 309 PRO A C 1
ATOM 2441 O O . PRO A 1 309 ? 1.201 -4.774 -17.040 1.00 91.75 309 PRO A O 1
ATOM 2444 N N . ILE A 1 310 ? 3.222 -3.974 -16.476 1.00 92.69 310 ILE A N 1
ATOM 2445 C CA . ILE A 1 310 ? 3.905 -5.263 -16.558 1.00 92.69 310 ILE A CA 1
ATOM 2446 C C . ILE A 1 310 ? 3.980 -5.840 -15.149 1.00 92.69 310 ILE A C 1
ATOM 2448 O O . ILE A 1 310 ? 4.831 -5.463 -14.342 1.00 92.69 310 ILE A O 1
ATOM 2452 N N . TYR A 1 311 ? 3.045 -6.741 -14.858 1.00 94.00 311 TYR A N 1
ATOM 2453 C CA . TYR A 1 311 ? 2.864 -7.326 -13.535 1.00 94.00 311 TYR A CA 1
ATOM 2454 C C . TYR A 1 311 ? 4.051 -8.190 -13.084 1.00 94.00 311 TYR A C 1
ATOM 2456 O O . TYR A 1 311 ? 4.677 -8.921 -13.870 1.00 94.00 311 TYR A O 1
ATOM 2464 N N . MET A 1 312 ? 4.326 -8.132 -11.776 1.00 94.56 312 MET A N 1
ATOM 2465 C CA . MET A 1 312 ? 5.269 -9.026 -11.103 1.00 94.56 312 MET A CA 1
ATOM 2466 C C . MET A 1 312 ? 4.844 -10.492 -11.264 1.00 94.56 312 MET A C 1
ATOM 2468 O O . MET A 1 312 ? 5.667 -11.343 -11.588 1.00 94.56 312 MET A O 1
ATOM 2472 N N . PHE A 1 313 ? 3.551 -10.775 -11.130 1.00 93.19 313 PHE A N 1
ATOM 2473 C CA . PHE A 1 313 ? 2.966 -12.088 -11.393 1.00 93.19 313 PHE A CA 1
ATOM 2474 C C . PHE A 1 313 ? 2.336 -12.162 -12.792 1.00 93.19 313 PHE A C 1
ATOM 2476 O O . PHE A 1 313 ? 2.215 -11.142 -13.473 1.00 93.19 313 PHE A O 1
ATOM 2483 N N . PRO A 1 314 ? 1.941 -13.358 -13.268 1.00 91.81 314 PRO A N 1
ATOM 2484 C CA . PRO A 1 314 ? 0.950 -13.481 -14.330 1.00 91.81 314 PRO A CA 1
ATOM 2485 C C . PRO A 1 314 ? -0.251 -12.581 -14.062 1.00 91.81 314 PRO A C 1
ATOM 2487 O O . PRO A 1 314 ? -0.750 -12.519 -12.940 1.00 91.81 314 PRO A O 1
ATOM 2490 N N . GLU A 1 315 ? -0.711 -11.892 -15.099 1.00 90.56 315 GLU A N 1
ATOM 2491 C CA . GLU A 1 315 ? -1.762 -10.887 -14.975 1.00 90.56 315 GLU A CA 1
ATOM 2492 C C . GLU A 1 315 ? -3.008 -11.422 -14.276 1.00 90.56 315 GLU A C 1
ATOM 2494 O O . GLU A 1 315 ? -3.473 -10.799 -13.335 1.00 90.56 315 GLU A O 1
ATOM 2499 N N . ASN A 1 316 ? -3.510 -12.583 -14.692 1.00 89.19 316 ASN A N 1
ATOM 2500 C CA . ASN A 1 316 ? -4.712 -13.176 -14.113 1.00 89.19 316 ASN A CA 1
ATOM 2501 C C . ASN A 1 316 ? -4.556 -13.480 -12.612 1.00 89.19 316 ASN A C 1
ATOM 2503 O O . ASN A 1 316 ? -5.527 -13.434 -11.865 1.00 89.19 316 ASN A O 1
ATOM 2507 N N . LEU A 1 317 ? -3.339 -13.753 -12.128 1.00 91.06 317 LEU A N 1
ATOM 2508 C CA . LEU A 1 317 ? -3.108 -13.844 -10.686 1.00 91.06 317 LEU A CA 1
ATOM 2509 C C . LEU A 1 317 ? -3.189 -12.472 -10.023 1.00 91.06 317 LEU A C 1
ATOM 2511 O O . LEU A 1 317 ? -3.877 -12.333 -9.019 1.00 91.06 317 LEU A O 1
ATOM 2515 N N . SER A 1 318 ? -2.524 -11.464 -10.588 1.00 92.94 318 SER A N 1
ATOM 2516 C CA . SER A 1 318 ? -2.509 -10.110 -10.028 1.00 92.94 318 SER A CA 1
ATOM 2517 C C . SER A 1 318 ? -3.884 -9.440 -10.019 1.00 92.94 318 SER A C 1
ATOM 2519 O O . SER A 1 318 ? -4.233 -8.810 -9.027 1.00 92.94 318 SER A O 1
ATOM 2521 N N . THR A 1 319 ? -4.653 -9.555 -11.102 1.00 92.88 319 THR A N 1
ATOM 2522 C CA . THR A 1 319 ? -5.872 -8.762 -11.336 1.00 92.88 319 THR A CA 1
ATOM 2523 C C . THR A 1 319 ? -7.172 -9.511 -11.066 1.00 92.88 319 THR A C 1
ATOM 2525 O O . THR A 1 319 ? -8.242 -8.905 -11.126 1.00 92.88 319 THR A O 1
ATOM 2528 N N . GLU A 1 320 ? -7.097 -10.814 -10.782 1.00 90.88 320 GLU A N 1
ATOM 2529 C CA . GLU A 1 320 ? -8.265 -11.639 -10.466 1.00 90.88 320 GLU A CA 1
ATOM 2530 C C . GLU A 1 320 ? -8.039 -12.385 -9.150 1.00 90.88 320 GLU A C 1
ATOM 2532 O O . GLU A 1 320 ? -8.679 -12.066 -8.152 1.00 90.88 320 GLU A O 1
ATOM 2537 N N . HIS A 1 321 ? -7.101 -13.336 -9.104 1.00 89.69 321 HIS A N 1
ATOM 2538 C CA . HIS A 1 321 ? -6.998 -14.267 -7.972 1.00 89.69 321 HIS A CA 1
ATOM 2539 C C . HIS A 1 321 ? -6.485 -13.644 -6.667 1.00 89.69 321 HIS A C 1
ATOM 2541 O O . HIS A 1 321 ? -7.001 -13.968 -5.598 1.00 89.69 321 HIS A O 1
ATOM 2547 N N . PHE A 1 322 ? -5.468 -12.784 -6.731 1.00 94.25 322 PHE A N 1
ATOM 2548 C CA . PHE A 1 322 ? -4.924 -12.109 -5.550 1.00 94.25 322 PHE A CA 1
ATOM 2549 C C . PHE A 1 322 ? -5.687 -10.836 -5.212 1.00 94.25 322 PHE A C 1
ATOM 2551 O O . PHE A 1 322 ? -5.800 -10.491 -4.038 1.00 94.25 322 PHE A O 1
ATOM 2558 N N . SER A 1 323 ? -6.215 -10.152 -6.228 1.00 97.19 323 SER A N 1
ATOM 2559 C CA . SER A 1 323 ? -6.897 -8.881 -6.034 1.00 97.19 323 SER A CA 1
ATOM 2560 C C . SER A 1 323 ? -8.130 -9.025 -5.147 1.00 97.19 323 SER A C 1
ATOM 2562 O O . SER A 1 323 ? -8.933 -9.946 -5.315 1.00 97.19 323 SER A O 1
ATOM 2564 N N . LEU A 1 324 ? -8.310 -8.066 -4.240 1.00 97.88 324 LEU A N 1
ATOM 2565 C CA . LEU A 1 324 ? -9.457 -7.957 -3.338 1.00 97.88 324 LEU A CA 1
ATOM 2566 C C . LEU A 1 324 ? -10.724 -7.423 -4.033 1.00 97.88 324 LEU A C 1
ATOM 2568 O O . LEU A 1 324 ? -11.360 -6.478 -3.568 1.00 97.88 324 LEU A O 1
ATOM 2572 N N . LEU A 1 325 ? -11.080 -8.038 -5.164 1.00 96.75 325 LEU A N 1
ATOM 2573 C CA . LEU A 1 325 ? -12.263 -7.705 -5.956 1.00 96.75 325 LEU A CA 1
ATOM 2574 C C . LEU A 1 325 ? -13.562 -7.825 -5.135 1.00 96.75 325 LEU A C 1
ATOM 2576 O O . LEU A 1 325 ? -13.658 -8.653 -4.222 1.00 96.75 325 LEU A O 1
ATOM 2580 N N . PRO A 1 326 ? -14.585 -7.015 -5.459 1.00 96.94 326 PRO A N 1
ATOM 2581 C CA . PRO A 1 326 ? -15.842 -7.032 -4.731 1.00 96.94 326 PRO A CA 1
ATOM 2582 C C . PRO A 1 326 ? -16.631 -8.324 -4.978 1.00 96.94 326 PRO A C 1
ATOM 2584 O O . PRO A 1 326 ? -16.641 -8.863 -6.082 1.00 96.94 326 PRO A O 1
ATOM 2587 N N . ASN A 1 327 ? -17.372 -8.759 -3.961 1.00 96.44 327 ASN A N 1
ATOM 2588 C CA . ASN A 1 327 ? -18.250 -9.930 -3.935 1.00 96.44 327 ASN A CA 1
ATOM 2589 C C . ASN A 1 327 ? -17.543 -11.283 -4.078 1.00 96.44 327 ASN A C 1
ATOM 2591 O O . ASN A 1 327 ? -18.199 -12.294 -4.333 1.00 96.44 327 ASN A O 1
ATOM 2595 N N . GLU A 1 328 ? -16.232 -11.332 -3.860 1.00 95.06 328 GLU A N 1
ATOM 2596 C CA . GLU A 1 328 ? -15.476 -12.576 -3.883 1.00 95.06 328 GLU A CA 1
ATOM 2597 C C . GLU A 1 328 ? -14.755 -12.842 -2.561 1.00 95.06 328 GLU A C 1
ATOM 2599 O O . GLU A 1 328 ? -14.209 -11.938 -1.928 1.00 95.06 328 GLU A O 1
ATOM 2604 N N . ASP A 1 329 ? -14.736 -14.113 -2.154 1.00 95.75 329 ASP A N 1
ATOM 2605 C CA . ASP A 1 329 ? -14.024 -14.535 -0.954 1.00 95.75 329 ASP A CA 1
ATOM 2606 C C . ASP A 1 329 ? -12.514 -14.443 -1.196 1.00 95.75 329 ASP A C 1
ATOM 2608 O O . ASP A 1 329 ? -11.982 -14.961 -2.188 1.00 95.75 329 ASP A O 1
ATOM 2612 N N . ARG A 1 330 ? -11.814 -13.769 -0.280 1.00 95.81 330 ARG A N 1
ATOM 2613 C CA . ARG A 1 330 ? -10.372 -13.530 -0.376 1.00 95.81 330 ARG A CA 1
ATOM 2614 C C . ARG A 1 330 ? -9.663 -13.760 0.943 1.00 95.81 330 ARG A C 1
ATOM 2616 O O . ARG A 1 330 ? -10.106 -13.311 1.999 1.00 95.81 330 ARG A O 1
ATOM 2623 N N . LYS A 1 331 ? -8.530 -14.458 0.857 1.00 95.56 331 LYS A N 1
ATOM 2624 C CA . LYS A 1 331 ? -7.592 -14.654 1.963 1.00 95.56 331 LYS A CA 1
ATOM 2625 C C . LYS A 1 331 ? -6.794 -13.374 2.169 1.00 95.56 331 LYS A C 1
ATOM 2627 O O . LYS A 1 331 ? -6.244 -12.826 1.215 1.00 95.56 331 LYS A O 1
ATOM 2632 N N . VAL A 1 332 ? -6.723 -12.924 3.415 1.00 98.06 332 VAL A N 1
ATOM 2633 C CA . VAL A 1 332 ? -6.034 -11.687 3.783 1.00 98.06 332 VAL A CA 1
ATOM 2634 C C . VAL A 1 332 ? -5.241 -11.842 5.071 1.00 98.06 332 VAL A C 1
ATOM 2636 O O . VAL A 1 332 ? -5.620 -12.595 5.974 1.00 98.06 332 VAL A O 1
ATOM 2639 N N . VAL A 1 333 ? -4.170 -11.064 5.170 1.00 98.31 333 VAL A N 1
ATOM 2640 C CA . VAL A 1 333 ? -3.508 -10.746 6.431 1.00 98.31 333 VAL A CA 1
ATOM 2641 C C . VAL A 1 333 ? -4.174 -9.491 6.983 1.00 98.31 333 VAL A C 1
ATOM 2643 O O . VAL A 1 333 ? -4.163 -8.442 6.342 1.00 98.31 333 VAL A O 1
ATOM 2646 N N . SER A 1 334 ? -4.794 -9.605 8.155 1.00 98.62 334 SER A N 1
ATOM 2647 C CA . SER A 1 334 ? -5.607 -8.540 8.745 1.00 98.62 334 SER A CA 1
ATOM 2648 C C . SER A 1 334 ? -4.952 -7.949 9.980 1.00 98.62 334 SER A C 1
ATOM 2650 O O . SER A 1 334 ? -4.473 -8.680 10.847 1.00 98.62 334 SER A O 1
ATOM 2652 N N . LEU A 1 335 ? -5.003 -6.626 10.079 1.00 98.75 335 LEU A N 1
ATOM 2653 C CA . LEU A 1 335 ? -4.650 -5.852 11.256 1.00 98.75 335 LEU A CA 1
ATOM 2654 C C . LEU A 1 335 ? -5.915 -5.210 11.826 1.00 98.75 335 LEU A C 1
ATOM 2656 O O . LEU A 1 335 ? -6.526 -4.356 11.186 1.00 98.75 335 LEU A O 1
ATOM 2660 N N . MET A 1 336 ? -6.302 -5.639 13.025 1.00 98.56 336 MET A N 1
ATOM 2661 C CA . MET A 1 336 ? -7.562 -5.258 13.661 1.00 98.56 336 MET A CA 1
ATOM 2662 C C . MET A 1 336 ? -7.335 -4.302 14.835 1.00 98.56 336 MET A C 1
ATOM 2664 O O . MET A 1 336 ? -6.458 -4.533 15.677 1.00 98.56 336 MET A O 1
ATOM 2668 N N . PHE A 1 337 ? -8.177 -3.273 14.931 1.00 98.44 337 PHE A N 1
ATOM 2669 C CA . PHE A 1 337 ? -8.168 -2.265 15.990 1.00 98.44 337 PHE A CA 1
ATOM 2670 C C . PHE A 1 337 ? -9.539 -2.139 16.639 1.00 98.44 337 PHE A C 1
ATOM 2672 O O . PHE A 1 337 ? -10.539 -2.017 15.939 1.00 98.44 337 PHE A O 1
ATOM 2679 N N . LYS A 1 338 ? -9.582 -2.048 17.970 1.00 98.12 338 LYS A N 1
ATOM 2680 C CA . LYS A 1 338 ? -10.741 -1.490 18.679 1.00 98.12 338 LYS A CA 1
ATOM 2681 C C . LYS A 1 338 ? -10.556 0.012 18.796 1.00 98.12 338 LYS A C 1
ATOM 2683 O O . LYS A 1 338 ? -9.458 0.460 19.118 1.00 98.12 338 LYS A O 1
ATOM 2688 N N . VAL A 1 339 ? -11.602 0.783 18.537 1.00 98.19 339 VAL A N 1
ATOM 2689 C CA . VAL A 1 339 ? -11.505 2.234 18.390 1.00 98.19 339 VAL A CA 1
ATOM 2690 C C . VAL A 1 339 ? -12.631 2.941 19.142 1.00 98.19 339 VAL A C 1
ATOM 2692 O O . VAL A 1 339 ? -13.797 2.538 19.112 1.00 98.19 339 VAL A O 1
ATOM 2695 N N . SER A 1 340 ? -12.266 4.022 19.829 1.00 96.19 340 SER A N 1
ATOM 2696 C CA . SER A 1 340 ? -13.197 4.935 20.496 1.00 96.19 340 SER A CA 1
ATOM 2697 C C . SER A 1 340 ? -14.064 5.671 19.475 1.00 96.19 340 SER A C 1
ATOM 2699 O O . SER A 1 340 ? -13.530 6.347 18.596 1.00 96.19 340 SER A O 1
ATOM 2701 N N . LYS A 1 341 ? -15.397 5.632 19.614 1.00 92.94 341 LYS A N 1
ATOM 2702 C CA . LYS A 1 341 ? -16.299 6.424 18.752 1.00 92.94 341 LYS A CA 1
ATOM 2703 C C . LYS A 1 341 ? -16.131 7.933 18.951 1.00 92.94 341 LYS A C 1
ATOM 2705 O O . LYS A 1 341 ? -16.426 8.702 18.043 1.00 92.94 341 LYS A O 1
ATOM 2710 N N . GLN A 1 342 ? -15.696 8.363 20.136 1.00 88.25 342 GLN A N 1
ATOM 2711 C CA . GLN A 1 342 ? -15.575 9.778 20.483 1.00 88.25 342 GLN A CA 1
ATOM 2712 C C . GLN A 1 342 ? -14.260 10.375 19.976 1.00 88.25 342 GLN A C 1
ATOM 2714 O O . GLN A 1 342 ? -14.255 11.477 19.435 1.00 88.25 342 GLN A O 1
ATOM 2719 N N . THR A 1 343 ? -13.147 9.659 20.153 1.00 91.75 343 THR A N 1
ATOM 2720 C CA . THR A 1 343 ? -11.803 10.188 19.858 1.00 91.75 343 THR A CA 1
ATOM 2721 C C . THR A 1 343 ? -11.204 9.631 18.567 1.00 91.75 343 THR A C 1
ATOM 2723 O O . THR A 1 343 ? -10.277 10.222 18.014 1.00 91.75 343 THR A O 1
ATOM 2726 N N . ASN A 1 344 ? -11.751 8.533 18.033 1.00 94.31 344 ASN A N 1
ATOM 2727 C CA . ASN A 1 344 ? -11.162 7.753 16.940 1.00 94.31 344 ASN A CA 1
ATOM 2728 C C . ASN A 1 344 ? -9.737 7.252 17.259 1.00 94.31 344 ASN A C 1
ATOM 2730 O O . ASN A 1 344 ? -8.922 7.035 16.361 1.00 94.31 344 ASN A O 1
ATOM 2734 N N . GLU A 1 345 ? -9.425 7.098 18.547 1.00 94.38 345 GLU A N 1
ATOM 2735 C CA . GLU A 1 345 ? -8.154 6.565 19.036 1.00 94.38 345 GLU A CA 1
ATOM 2736 C C . GLU A 1 345 ? -8.252 5.061 19.286 1.00 94.38 345 GLU A C 1
ATOM 2738 O O . GLU A 1 345 ? -9.313 4.540 19.651 1.00 94.38 345 GLU A O 1
ATOM 2743 N N . ILE A 1 346 ? -7.125 4.374 19.100 1.00 96.88 346 ILE A N 1
ATOM 2744 C CA . ILE A 1 346 ? -6.999 2.935 19.326 1.00 96.88 346 ILE A CA 1
ATOM 2745 C C . ILE A 1 346 ? -7.145 2.640 20.822 1.00 96.88 346 ILE A C 1
ATOM 2747 O O . ILE A 1 346 ? -6.504 3.264 21.665 1.00 96.88 346 ILE A O 1
ATOM 2751 N N . ILE A 1 347 ? -7.967 1.646 21.142 1.00 95.81 347 ILE A N 1
ATOM 2752 C CA . ILE A 1 347 ? -8.194 1.144 22.492 1.00 95.81 347 ILE A CA 1
ATOM 2753 C C . ILE A 1 347 ? -7.523 -0.221 22.626 1.00 95.81 347 ILE A C 1
ATOM 2755 O O . ILE A 1 347 ? -7.880 -1.183 21.945 1.00 95.81 347 ILE A O 1
ATOM 2759 N N . GLY A 1 348 ? -6.589 -0.328 23.569 1.00 94.19 348 GLY A N 1
ATOM 2760 C CA . GLY A 1 348 ? -5.858 -1.567 23.820 1.00 94.19 348 GLY A CA 1
ATOM 2761 C C . GLY A 1 348 ? -4.823 -1.875 22.735 1.00 94.19 348 GLY A C 1
ATOM 2762 O O . GLY A 1 348 ? -4.274 -0.973 22.108 1.00 94.19 348 GLY A O 1
ATOM 2763 N N . LYS A 1 349 ? -4.515 -3.164 22.556 1.00 94.50 349 LYS A N 1
ATOM 2764 C CA . LYS A 1 349 ? -3.536 -3.630 21.566 1.00 94.50 349 LYS A CA 1
ATOM 2765 C C . LYS A 1 349 ? -4.219 -3.958 20.240 1.00 94.50 349 LYS A C 1
ATOM 2767 O O . LYS A 1 349 ? -5.323 -4.502 20.230 1.00 94.50 349 LYS A O 1
ATOM 2772 N N . HIS A 1 350 ? -3.529 -3.667 19.142 1.00 96.69 350 HIS A N 1
ATOM 2773 C CA . HIS A 1 350 ? -3.895 -4.164 17.821 1.00 96.69 350 HIS A CA 1
ATOM 2774 C C . HIS A 1 350 ? -3.679 -5.687 17.740 1.00 96.69 350 HIS A C 1
ATOM 2776 O O . HIS A 1 350 ? -2.926 -6.255 18.536 1.00 96.69 350 HIS A O 1
ATOM 2782 N N . LYS A 1 351 ? -4.337 -6.352 16.785 1.00 97.19 351 LYS A N 1
ATOM 2783 C CA . LYS A 1 351 ? -4.203 -7.800 16.553 1.00 97.19 351 LYS A CA 1
ATOM 2784 C C . LYS A 1 351 ? -3.925 -8.076 15.079 1.00 97.19 351 LYS A C 1
ATOM 2786 O O . LYS A 1 351 ? -4.754 -7.742 14.235 1.00 97.19 351 LYS A O 1
ATOM 2791 N N . PHE A 1 352 ? -2.800 -8.727 14.792 1.00 97.94 352 PHE A N 1
ATOM 2792 C CA . PHE A 1 352 ? -2.567 -9.374 13.502 1.00 97.94 352 PHE A CA 1
ATOM 2793 C C . PHE A 1 352 ? -3.223 -10.757 13.481 1.00 97.94 352 PHE A C 1
ATOM 2795 O O . PHE A 1 352 ? -3.154 -11.496 14.464 1.00 97.94 352 PHE A O 1
ATOM 2802 N N . GLN A 1 353 ? -3.877 -11.102 12.375 1.00 96.94 353 GLN A N 1
ATOM 2803 C CA . GLN A 1 353 ? -4.523 -12.401 12.187 1.00 96.94 353 GLN A CA 1
ATOM 2804 C C . GLN A 1 353 ? -4.667 -12.744 10.702 1.00 96.94 353 GLN A C 1
ATOM 2806 O O . GLN A 1 353 ? -4.793 -11.857 9.857 1.00 96.94 353 GLN A O 1
ATOM 2811 N N . LEU A 1 354 ? -4.714 -14.038 10.385 1.00 97.12 354 LEU A N 1
ATOM 2812 C CA . LEU A 1 354 ? -5.153 -14.501 9.071 1.00 97.12 354 LEU A CA 1
ATOM 2813 C C . LEU A 1 354 ? -6.681 -14.487 9.022 1.00 97.12 354 LEU A C 1
ATOM 2815 O O . LEU A 1 354 ? -7.358 -14.874 9.979 1.00 97.12 354 LEU A O 1
ATOM 2819 N N . SER A 1 355 ? -7.254 -14.011 7.923 1.00 97.25 355 SER A N 1
ATOM 2820 C CA . SER A 1 355 ? -8.709 -13.901 7.783 1.00 97.25 355 SER A CA 1
ATOM 2821 C C . SER A 1 355 ? -9.171 -14.209 6.364 1.00 97.25 355 SER A C 1
ATOM 2823 O O . SER A 1 355 ? -8.359 -14.337 5.439 1.00 97.25 355 SER A O 1
ATOM 2825 N N . VAL A 1 356 ? -10.486 -14.358 6.217 1.00 97.56 356 VAL A N 1
ATOM 2826 C CA . VAL A 1 356 ? -11.185 -14.371 4.929 1.00 97.56 356 VAL A CA 1
ATOM 2827 C C . VAL A 1 356 ? -12.196 -13.231 4.923 1.00 97.56 356 VAL A C 1
ATOM 2829 O O . VAL A 1 356 ? -13.000 -13.119 5.848 1.00 97.56 356 VAL A O 1
ATOM 2832 N N . ILE A 1 357 ? -12.150 -12.392 3.893 1.00 98.19 357 ILE A N 1
ATOM 2833 C CA . ILE A 1 357 ? -13.075 -11.271 3.684 1.00 98.19 357 ILE A CA 1
ATOM 2834 C C . ILE A 1 357 ? -13.875 -11.473 2.399 1.00 98.19 357 ILE A C 1
ATOM 2836 O O . ILE A 1 357 ? -13.511 -12.290 1.555 1.00 98.19 357 ILE A O 1
ATOM 2840 N N . ASN A 1 358 ? -14.945 -10.697 2.258 1.00 97.81 358 ASN A N 1
ATOM 2841 C CA . ASN A 1 358 ? -15.687 -10.523 1.019 1.00 97.81 358 ASN A CA 1
ATOM 2842 C C . ASN A 1 358 ? -15.925 -9.013 0.872 1.00 97.81 358 ASN A C 1
ATOM 2844 O O . ASN A 1 358 ? -16.652 -8.426 1.674 1.00 97.81 358 ASN A O 1
ATOM 2848 N N . SER A 1 359 ? -15.209 -8.361 -0.050 1.00 97.44 359 SER A N 1
ATOM 2849 C CA . SER A 1 359 ? -15.298 -6.903 -0.212 1.00 97.44 359 SER A CA 1
ATOM 2850 C C . SER A 1 359 ? -16.666 -6.531 -0.782 1.00 97.44 359 SER A C 1
ATOM 2852 O O . SER A 1 359 ? -17.105 -7.118 -1.765 1.00 97.44 359 SER A O 1
ATOM 2854 N N . ASN A 1 360 ? -17.363 -5.567 -0.188 1.00 97.50 360 ASN A N 1
ATOM 2855 C CA . ASN A 1 360 ? -18.693 -5.162 -0.639 1.00 97.50 360 ASN A CA 1
ATOM 2856 C C . ASN A 1 360 ? -18.633 -4.219 -1.842 1.00 97.50 360 ASN A C 1
ATOM 2858 O O . ASN A 1 360 ? -19.533 -4.248 -2.676 1.00 97.50 360 ASN A O 1
ATOM 2862 N N . GLU A 1 361 ? -17.598 -3.383 -1.929 1.00 96.88 361 GLU A N 1
ATOM 2863 C CA . GLU A 1 361 ? -17.516 -2.316 -2.926 1.00 96.88 361 GLU A CA 1
ATOM 2864 C C . GLU A 1 361 ? -16.055 -1.982 -3.260 1.00 96.88 361 GLU A C 1
ATOM 2866 O O . GLU A 1 361 ? -15.211 -1.849 -2.371 1.00 96.88 361 GLU A O 1
ATOM 2871 N N . GLN A 1 362 ? -15.781 -1.783 -4.550 1.00 97.19 362 GLN A N 1
ATOM 2872 C CA . GLN A 1 362 ? -14.543 -1.180 -5.042 1.00 97.19 362 GLN A CA 1
ATOM 2873 C C . GLN A 1 362 ? -14.797 0.306 -5.317 1.00 97.19 362 GLN A C 1
ATOM 2875 O O . GLN A 1 362 ? -15.624 0.657 -6.164 1.00 97.19 362 GLN A O 1
ATOM 2880 N N . LEU A 1 363 ? -14.097 1.194 -4.612 1.00 97.06 363 LEU A N 1
ATOM 2881 C CA . LEU A 1 363 ? -14.275 2.640 -4.737 1.00 97.06 363 LEU A CA 1
ATOM 2882 C C . LEU A 1 363 ? -13.104 3.288 -5.468 1.00 97.06 363 LEU A C 1
ATOM 2884 O O . LEU A 1 363 ? -11.952 2.899 -5.299 1.00 97.06 363 LEU A O 1
ATOM 2888 N N . SER A 1 364 ? -13.400 4.341 -6.232 1.00 95.69 364 SER A N 1
ATOM 2889 C CA . SER A 1 364 ? -12.364 5.282 -6.644 1.00 95.69 364 SER A CA 1
ATOM 2890 C C . SER A 1 364 ? -12.066 6.273 -5.518 1.00 95.69 364 SER A C 1
ATOM 2892 O O . SER A 1 364 ? -12.947 6.585 -4.708 1.00 95.69 364 SER A O 1
ATOM 2894 N N . TYR A 1 365 ? -10.858 6.838 -5.510 1.00 92.69 365 TYR A N 1
ATOM 2895 C CA . TYR A 1 365 ? -10.517 7.944 -4.611 1.00 92.69 365 TYR A CA 1
ATOM 2896 C C . TYR A 1 365 ? -11.526 9.101 -4.663 1.00 92.69 365 TYR A C 1
ATOM 2898 O O . TYR A 1 365 ? -11.906 9.618 -3.614 1.00 92.69 365 TYR A O 1
ATOM 2906 N N . ASP A 1 366 ? -11.998 9.474 -5.856 1.00 91.38 366 ASP A N 1
ATOM 2907 C CA . ASP A 1 366 ? -12.970 10.561 -6.025 1.00 91.38 366 ASP A CA 1
ATOM 2908 C C . ASP A 1 366 ? -14.301 10.231 -5.339 1.00 91.38 366 ASP A C 1
ATOM 2910 O O . ASP A 1 366 ? -14.783 11.002 -4.509 1.00 91.38 366 ASP A O 1
ATOM 2914 N N . LYS A 1 367 ? -14.847 9.035 -5.601 1.00 94.06 367 LYS A N 1
ATOM 2915 C CA . LYS A 1 367 ? -16.119 8.572 -5.024 1.00 94.06 367 LYS A CA 1
ATOM 2916 C C . LYS A 1 367 ? -16.033 8.464 -3.501 1.00 94.06 367 LYS A C 1
ATOM 2918 O O . LYS A 1 367 ? -16.928 8.922 -2.793 1.00 94.06 367 LYS A O 1
ATOM 2923 N N . ALA A 1 368 ? -14.938 7.908 -2.979 1.00 95.88 368 ALA A N 1
ATOM 2924 C CA . ALA A 1 368 ? -14.698 7.858 -1.539 1.00 95.88 368 ALA A CA 1
ATOM 2925 C C . ALA A 1 368 ? -14.574 9.273 -0.943 1.00 95.88 368 ALA A C 1
ATOM 2927 O O . ALA A 1 368 ? -15.151 9.559 0.105 1.00 95.88 368 ALA A O 1
ATOM 2928 N N . GLY A 1 369 ? -13.875 10.187 -1.620 1.00 93.38 369 GLY A N 1
ATOM 2929 C CA . GLY A 1 369 ? -13.730 11.578 -1.197 1.00 93.38 369 GLY A CA 1
ATOM 2930 C C . GLY A 1 369 ? -15.060 12.336 -1.144 1.00 93.38 369 GLY A C 1
ATOM 2931 O O . GLY A 1 369 ? -15.272 13.145 -0.230 1.00 93.38 369 GLY A O 1
ATOM 2932 N N . GLU A 1 370 ? -15.954 12.093 -2.101 1.00 93.31 370 GLU A N 1
ATOM 2933 C CA . GLU A 1 370 ? -17.320 12.626 -2.111 1.00 93.31 370 GLU A CA 1
ATOM 2934 C C . GLU A 1 370 ? -18.116 12.113 -0.910 1.00 93.31 370 GLU A C 1
ATOM 2936 O O . GLU A 1 370 ? -18.654 12.919 -0.152 1.00 93.31 370 GLU A O 1
ATOM 2941 N N . TRP A 1 371 ? -18.116 10.798 -0.673 1.00 95.44 371 TRP A N 1
ATOM 2942 C CA . TRP A 1 371 ? -18.833 10.183 0.450 1.00 95.44 371 TRP A CA 1
ATOM 2943 C C . TRP A 1 371 ? -18.344 10.693 1.801 1.00 95.44 371 TRP A C 1
ATOM 2945 O O . TRP A 1 371 ? -19.158 11.071 2.645 1.00 95.44 371 TRP A O 1
ATOM 2955 N N . ILE A 1 372 ? -17.021 10.790 1.974 1.00 94.06 372 ILE A N 1
ATOM 2956 C CA . ILE A 1 372 ? -16.428 11.377 3.177 1.00 94.06 372 ILE A CA 1
ATOM 2957 C C . ILE A 1 372 ? -16.933 12.806 3.354 1.00 94.06 372 ILE A C 1
ATOM 2959 O O . ILE A 1 372 ? -17.247 13.209 4.464 1.00 94.06 372 ILE A O 1
ATOM 2963 N N . THR A 1 373 ? -17.003 13.600 2.285 1.00 91.06 373 THR A N 1
ATOM 2964 C CA . THR A 1 373 ? -17.446 14.998 2.371 1.00 91.06 373 THR A CA 1
ATOM 2965 C C . THR A 1 373 ? -18.929 15.121 2.701 1.00 91.06 373 THR A C 1
ATOM 2967 O O . THR A 1 373 ? -19.279 15.960 3.525 1.00 91.06 373 THR A O 1
ATOM 2970 N N . GLU A 1 374 ? -19.771 14.273 2.113 1.00 91.81 374 GLU A N 1
ATOM 2971 C CA . GLU A 1 374 ? -21.216 14.215 2.357 1.00 91.81 374 GLU A CA 1
ATOM 2972 C C . GLU A 1 374 ? -21.537 13.854 3.816 1.00 91.81 374 GLU A C 1
ATOM 2974 O O . GLU A 1 374 ? -22.430 14.447 4.419 1.00 91.81 374 GLU A O 1
ATOM 2979 N N . ARG A 1 375 ? -20.811 12.889 4.394 1.00 91.94 375 ARG A N 1
ATOM 2980 C CA . ARG A 1 375 ? -21.127 12.302 5.708 1.00 91.94 375 ARG A CA 1
ATOM 2981 C C . ARG A 1 375 ? -20.252 12.802 6.856 1.00 91.94 375 ARG A C 1
ATOM 2983 O O . ARG A 1 375 ? -20.464 12.418 8.006 1.00 91.94 375 ARG A O 1
ATOM 2990 N N . TYR A 1 376 ? -19.288 13.684 6.591 1.00 90.12 376 TYR A N 1
ATOM 2991 C CA . TYR A 1 376 ? -18.401 14.199 7.634 1.00 90.12 376 TYR A CA 1
ATOM 2992 C C . TYR A 1 376 ? -19.180 14.929 8.740 1.00 90.12 376 TYR A C 1
ATOM 2994 O O . TYR A 1 376 ? -19.903 15.888 8.480 1.00 90.12 376 TYR A O 1
ATOM 3002 N N . GLY A 1 377 ? -18.989 14.509 9.993 1.00 86.00 377 GLY A N 1
ATOM 3003 C CA . GLY A 1 377 ? -19.649 15.111 11.158 1.00 86.00 377 GLY A CA 1
ATOM 3004 C C . GLY A 1 377 ? -21.111 14.693 11.362 1.00 86.00 377 GLY A C 1
ATOM 3005 O O . GLY A 1 377 ? -21.726 15.119 12.338 1.00 86.00 377 GLY A O 1
ATOM 3006 N N . VAL A 1 378 ? -21.662 13.848 10.488 1.00 90.44 378 VAL A N 1
ATOM 3007 C CA . VAL A 1 378 ? -22.975 13.220 10.673 1.00 90.44 378 VAL A CA 1
ATOM 3008 C C . VAL A 1 378 ? -22.830 12.023 11.618 1.00 90.44 378 VAL A C 1
ATOM 3010 O O . VAL A 1 378 ? -21.786 11.370 11.655 1.00 90.44 378 VAL A O 1
ATOM 3013 N N . ARG A 1 379 ? -23.868 11.730 12.414 1.00 90.06 379 ARG A N 1
ATOM 3014 C CA . ARG A 1 379 ? -23.881 10.532 13.267 1.00 90.06 379 ARG A CA 1
ATOM 3015 C C . ARG A 1 379 ? -23.803 9.281 12.374 1.00 90.06 379 ARG A C 1
ATOM 3017 O O . ARG A 1 379 ? -24.700 9.115 11.551 1.00 90.06 379 ARG A O 1
ATOM 3024 N N . PRO A 1 380 ? -22.800 8.403 12.553 1.00 92.62 380 PRO A N 1
ATOM 3025 C CA . PRO A 1 380 ? -22.600 7.267 11.663 1.00 92.62 380 PRO A CA 1
ATOM 3026 C C . PRO A 1 380 ? -23.656 6.182 11.890 1.00 92.62 380 PRO A C 1
ATOM 3028 O O . PRO A 1 380 ? -23.978 5.843 13.033 1.00 92.62 380 PRO A O 1
ATOM 3031 N N . ASN A 1 381 ? -24.143 5.601 10.797 1.00 94.25 381 ASN A N 1
ATOM 3032 C CA . ASN A 1 381 ? -24.832 4.324 10.764 1.00 94.25 381 ASN A CA 1
ATOM 3033 C C . ASN A 1 381 ? -23.890 3.254 10.187 1.00 94.25 381 ASN A C 1
ATOM 3035 O O . ASN A 1 381 ? -23.657 3.204 8.985 1.00 94.25 381 ASN A O 1
ATOM 3039 N N . PHE A 1 382 ? -23.391 2.349 11.029 1.00 93.12 382 PHE A N 1
ATOM 3040 C CA . PHE A 1 382 ? -22.427 1.315 10.626 1.00 93.12 382 PHE A CA 1
ATOM 3041 C C . PHE A 1 382 ? -22.995 0.237 9.682 1.00 93.12 382 PHE A C 1
ATOM 3043 O O . PHE A 1 382 ? -22.249 -0.634 9.238 1.00 93.12 382 PHE A O 1
ATOM 3050 N N . SER A 1 383 ? -24.293 0.274 9.358 1.00 93.50 383 SER A N 1
ATOM 3051 C CA . SER A 1 383 ? -24.862 -0.540 8.278 1.00 93.50 383 SER A CA 1
ATOM 3052 C C . SER A 1 383 ? -24.752 0.121 6.895 1.00 93.50 383 SER A C 1
ATOM 3054 O O . SER A 1 383 ? -25.019 -0.543 5.897 1.00 93.50 383 SER A O 1
ATOM 3056 N N . ASP A 1 384 ? -24.432 1.418 6.821 1.00 95.94 384 ASP A N 1
ATOM 3057 C CA . ASP A 1 384 ? -24.246 2.175 5.578 1.00 95.94 384 ASP A CA 1
ATOM 3058 C C . ASP A 1 384 ? -22.748 2.260 5.249 1.00 95.94 384 ASP A C 1
ATOM 3060 O O . ASP A 1 384 ? -21.940 2.779 6.023 1.00 95.94 384 ASP A O 1
ATOM 3064 N N . ILE A 1 385 ? -22.366 1.765 4.071 1.00 96.19 385 ILE A N 1
ATOM 3065 C CA . ILE A 1 385 ? -20.973 1.748 3.621 1.00 96.19 385 ILE A CA 1
ATOM 3066 C C . ILE A 1 385 ? -20.366 3.155 3.529 1.00 96.19 385 ILE A C 1
ATOM 3068 O O . ILE A 1 385 ? -19.180 3.321 3.810 1.00 96.19 385 ILE A O 1
ATOM 3072 N N . LYS A 1 386 ? -21.162 4.187 3.210 1.00 97.38 386 LYS A N 1
ATOM 3073 C CA . LYS A 1 386 ? -20.678 5.578 3.159 1.00 97.38 386 LYS A CA 1
ATOM 3074 C C . LYS A 1 386 ? -20.191 6.055 4.524 1.00 97.38 386 LYS A C 1
ATOM 3076 O O . LYS A 1 386 ? -19.168 6.740 4.630 1.00 97.38 386 LYS A O 1
ATOM 3081 N N . ASP A 1 387 ? -20.920 5.676 5.569 1.00 96.56 387 ASP A N 1
ATOM 3082 C CA . ASP A 1 387 ? -20.577 6.025 6.941 1.00 96.56 387 ASP A CA 1
ATOM 3083 C C . ASP A 1 387 ? -19.356 5.210 7.394 1.00 96.56 387 ASP A C 1
ATOM 3085 O O . ASP A 1 387 ? -18.456 5.778 8.008 1.00 96.56 387 ASP A O 1
ATOM 3089 N N . CYS A 1 388 ? -19.233 3.934 7.001 1.00 97.69 388 CYS A N 1
ATOM 3090 C CA . CYS A 1 388 ? -18.020 3.138 7.239 1.00 97.69 388 CYS A CA 1
ATOM 3091 C C . CYS A 1 388 ? -16.768 3.759 6.595 1.00 97.69 388 CYS A C 1
ATOM 3093 O O . CYS A 1 388 ? -15.743 3.897 7.265 1.00 97.69 388 CYS A O 1
ATOM 3095 N N . VAL A 1 389 ? -16.851 4.204 5.335 1.00 98.25 389 VAL A N 1
ATOM 3096 C CA . VAL A 1 389 ? -15.757 4.921 4.648 1.00 98.25 389 VAL A CA 1
ATOM 3097 C C . VAL A 1 389 ? -15.387 6.201 5.402 1.00 98.25 389 VAL A C 1
ATOM 3099 O O . VAL A 1 389 ? -14.213 6.494 5.631 1.00 98.25 389 VAL A O 1
ATOM 3102 N N . THR A 1 390 ? -16.389 6.951 5.860 1.00 97.19 390 THR A N 1
ATOM 3103 C CA . THR A 1 390 ? -16.175 8.187 6.625 1.00 97.19 390 THR A CA 1
ATOM 3104 C C . THR A 1 390 ? -15.533 7.915 7.986 1.00 97.19 390 THR A C 1
ATOM 3106 O O . THR A 1 390 ? -14.633 8.650 8.397 1.00 97.19 390 THR A O 1
ATOM 3109 N N . MET A 1 391 ? -15.928 6.840 8.671 1.00 97.56 391 MET A N 1
ATOM 3110 C CA . MET A 1 391 ? -15.330 6.428 9.943 1.00 97.56 391 MET A CA 1
ATOM 3111 C C . MET A 1 391 ? -13.881 5.960 9.781 1.00 97.56 391 MET A C 1
ATOM 3113 O O . MET A 1 391 ? -13.039 6.300 10.616 1.00 97.56 391 MET A O 1
ATOM 3117 N N . ALA A 1 392 ? -13.557 5.257 8.693 1.00 98.44 392 ALA A N 1
ATOM 3118 C CA . ALA A 1 392 ? -12.177 4.918 8.355 1.00 98.44 392 ALA A CA 1
ATOM 3119 C C . ALA A 1 392 ? -11.321 6.175 8.114 1.00 98.44 392 ALA A C 1
ATOM 3121 O O . ALA A 1 392 ? -10.200 6.263 8.618 1.00 98.44 392 ALA A O 1
ATOM 3122 N N . TYR A 1 393 ? -11.865 7.195 7.440 1.00 97.75 393 TYR A N 1
ATOM 3123 C CA . TYR A 1 393 ? -11.185 8.484 7.279 1.00 97.75 393 TYR A CA 1
ATOM 3124 C C . TYR A 1 393 ? -10.984 9.212 8.614 1.00 97.75 393 TYR A C 1
ATOM 3126 O O . TYR A 1 393 ? -9.896 9.725 8.873 1.00 97.75 393 TYR A O 1
ATOM 3134 N N . CYS A 1 394 ? -12.004 9.263 9.476 1.00 96.25 394 CYS A N 1
ATOM 3135 C CA . CYS A 1 394 ? -11.899 9.881 10.801 1.00 96.25 394 CYS A CA 1
ATOM 3136 C C . CYS A 1 394 ? -10.817 9.209 11.656 1.00 96.25 394 CYS A C 1
ATOM 3138 O O . CYS A 1 394 ? -10.016 9.905 12.286 1.00 96.25 394 CYS A O 1
ATOM 3140 N N . PHE A 1 395 ? -10.750 7.876 11.616 1.00 98.06 395 PHE A N 1
ATOM 3141 C CA . PHE A 1 395 ? -9.674 7.103 12.227 1.00 98.06 395 PHE A CA 1
ATOM 3142 C C . PHE A 1 395 ? -8.307 7.480 11.660 1.00 98.06 395 PHE A C 1
ATOM 3144 O O . PHE A 1 395 ? -7.451 7.939 12.413 1.00 98.06 395 PHE A O 1
ATOM 3151 N N . ALA A 1 396 ? -8.121 7.371 10.342 1.00 97.44 396 ALA A N 1
ATOM 3152 C CA . ALA A 1 396 ? -6.867 7.703 9.673 1.00 97.44 396 ALA A CA 1
ATOM 3153 C C . ALA A 1 396 ? -6.406 9.129 10.016 1.00 97.44 396 ALA A C 1
ATOM 3155 O O . ALA A 1 396 ? -5.289 9.351 10.469 1.00 97.44 396 ALA A O 1
ATOM 3156 N N . LYS A 1 397 ? -7.299 10.114 9.925 1.00 93.88 397 LYS A N 1
ATOM 3157 C CA . LYS A 1 397 ? -7.002 11.501 10.297 1.00 93.88 397 LYS A CA 1
ATOM 3158 C C . LYS A 1 397 ? -6.556 11.641 11.757 1.00 93.88 397 LYS A C 1
ATOM 3160 O O . LYS A 1 397 ? -5.667 12.446 12.033 1.00 93.88 397 LYS A O 1
ATOM 3165 N N . SER A 1 398 ? -7.164 10.897 12.682 1.00 94.69 398 SER A N 1
ATOM 3166 C CA . SER A 1 398 ? -6.769 10.892 14.097 1.00 94.69 398 SER A CA 1
ATOM 3167 C C . SER A 1 398 ? -5.372 10.291 14.286 1.00 94.69 398 SER A C 1
ATOM 3169 O O . SER A 1 398 ? -4.500 10.930 14.874 1.00 94.69 398 SER A O 1
ATOM 3171 N N . GLN A 1 399 ? -5.103 9.132 13.677 1.00 96.00 399 GLN A N 1
ATOM 3172 C CA . GLN A 1 399 ? -3.787 8.482 13.737 1.00 96.00 399 GLN A CA 1
ATOM 3173 C C . GLN A 1 399 ? -2.686 9.350 13.111 1.00 96.00 399 GLN A C 1
ATOM 3175 O O . GLN A 1 399 ? -1.614 9.513 13.695 1.00 96.00 399 GLN A O 1
ATOM 3180 N N . ARG A 1 400 ? -2.986 10.029 11.997 1.00 92.38 400 ARG A N 1
ATOM 3181 C CA . ARG A 1 400 ? -2.079 11.000 11.375 1.00 92.38 400 ARG A CA 1
ATOM 3182 C C . ARG A 1 400 ? -1.716 12.145 12.312 1.00 92.38 400 ARG A C 1
ATOM 3184 O O . ARG A 1 400 ? -0.558 12.549 12.363 1.00 92.38 400 ARG A O 1
ATOM 3191 N N . LYS A 1 401 ? -2.698 12.685 13.042 1.00 89.81 401 LYS A N 1
ATOM 3192 C CA . LYS A 1 401 ? -2.477 13.752 14.031 1.00 89.81 401 LYS A CA 1
ATOM 3193 C C . LYS A 1 401 ? -1.576 13.296 15.166 1.00 89.81 401 LYS A C 1
ATOM 3195 O O . LYS A 1 401 ? -0.692 14.045 15.560 1.00 89.81 401 LYS A O 1
ATOM 3200 N N . ILE A 1 402 ? -1.768 12.074 15.652 1.00 91.12 402 ILE A N 1
ATOM 3201 C CA . ILE A 1 402 ? -0.912 11.488 16.687 1.00 91.12 402 ILE A CA 1
ATOM 3202 C C . ILE A 1 402 ? 0.518 11.328 16.157 1.00 91.12 402 ILE A C 1
ATOM 3204 O O . ILE A 1 402 ? 1.466 11.757 16.811 1.00 91.12 402 ILE A O 1
ATOM 3208 N N . ARG A 1 403 ? 0.675 10.779 14.946 1.00 92.31 403 ARG A N 1
ATOM 3209 C CA . ARG A 1 403 ? 1.985 10.506 14.341 1.00 92.31 403 ARG A CA 1
ATOM 3210 C C . ARG A 1 403 ? 2.752 11.772 13.966 1.00 92.31 403 ARG A C 1
ATOM 3212 O O . ARG A 1 403 ? 3.942 11.853 14.236 1.00 92.31 403 ARG A O 1
ATOM 3219 N N . LEU A 1 404 ? 2.114 12.751 13.327 1.00 84.44 404 LEU A N 1
ATOM 3220 C CA . LEU A 1 404 ? 2.782 13.948 12.789 1.00 84.44 404 LEU A CA 1
ATOM 3221 C C . LEU A 1 404 ? 2.663 15.189 13.687 1.00 84.44 404 LEU A C 1
ATOM 3223 O O . LEU A 1 404 ? 3.313 16.201 13.426 1.00 84.44 404 LEU A O 1
ATOM 3227 N N . ASN A 1 405 ? 1.855 15.133 14.747 1.00 82.38 405 ASN A N 1
ATOM 3228 C CA . ASN A 1 405 ? 1.601 16.250 15.654 1.00 82.38 405 ASN A CA 1
ATOM 3229 C C . ASN A 1 405 ? 1.187 17.521 14.886 1.00 82.38 405 ASN A C 1
ATOM 3231 O O . ASN A 1 405 ? 0.161 17.515 14.210 1.00 82.38 405 ASN A O 1
ATOM 3235 N N . LYS A 1 406 ? 1.974 18.602 14.940 1.00 73.00 406 LYS A N 1
ATOM 3236 C CA . LYS A 1 406 ? 1.673 19.877 14.266 1.00 73.00 406 LYS A CA 1
ATOM 3237 C C . LYS A 1 406 ? 1.743 19.786 12.738 1.00 73.00 406 LYS A C 1
ATOM 3239 O O . LYS A 1 406 ? 1.070 20.554 12.065 1.00 73.00 406 LYS A O 1
ATOM 3244 N N . ASP A 1 407 ? 2.473 18.809 12.202 1.00 71.88 407 ASP A N 1
ATOM 3245 C CA . ASP A 1 407 ? 2.699 18.658 10.760 1.00 71.88 407 ASP A CA 1
ATOM 3246 C C . ASP A 1 407 ? 1.607 17.816 10.074 1.00 71.88 407 ASP A C 1
ATOM 3248 O O . ASP A 1 407 ? 1.686 17.528 8.882 1.00 71.88 407 ASP A O 1
ATOM 3252 N N . TRP A 1 408 ? 0.569 17.389 10.802 1.00 75.75 408 TRP A N 1
ATOM 3253 C CA . TRP A 1 408 ? -0.453 16.465 10.292 1.00 75.75 408 TRP A CA 1
ATOM 3254 C C . TRP A 1 408 ? -1.204 16.983 9.060 1.00 75.75 408 TRP A C 1
ATOM 3256 O O . TRP A 1 408 ? -1.623 16.188 8.215 1.00 75.75 408 TRP A O 1
ATOM 3266 N N . ALA A 1 409 ? -1.389 18.302 8.970 1.00 68.69 409 ALA A N 1
ATOM 3267 C CA . ALA A 1 409 ? -2.074 18.959 7.863 1.00 68.69 409 ALA A CA 1
ATOM 3268 C C . ALA A 1 409 ? -1.197 19.041 6.606 1.00 68.69 409 ALA A C 1
ATOM 3270 O O . ALA A 1 409 ? -1.703 19.288 5.511 1.00 68.69 409 ALA A O 1
ATOM 3271 N N . TYR A 1 410 ? 0.110 18.813 6.749 1.00 65.06 410 TYR A N 1
ATOM 3272 C CA . TYR A 1 410 ? 1.040 18.876 5.643 1.00 65.06 410 TYR A CA 1
ATOM 3273 C C . TYR A 1 410 ? 1.007 17.593 4.804 1.00 65.06 410 TYR A C 1
ATOM 3275 O O . TYR A 1 410 ? 0.938 16.471 5.317 1.00 65.06 410 TYR A O 1
ATOM 3283 N N . ALA A 1 411 ? 1.092 17.772 3.489 1.00 61.31 411 ALA A N 1
ATOM 3284 C CA . ALA A 1 411 ? 1.281 16.711 2.514 1.00 61.31 411 ALA A CA 1
ATOM 3285 C C . ALA A 1 411 ? 2.345 17.164 1.515 1.00 61.31 411 ALA A C 1
ATOM 3287 O O . ALA A 1 411 ? 2.300 18.308 1.054 1.00 61.31 411 ALA A O 1
ATOM 3288 N N . GLN A 1 412 ? 3.278 16.274 1.171 1.00 55.25 412 GLN A N 1
ATOM 3289 C CA . GLN A 1 412 ? 4.250 16.593 0.134 1.00 55.25 412 GLN A CA 1
ATOM 3290 C C . GLN A 1 412 ? 3.537 16.835 -1.206 1.00 55.25 412 GLN A C 1
ATOM 3292 O O . GLN A 1 412 ? 2.605 16.091 -1.542 1.00 55.25 412 GLN A O 1
ATOM 3297 N N . PRO A 1 413 ? 3.931 17.878 -1.958 1.00 50.31 413 PRO A N 1
ATOM 3298 C CA . PRO A 1 413 ? 3.492 18.053 -3.331 1.00 50.31 413 PRO A CA 1
ATOM 3299 C C . PRO A 1 413 ? 3.884 16.831 -4.165 1.00 50.31 413 PRO A C 1
ATOM 3301 O O . PRO A 1 413 ? 4.969 16.281 -4.008 1.00 50.31 413 PRO A O 1
ATOM 3304 N N . ASP A 1 414 ? 3.004 16.428 -5.067 1.00 52.81 414 ASP A N 1
ATOM 3305 C CA . ASP A 1 414 ? 3.235 15.357 -6.033 1.00 52.81 414 ASP A CA 1
ATOM 3306 C C . ASP A 1 414 ? 2.698 15.866 -7.369 1.00 52.81 414 ASP A C 1
ATOM 3308 O O . ASP A 1 414 ? 1.605 16.439 -7.414 1.00 52.81 414 ASP A O 1
ATOM 3312 N N . ALA A 1 415 ? 3.469 15.681 -8.442 1.00 45.31 415 ALA A N 1
ATOM 3313 C CA . ALA A 1 415 ? 3.123 16.121 -9.792 1.00 45.31 415 ALA A CA 1
ATOM 3314 C C . ALA A 1 415 ? 1.770 15.563 -10.274 1.00 45.31 415 ALA A C 1
ATOM 3316 O O . ALA A 1 415 ? 1.133 16.160 -11.139 1.00 45.31 415 ALA A O 1
ATOM 3317 N N . LYS A 1 416 ? 1.304 14.451 -9.688 1.00 50.69 416 LYS A N 1
ATOM 3318 C CA . LYS A 1 416 ? 0.012 13.816 -9.990 1.00 50.69 416 LYS A CA 1
ATOM 3319 C C . LYS A 1 416 ? -1.151 14.312 -9.124 1.00 50.69 416 LYS A C 1
ATOM 3321 O O . LYS A 1 416 ? -2.295 13.927 -9.358 1.00 50.69 416 LYS A O 1
ATOM 3326 N N . ARG A 1 417 ? -0.890 15.123 -8.092 1.00 56.41 417 ARG A N 1
ATOM 3327 C CA . ARG A 1 417 ? -1.890 15.515 -7.086 1.00 56.41 417 ARG A CA 1
ATOM 3328 C C . ARG A 1 417 ? -2.390 16.930 -7.322 1.00 56.41 417 ARG A C 1
ATOM 3330 O O . ARG A 1 417 ? -1.858 17.886 -6.754 1.00 56.41 417 ARG A O 1
ATOM 3337 N N . PHE A 1 418 ? -3.489 17.047 -8.064 1.00 50.28 418 PHE A N 1
ATOM 3338 C CA . PHE A 1 418 ? -4.255 18.290 -8.103 1.00 50.28 418 PHE A CA 1
ATOM 3339 C C . PHE A 1 418 ? -4.656 18.700 -6.674 1.00 50.28 418 PHE A C 1
ATOM 3341 O O . PHE A 1 418 ? -5.047 17.852 -5.858 1.00 50.28 418 PHE A O 1
ATOM 3348 N N . PRO A 1 419 ? -4.501 19.970 -6.296 1.00 46.03 419 PRO A N 1
ATOM 3349 C CA . PRO A 1 419 ? -5.005 20.428 -5.008 1.00 46.03 419 PRO A CA 1
ATOM 3350 C C . PRO A 1 419 ? -6.545 20.407 -4.976 1.00 46.03 419 PRO A C 1
ATOM 3352 O O . PRO A 1 419 ? -7.213 20.593 -5.990 1.00 46.03 419 PRO A O 1
ATOM 3355 N N . GLY A 1 420 ? -7.117 20.044 -3.819 1.00 59.97 420 GLY A N 1
ATOM 3356 C CA . GLY A 1 420 ? -8.543 19.711 -3.692 1.00 59.97 420 GLY A CA 1
ATOM 3357 C C . GLY A 1 420 ? -8.843 18.610 -2.662 1.00 59.97 420 GLY A C 1
ATOM 3358 O O . GLY A 1 420 ? -8.168 18.504 -1.634 1.00 59.97 420 GLY A O 1
ATOM 3359 N N . ASN A 1 421 ? -9.878 17.795 -2.921 1.00 63.75 421 ASN A N 1
ATOM 3360 C CA . ASN A 1 421 ? -10.420 16.780 -2.003 1.00 63.75 421 ASN A CA 1
ATOM 3361 C C . ASN A 1 421 ? -9.476 15.577 -1.809 1.00 63.75 421 ASN A C 1
ATOM 3363 O O . ASN A 1 421 ? -9.656 14.515 -2.391 1.00 63.75 421 ASN A O 1
ATOM 3367 N N . ARG A 1 422 ? -8.475 15.745 -0.942 1.00 76.94 422 ARG A N 1
ATOM 3368 C CA . ARG A 1 422 ? -7.439 14.741 -0.629 1.00 76.94 422 ARG A CA 1
ATOM 3369 C C . ARG A 1 422 ? -7.832 13.757 0.477 1.00 76.94 422 ARG A C 1
ATOM 3371 O O . ARG A 1 422 ? -6.970 13.093 1.048 1.00 76.94 422 ARG A O 1
ATOM 3378 N N . LYS A 1 423 ? -9.110 13.708 0.865 1.00 88.38 423 LYS A N 1
ATOM 3379 C CA . LYS A 1 423 ? -9.537 12.969 2.065 1.00 88.38 423 LYS A CA 1
ATOM 3380 C C . LYS A 1 423 ? -9.340 11.460 1.906 1.00 88.38 423 LYS A C 1
ATOM 3382 O O . LYS A 1 423 ? -8.816 10.829 2.819 1.00 88.38 423 LYS A O 1
ATOM 3387 N N . ALA A 1 424 ? -9.705 10.908 0.750 1.00 92.62 424 ALA A N 1
ATOM 3388 C CA . ALA A 1 424 ? -9.573 9.481 0.473 1.00 92.62 424 ALA A CA 1
ATOM 3389 C C . ALA A 1 424 ? -8.104 9.051 0.322 1.00 92.62 424 ALA A C 1
ATOM 3391 O O . ALA A 1 424 ? -7.700 8.060 0.918 1.00 92.62 424 ALA A O 1
ATOM 3392 N N . GLN A 1 425 ? -7.280 9.827 -0.391 1.00 90.62 425 GLN A N 1
ATOM 3393 C CA . GLN A 1 425 ? -5.845 9.548 -0.519 1.00 90.62 425 GLN A CA 1
ATOM 3394 C C . GLN A 1 425 ? -5.154 9.597 0.845 1.00 90.62 425 GLN A C 1
ATOM 3396 O O . GLN A 1 425 ? -4.421 8.679 1.188 1.00 90.62 425 GLN A O 1
ATOM 3401 N N . LEU A 1 426 ? -5.444 10.619 1.662 1.00 90.31 426 LEU A N 1
ATOM 3402 C CA . LEU A 1 426 ? -4.909 10.715 3.022 1.00 90.31 426 LEU A CA 1
ATOM 3403 C C . LEU A 1 426 ? -5.308 9.502 3.864 1.00 90.31 426 LEU A C 1
ATOM 3405 O O . LEU A 1 426 ? -4.471 8.984 4.598 1.00 90.31 426 LEU A O 1
ATOM 3409 N N . MET A 1 427 ? -6.565 9.054 3.760 1.00 95.62 427 MET A N 1
ATOM 3410 C CA . MET A 1 427 ? -7.039 7.860 4.459 1.00 95.62 427 MET A CA 1
ATOM 3411 C C . MET A 1 427 ? -6.184 6.641 4.107 1.00 95.62 427 MET A C 1
ATOM 3413 O O . MET A 1 427 ? -5.617 6.033 5.008 1.00 95.62 427 MET A O 1
ATOM 3417 N N . ILE A 1 428 ? -6.054 6.317 2.820 1.00 96.75 428 ILE A N 1
ATOM 3418 C CA . ILE A 1 428 ? -5.316 5.129 2.371 1.00 96.75 428 ILE A CA 1
ATOM 3419 C C . ILE A 1 428 ? -3.822 5.237 2.683 1.00 96.75 428 ILE A C 1
ATOM 3421 O O . ILE A 1 428 ? -3.232 4.293 3.207 1.00 96.75 428 ILE A O 1
ATOM 3425 N N . GLU A 1 429 ? -3.213 6.402 2.462 1.00 93.81 429 GLU A N 1
ATOM 3426 C CA . GLU A 1 429 ? -1.807 6.636 2.802 1.00 93.81 429 GLU A CA 1
ATOM 3427 C C . GLU A 1 429 ? -1.530 6.420 4.287 1.00 93.81 429 GLU A C 1
ATOM 3429 O O . GLU A 1 429 ? -0.569 5.741 4.647 1.00 93.81 429 GLU A O 1
ATOM 3434 N N . GLU A 1 430 ? -2.369 6.975 5.161 1.00 95.69 430 GLU A N 1
ATOM 3435 C CA . GLU A 1 430 ? -2.167 6.844 6.598 1.00 95.69 430 GLU A CA 1
ATOM 3436 C C . GLU A 1 430 ? -2.377 5.411 7.080 1.00 95.69 430 GLU A C 1
ATOM 3438 O O . GLU A 1 430 ? -1.578 4.913 7.870 1.00 95.69 430 GLU A O 1
ATOM 3443 N N . LEU A 1 431 ? -3.422 4.737 6.592 1.00 98.31 431 LEU A N 1
ATOM 3444 C CA . LEU A 1 431 ? -3.682 3.339 6.929 1.00 98.31 431 LEU A CA 1
ATOM 3445 C C . LEU A 1 431 ? -2.531 2.444 6.459 1.00 98.31 431 LEU A C 1
ATOM 3447 O O . LEU A 1 431 ? -2.076 1.590 7.220 1.00 98.31 431 LEU A O 1
ATOM 3451 N N . SER A 1 432 ? -1.987 2.690 5.264 1.00 97.44 432 SER A N 1
ATOM 3452 C CA . SER A 1 432 ? -0.808 1.971 4.785 1.00 97.44 432 SER A CA 1
ATOM 3453 C C . SER A 1 432 ? 0.424 2.247 5.649 1.00 97.44 432 SER A C 1
ATOM 3455 O O . SER A 1 432 ? 1.169 1.309 5.929 1.00 97.44 432 SER A O 1
ATOM 3457 N N . VAL A 1 433 ? 0.673 3.496 6.062 1.00 97.00 433 VAL A N 1
ATOM 3458 C CA . VAL A 1 433 ? 1.811 3.830 6.938 1.00 97.00 433 VAL A CA 1
ATOM 3459 C C . VAL A 1 433 ? 1.661 3.144 8.293 1.00 97.00 433 VAL A C 1
ATOM 3461 O O . VAL A 1 433 ? 2.622 2.546 8.776 1.00 97.00 433 VAL A O 1
ATOM 3464 N N . LEU A 1 434 ? 0.461 3.180 8.874 1.00 97.94 434 LEU A N 1
ATOM 3465 C CA . LEU A 1 434 ? 0.153 2.541 10.149 1.00 97.94 434 LEU A CA 1
ATOM 3466 C C . LEU A 1 434 ? 0.342 1.021 10.079 1.00 97.94 434 LEU A C 1
ATOM 3468 O O . LEU A 1 434 ? 1.010 0.455 10.940 1.00 97.94 434 LEU A O 1
ATOM 3472 N N . PHE A 1 435 ? -0.189 0.366 9.041 1.00 98.62 435 PHE A N 1
ATOM 3473 C CA . PHE A 1 435 ? -0.005 -1.071 8.828 1.00 98.62 435 PHE A CA 1
ATOM 3474 C C . PHE A 1 435 ? 1.481 -1.427 8.740 1.00 98.62 435 PHE A C 1
ATOM 3476 O O . PHE A 1 435 ? 1.968 -2.280 9.475 1.00 98.62 435 PHE A O 1
ATOM 3483 N N . ASN A 1 436 ? 2.221 -0.720 7.889 1.00 98.38 436 ASN A N 1
ATOM 3484 C CA . ASN A 1 436 ? 3.641 -0.953 7.660 1.00 98.38 436 ASN A CA 1
ATOM 3485 C C . ASN A 1 436 ? 4.502 -0.736 8.917 1.00 98.38 436 ASN A C 1
ATOM 3487 O O . ASN A 1 436 ? 5.411 -1.524 9.184 1.00 98.38 436 ASN A O 1
ATOM 3491 N N . ALA A 1 437 ? 4.221 0.306 9.702 1.00 97.88 437 ALA A N 1
ATOM 3492 C CA . ALA A 1 437 ? 4.913 0.558 10.963 1.00 97.88 437 ALA A CA 1
ATOM 3493 C C . ALA A 1 437 ? 4.640 -0.559 11.983 1.00 97.88 437 ALA A C 1
ATOM 3495 O O . ALA A 1 437 ? 5.574 -1.084 12.584 1.00 97.88 437 ALA A O 1
ATOM 3496 N N . LEU A 1 438 ? 3.384 -0.995 12.118 1.00 98.19 438 LEU A N 1
ATOM 3497 C CA . LEU A 1 438 ? 3.011 -2.042 13.072 1.00 98.19 438 LEU A CA 1
ATOM 3498 C C . LEU A 1 438 ? 3.485 -3.440 12.653 1.00 98.19 438 LEU A C 1
ATOM 3500 O O . LEU A 1 438 ? 3.818 -4.245 13.523 1.00 98.19 438 LEU A O 1
ATOM 3504 N N . VAL A 1 439 ? 3.589 -3.729 11.349 1.00 98.44 439 VAL A N 1
ATOM 3505 C CA . VAL A 1 439 ? 4.270 -4.941 10.857 1.00 98.44 439 VAL A CA 1
ATOM 3506 C C . VAL A 1 439 ? 5.737 -4.911 11.270 1.00 98.44 439 VAL A C 1
ATOM 3508 O O . VAL A 1 439 ? 6.228 -5.884 11.836 1.00 98.44 439 VAL A O 1
ATOM 3511 N N . SER A 1 440 ? 6.424 -3.789 11.035 1.00 97.69 440 SER A N 1
ATOM 3512 C CA . SER A 1 440 ? 7.819 -3.613 11.444 1.00 97.69 440 SER A CA 1
ATOM 3513 C C . SER A 1 440 ? 7.992 -3.847 12.948 1.00 97.69 440 SER A C 1
ATOM 3515 O O . SER A 1 440 ? 8.781 -4.703 13.336 1.00 97.69 440 SER A O 1
ATOM 3517 N N . GLU A 1 441 ? 7.204 -3.172 13.791 1.00 96.94 441 GLU A N 1
ATOM 3518 C CA . GLU A 1 441 ? 7.247 -3.322 15.254 1.00 96.94 441 GLU A CA 1
ATOM 3519 C C . GLU A 1 441 ? 6.968 -4.759 15.719 1.00 96.94 441 GLU A C 1
ATOM 3521 O O . GLU A 1 441 ? 7.659 -5.275 16.599 1.00 96.94 441 GLU A O 1
ATOM 3526 N N . THR A 1 442 ? 5.988 -5.428 15.110 1.00 97.31 442 THR A N 1
ATOM 3527 C CA . THR A 1 442 ? 5.630 -6.812 15.452 1.00 97.31 442 THR A CA 1
ATOM 3528 C C . THR A 1 442 ? 6.759 -7.781 15.116 1.00 97.31 442 THR A C 1
ATOM 3530 O O . THR A 1 442 ? 7.094 -8.645 15.926 1.00 97.31 442 THR A O 1
ATOM 3533 N N . LEU A 1 443 ? 7.368 -7.635 13.938 1.00 97.31 443 LEU A N 1
ATOM 3534 C CA . LEU A 1 443 ? 8.421 -8.538 13.482 1.00 97.31 443 LEU A CA 1
ATOM 3535 C C . LEU A 1 443 ? 9.742 -8.320 14.233 1.00 97.31 443 LEU A C 1
ATOM 3537 O O . LEU A 1 443 ? 10.393 -9.298 14.600 1.00 97.31 443 LEU A O 1
ATOM 3541 N N . ILE A 1 444 ? 10.128 -7.074 14.527 1.00 96.06 444 ILE A N 1
ATOM 3542 C CA . ILE A 1 444 ? 11.338 -6.815 15.329 1.00 96.06 444 ILE A CA 1
ATOM 3543 C C . ILE A 1 444 ? 11.148 -7.191 16.803 1.00 96.06 444 ILE A C 1
ATOM 3545 O O . ILE A 1 444 ? 12.118 -7.535 17.470 1.00 96.06 444 ILE A O 1
ATOM 3549 N N . GLY A 1 445 ? 9.913 -7.127 17.313 1.00 95.00 445 GLY A N 1
ATOM 3550 C CA . GLY A 1 445 ? 9.581 -7.471 18.695 1.00 95.00 445 GLY A CA 1
ATOM 3551 C C . GLY A 1 445 ? 9.423 -8.971 18.960 1.00 95.00 445 GLY A C 1
ATOM 3552 O O . GLY A 1 445 ? 9.331 -9.367 20.121 1.00 95.00 445 GLY A O 1
ATOM 3553 N N . SER A 1 446 ? 9.377 -9.807 17.918 1.00 95.19 446 SER A N 1
ATOM 3554 C CA . SER A 1 446 ? 9.260 -11.263 18.047 1.00 95.19 446 SER A CA 1
ATOM 3555 C C . SER A 1 446 ? 10.630 -11.939 18.065 1.00 95.19 446 SER A C 1
ATOM 3557 O O . SER A 1 446 ? 11.463 -11.701 17.189 1.00 95.19 446 SER A O 1
ATOM 3559 N N . GLU A 1 447 ? 10.841 -12.860 19.010 1.00 92.06 447 GLU A N 1
ATOM 3560 C CA . GLU A 1 447 ? 12.100 -13.607 19.142 1.00 92.06 447 GLU A CA 1
ATOM 3561 C C . GLU A 1 447 ? 12.480 -14.372 17.867 1.00 92.06 447 GLU A C 1
ATOM 3563 O O . GLU A 1 447 ? 13.665 -14.518 17.562 1.00 92.06 447 GLU A O 1
ATOM 3568 N N . GLN A 1 448 ? 11.473 -14.814 17.110 1.00 90.75 448 GLN A N 1
ATOM 3569 C CA . GLN A 1 448 ? 11.617 -15.576 15.871 1.00 90.75 448 GLN A CA 1
ATOM 3570 C C . GLN A 1 448 ? 12.198 -14.730 14.730 1.00 90.75 448 GLN A C 1
ATOM 3572 O O . GLN A 1 448 ? 13.004 -15.221 13.943 1.00 90.75 448 GLN A O 1
ATOM 3577 N N . THR A 1 449 ? 11.790 -13.462 14.627 1.00 95.25 449 THR A N 1
ATOM 3578 C CA . THR A 1 449 ? 12.021 -12.617 13.441 1.00 95.25 449 THR A CA 1
ATOM 3579 C C . THR A 1 449 ? 12.885 -11.383 13.708 1.00 95.25 449 THR A C 1
ATOM 3581 O O . THR A 1 449 ? 13.265 -10.700 12.754 1.00 95.25 449 THR A O 1
ATOM 3584 N N . GLN A 1 450 ? 13.276 -11.121 14.961 1.00 93.56 450 GLN A N 1
ATOM 3585 C CA . GLN A 1 450 ? 14.075 -9.950 15.361 1.00 93.56 450 GLN A CA 1
ATOM 3586 C C . GLN A 1 450 ? 15.411 -9.790 14.605 1.00 93.56 450 GLN A C 1
ATOM 3588 O O . GLN A 1 450 ? 15.910 -8.673 14.461 1.00 93.56 450 GLN A O 1
ATOM 3593 N N . TYR A 1 451 ? 15.971 -10.879 14.064 1.00 92.31 451 TYR A N 1
ATOM 3594 C CA . TYR A 1 451 ? 17.215 -10.890 13.272 1.00 92.31 451 TYR A CA 1
ATOM 3595 C C . TYR A 1 451 ? 16.990 -11.030 11.758 1.00 92.31 451 TYR A C 1
ATOM 3597 O O . TYR A 1 451 ? 17.954 -11.086 11.000 1.00 92.31 451 TYR A O 1
ATOM 3605 N N . CYS A 1 452 ? 15.737 -11.136 11.311 1.00 93.31 452 CYS A N 1
ATOM 3606 C CA . CYS A 1 452 ? 15.381 -11.475 9.931 1.00 93.31 452 CYS A CA 1
ATOM 3607 C C . CYS A 1 452 ? 14.363 -10.499 9.325 1.00 93.31 452 CYS A C 1
ATOM 3609 O O . CYS A 1 452 ? 13.696 -10.852 8.359 1.00 93.31 452 CYS A O 1
ATOM 3611 N N . THR A 1 453 ? 14.206 -9.292 9.873 1.00 95.94 453 THR A N 1
ATOM 3612 C CA . THR A 1 453 ? 13.178 -8.345 9.419 1.00 95.94 453 THR A CA 1
ATOM 3613 C C . THR A 1 453 ? 13.769 -7.308 8.460 1.00 95.94 453 THR A C 1
ATOM 3615 O O . THR A 1 453 ? 14.635 -6.536 8.866 1.00 95.94 453 THR A O 1
ATOM 3618 N N . PRO A 1 454 ? 13.317 -7.237 7.194 1.00 95.44 454 PRO A N 1
ATOM 3619 C CA . PRO A 1 454 ? 13.638 -6.125 6.305 1.00 95.44 454 PRO A CA 1
ATOM 3620 C C . PRO A 1 454 ? 13.030 -4.812 6.817 1.00 95.44 454 PRO A C 1
ATOM 3622 O O . PRO A 1 454 ? 11.811 -4.697 6.965 1.00 95.44 454 PRO A O 1
ATOM 3625 N N . LEU A 1 455 ? 13.869 -3.804 7.032 1.00 94.94 455 LEU A N 1
ATOM 3626 C CA . LEU A 1 455 ? 13.492 -2.456 7.448 1.00 94.94 455 LEU A CA 1
ATOM 3627 C C . LEU A 1 455 ? 13.798 -1.454 6.337 1.00 94.94 455 LEU A C 1
ATOM 3629 O O . LEU A 1 455 ? 14.825 -1.551 5.669 1.00 94.94 455 LEU A O 1
ATOM 3633 N N . ARG A 1 456 ? 12.913 -0.472 6.155 1.00 92.31 456 ARG A N 1
ATOM 3634 C CA . ARG A 1 456 ? 13.077 0.662 5.241 1.00 92.31 456 ARG A CA 1
ATOM 3635 C C . ARG A 1 456 ? 13.430 1.899 6.056 1.00 92.31 456 ARG A C 1
ATOM 3637 O O . ARG A 1 456 ? 12.570 2.485 6.710 1.00 92.31 456 ARG A O 1
ATOM 3644 N N . CYS A 1 457 ? 14.686 2.315 5.976 1.00 88.56 457 CYS A N 1
ATOM 3645 C CA . CYS A 1 457 ? 15.206 3.428 6.756 1.00 88.56 457 CYS A CA 1
ATOM 3646 C C . CYS A 1 457 ? 15.346 4.689 5.904 1.00 88.56 457 CYS A C 1
ATOM 3648 O O . CYS A 1 457 ? 15.669 4.633 4.715 1.00 88.56 457 CYS A O 1
ATOM 3650 N N . GLN A 1 458 ? 15.155 5.840 6.543 1.00 85.94 458 GLN A N 1
ATOM 3651 C CA . GLN A 1 458 ? 15.416 7.153 5.970 1.00 85.94 458 GLN A CA 1
ATOM 3652 C C . GLN A 1 458 ? 16.000 8.055 7.053 1.00 85.94 458 GLN A C 1
ATOM 3654 O O . GLN A 1 458 ? 15.310 8.413 8.008 1.00 85.94 458 GLN A O 1
ATOM 3659 N N . ALA A 1 459 ? 17.269 8.426 6.893 1.00 80.06 459 ALA A N 1
ATOM 3660 C CA . ALA A 1 459 ? 17.929 9.351 7.804 1.00 80.06 459 ALA A CA 1
ATOM 3661 C C . ALA A 1 459 ? 17.337 10.767 7.736 1.00 80.06 459 ALA A C 1
ATOM 3663 O O . ALA A 1 459 ? 16.641 11.145 6.797 1.00 80.06 459 ALA A O 1
ATOM 3664 N N . LYS A 1 460 ? 17.638 11.577 8.745 1.00 75.25 460 LYS A N 1
ATOM 3665 C CA . LYS A 1 460 ? 17.430 13.022 8.646 1.00 75.25 460 LYS A CA 1
ATOM 3666 C C . LYS A 1 460 ? 18.383 13.631 7.598 1.00 75.25 460 LYS A C 1
ATOM 3668 O O . LYS A 1 460 ? 19.468 13.074 7.394 1.00 75.25 460 LYS A O 1
ATOM 3673 N N . PRO A 1 461 ? 18.021 14.756 6.958 1.00 70.69 461 PRO A N 1
ATOM 3674 C CA . PRO A 1 461 ? 18.945 15.525 6.127 1.00 70.69 461 PRO A CA 1
ATOM 3675 C C . PRO A 1 461 ? 20.223 15.908 6.889 1.00 70.69 461 PRO A C 1
ATOM 3677 O O . PRO A 1 461 ? 20.219 16.032 8.116 1.00 70.69 461 PRO A O 1
ATOM 3680 N N . SER A 1 462 ? 21.339 16.065 6.173 1.00 74.12 462 SER A N 1
ATOM 3681 C CA . SER A 1 462 ? 22.597 16.526 6.774 1.00 74.12 462 SER A CA 1
ATOM 3682 C C . SER A 1 462 ? 22.534 18.018 7.088 1.00 74.12 462 SER A C 1
ATOM 3684 O O . SER A 1 462 ? 22.052 18.783 6.257 1.00 74.12 462 SER A O 1
ATOM 3686 N N . LEU A 1 463 ? 23.092 18.427 8.229 1.00 71.06 463 LEU A N 1
ATOM 3687 C CA . LEU A 1 463 ? 23.056 19.816 8.702 1.00 71.06 463 LEU A CA 1
ATOM 3688 C C . LEU A 1 463 ? 23.647 20.812 7.689 1.00 71.06 463 LEU A C 1
ATOM 3690 O O . LEU A 1 463 ? 23.019 21.829 7.428 1.00 71.06 463 LEU A O 1
ATOM 3694 N N . ASP A 1 464 ? 24.765 20.480 7.042 1.00 73.19 464 ASP A N 1
ATOM 3695 C CA . ASP A 1 464 ? 25.441 21.378 6.089 1.00 73.19 464 ASP A CA 1
ATOM 3696 C C . ASP A 1 464 ? 24.532 21.793 4.915 1.00 73.19 464 ASP A C 1
ATOM 3698 O O . ASP A 1 464 ? 24.452 22.958 4.546 1.00 73.19 464 ASP A O 1
ATOM 3702 N N . LYS A 1 465 ? 23.758 20.846 4.375 1.00 66.75 465 LYS A N 1
ATOM 3703 C CA . LYS A 1 465 ? 22.801 21.098 3.279 1.00 66.75 465 LYS A CA 1
ATOM 3704 C C . LYS A 1 465 ? 21.631 21.962 3.709 1.00 66.75 465 LYS A C 1
ATOM 3706 O O . LYS A 1 465 ? 21.029 22.693 2.932 1.00 66.75 465 LYS A O 1
ATOM 3711 N N . VAL A 1 466 ? 21.255 21.815 4.968 1.00 66.12 466 VAL A N 1
ATOM 3712 C CA . VAL A 1 466 ? 20.164 22.572 5.560 1.00 66.12 466 VAL A CA 1
ATOM 3713 C C . VAL A 1 466 ? 20.599 24.019 5.738 1.00 66.12 466 VAL A C 1
ATOM 3715 O O . VAL A 1 466 ? 19.802 24.924 5.507 1.00 66.12 466 VAL A O 1
ATOM 3718 N N . GLU A 1 467 ? 21.855 24.235 6.119 1.00 69.81 467 GLU A N 1
ATOM 3719 C CA . GLU A 1 467 ? 22.475 25.556 6.167 1.00 69.81 467 GLU A CA 1
ATOM 3720 C C . GLU A 1 467 ? 22.589 26.168 4.766 1.00 69.81 467 GLU A C 1
ATOM 3722 O O . GLU A 1 467 ? 22.101 27.278 4.568 1.00 69.81 467 GLU A O 1
ATOM 3727 N N . GLU A 1 468 ? 23.068 25.419 3.770 1.00 73.75 468 GLU A N 1
ATOM 3728 C CA . GLU A 1 468 ? 23.114 25.862 2.367 1.00 73.75 468 GLU A CA 1
ATOM 3729 C C . GLU A 1 468 ? 21.732 26.296 1.847 1.00 73.75 468 GLU A C 1
ATOM 3731 O O . GLU A 1 468 ? 21.589 27.332 1.194 1.00 73.75 468 GLU A O 1
ATOM 3736 N N . LEU A 1 469 ? 20.678 25.549 2.182 1.00 66.88 469 LEU A N 1
ATOM 3737 C CA . LEU A 1 469 ? 19.318 25.898 1.783 1.00 66.88 469 LEU A CA 1
ATOM 3738 C C . LEU A 1 469 ? 18.799 27.150 2.495 1.00 66.88 469 LEU A C 1
ATOM 3740 O O . LEU A 1 469 ? 18.172 28.002 1.857 1.00 66.88 469 LEU A O 1
ATOM 3744 N N . LYS A 1 470 ? 19.065 27.278 3.804 1.00 66.75 470 LYS A N 1
ATOM 3745 C CA . LYS A 1 470 ? 18.738 28.490 4.576 1.00 66.75 470 LYS A CA 1
ATOM 3746 C C . LYS A 1 470 ? 19.364 29.718 3.942 1.00 66.75 470 LYS A C 1
ATOM 3748 O O . LYS A 1 470 ? 18.698 30.743 3.864 1.00 66.75 470 LYS A O 1
ATOM 3753 N N . GLU A 1 471 ? 20.615 29.609 3.510 1.00 77.00 471 GLU A N 1
ATOM 3754 C CA . GLU A 1 471 ? 21.344 30.693 2.858 1.00 77.00 471 GLU A CA 1
ATOM 3755 C C . GLU A 1 471 ? 20.767 30.995 1.471 1.00 77.00 471 GLU A C 1
ATOM 3757 O O . GLU A 1 471 ? 20.420 32.141 1.186 1.00 77.00 471 GLU A O 1
ATOM 3762 N N . THR A 1 472 ? 20.573 29.965 0.644 1.00 74.00 472 THR A N 1
ATOM 3763 C CA . THR A 1 472 ? 20.097 30.094 -0.744 1.00 74.00 472 THR A CA 1
ATOM 3764 C C . THR A 1 472 ? 18.702 30.711 -0.830 1.00 74.00 472 THR A C 1
ATOM 3766 O O . THR A 1 472 ? 18.428 31.521 -1.715 1.00 74.00 472 THR A O 1
ATOM 3769 N N . TYR A 1 473 ? 17.809 30.356 0.096 1.00 69.38 473 TYR A N 1
ATOM 3770 C CA . TYR A 1 473 ? 16.414 30.796 0.074 1.00 69.38 473 TYR A CA 1
ATOM 3771 C C . TYR A 1 473 ? 16.051 31.716 1.242 1.00 69.38 473 TYR A C 1
ATOM 3773 O O . TYR A 1 473 ? 14.864 31.864 1.531 1.00 69.38 473 TYR A O 1
ATOM 3781 N N . ALA A 1 474 ? 17.027 32.360 1.894 1.00 67.19 474 ALA A N 1
ATOM 3782 C CA . ALA A 1 474 ? 16.842 33.207 3.082 1.00 67.19 474 ALA A CA 1
ATOM 3783 C C . ALA A 1 474 ? 15.708 34.244 2.951 1.00 67.19 474 ALA A C 1
ATOM 3785 O O . ALA A 1 474 ? 15.006 34.530 3.921 1.00 67.19 474 ALA A O 1
ATOM 3786 N N . GLU A 1 475 ? 15.494 34.779 1.748 1.00 58.03 475 GLU A N 1
ATOM 3787 C CA . GLU A 1 475 ? 14.454 35.774 1.455 1.00 58.03 475 GLU A CA 1
ATOM 3788 C C . GLU A 1 475 ? 13.063 35.159 1.206 1.00 58.03 475 GLU A C 1
ATOM 3790 O O . GLU A 1 475 ? 12.044 35.791 1.485 1.00 58.03 475 GLU A O 1
ATOM 3795 N N . LEU A 1 476 ? 12.998 33.915 0.717 1.00 56.38 476 LEU A N 1
ATOM 3796 C CA . LEU A 1 476 ? 11.749 33.184 0.424 1.00 56.38 476 LEU A CA 1
ATOM 3797 C C . LEU A 1 476 ? 11.274 32.330 1.608 1.00 56.38 476 LEU A C 1
ATOM 3799 O O . LEU A 1 476 ? 10.093 32.034 1.768 1.00 56.38 476 LEU A O 1
ATOM 3803 N N . MET A 1 477 ? 12.210 31.968 2.469 1.00 57.81 477 MET A N 1
ATOM 3804 C CA . MET A 1 477 ? 12.071 31.275 3.741 1.00 57.81 477 MET A CA 1
ATOM 3805 C C . MET A 1 477 ? 10.917 31.794 4.630 1.00 57.81 477 MET A C 1
ATOM 3807 O O . MET A 1 477 ? 10.095 30.979 5.058 1.00 57.81 477 MET A O 1
ATOM 3811 N N . PRO A 1 478 ? 10.761 33.114 4.878 1.00 51.41 478 PRO A N 1
ATOM 3812 C CA . PRO A 1 478 ? 9.635 33.655 5.649 1.00 51.41 478 PRO A CA 1
ATOM 3813 C C . PRO A 1 478 ? 8.270 33.510 4.960 1.00 51.41 478 PRO A C 1
ATOM 3815 O O . PRO A 1 478 ? 7.240 33.609 5.636 1.00 51.41 478 PRO A O 1
ATOM 3818 N N . LEU A 1 479 ? 8.269 33.306 3.637 1.00 46.03 479 LEU A N 1
ATOM 3819 C CA . LEU A 1 479 ? 7.083 33.180 2.786 1.00 46.03 479 LEU A CA 1
ATOM 3820 C C . LEU A 1 479 ? 6.600 31.727 2.658 1.00 46.03 479 LEU A C 1
ATOM 3822 O O . LEU A 1 479 ? 5.499 31.484 2.171 1.00 46.03 479 LEU A O 1
ATOM 3826 N N . SER A 1 480 ? 7.400 30.759 3.108 1.00 48.53 480 SER A N 1
ATOM 3827 C CA . SER A 1 480 ? 7.070 29.338 3.054 1.00 48.53 480 SER A CA 1
ATOM 3828 C C . SER A 1 480 ? 6.562 28.825 4.405 1.00 48.53 480 SER A C 1
ATOM 3830 O O . SER A 1 480 ? 7.276 28.847 5.408 1.00 48.53 480 SER A O 1
ATOM 3832 N N . PHE A 1 481 ? 5.330 28.304 4.423 1.00 45.69 481 PHE A N 1
ATOM 3833 C CA . PHE A 1 481 ? 4.703 27.682 5.602 1.00 45.69 481 PHE A CA 1
ATOM 3834 C C . PHE A 1 481 ? 5.510 26.503 6.164 1.00 45.69 481 PHE A C 1
ATOM 3836 O O . PHE A 1 481 ? 5.575 26.303 7.374 1.00 45.69 481 PHE A O 1
ATOM 3843 N N . LEU A 1 482 ? 6.136 25.740 5.270 1.00 47.53 482 LEU A N 1
ATOM 3844 C CA . LEU A 1 482 ? 7.001 24.600 5.571 1.00 47.53 482 LEU A CA 1
ATOM 3845 C C . LEU A 1 482 ? 8.306 25.036 6.215 1.00 47.53 482 LEU A C 1
ATOM 3847 O O . LEU A 1 482 ? 8.727 24.530 7.253 1.00 47.53 482 LEU A O 1
ATOM 3851 N N . VAL A 1 483 ? 8.954 25.986 5.555 1.00 49.81 483 VAL A N 1
ATOM 3852 C CA . VAL A 1 483 ? 10.361 26.262 5.779 1.00 49.81 483 VAL A CA 1
ATOM 3853 C C . VAL A 1 483 ? 10.528 27.190 6.995 1.00 49.81 483 VAL A C 1
ATOM 3855 O O . VAL A 1 483 ? 11.488 27.064 7.750 1.00 49.81 483 VAL A O 1
ATOM 3858 N N . ARG A 1 484 ? 9.519 28.018 7.307 1.00 42.75 484 ARG A N 1
ATOM 3859 C CA . ARG A 1 484 ? 9.467 28.834 8.533 1.00 42.75 484 ARG A CA 1
ATOM 3860 C C . ARG A 1 484 ? 9.409 28.009 9.828 1.00 42.75 484 ARG A C 1
ATOM 3862 O O . ARG A 1 484 ? 9.806 28.512 10.878 1.00 42.75 484 ARG A O 1
ATOM 3869 N N . HIS A 1 485 ? 8.951 26.755 9.758 1.00 44.47 485 HIS A N 1
ATOM 3870 C CA . HIS A 1 485 ? 8.912 25.831 10.900 1.00 44.47 485 HIS A CA 1
ATOM 3871 C C . HIS A 1 485 ? 9.886 24.657 10.804 1.00 44.47 485 HIS A C 1
ATOM 3873 O O . HIS A 1 485 ? 10.220 24.079 11.838 1.00 44.47 485 HIS A O 1
ATOM 3879 N N . LYS A 1 486 ? 10.391 24.342 9.611 1.00 45.84 486 LYS A N 1
ATOM 3880 C CA . LYS A 1 486 ? 11.450 23.363 9.380 1.00 45.84 486 LYS A CA 1
ATOM 3881 C C . LYS A 1 486 ? 12.222 23.752 8.130 1.00 45.84 486 LYS A C 1
ATOM 3883 O O . LYS A 1 486 ? 11.857 23.362 7.026 1.00 45.84 486 LYS A O 1
ATOM 3888 N N . VAL A 1 487 ? 13.329 24.461 8.302 1.00 38.88 487 VAL A N 1
ATOM 3889 C CA . VAL A 1 487 ? 14.415 24.310 7.332 1.00 38.88 487 VAL A CA 1
ATOM 3890 C C . VAL A 1 487 ? 15.139 23.057 7.742 1.00 38.88 487 VAL A C 1
ATOM 3892 O O . VAL A 1 487 ? 15.969 23.068 8.642 1.00 38.88 487 VAL A O 1
ATOM 3895 N N . ASP A 1 488 ? 14.681 21.979 7.144 1.00 38.16 488 ASP A N 1
ATOM 3896 C CA . ASP A 1 488 ? 15.540 20.957 6.592 1.00 38.16 488 ASP A CA 1
ATOM 3897 C C . ASP A 1 488 ? 15.102 20.815 5.117 1.00 38.16 488 ASP A C 1
ATOM 3899 O O . ASP A 1 488 ? 13.975 21.198 4.797 1.00 38.16 488 ASP A O 1
ATOM 3903 N N . HIS A 1 489 ? 15.915 20.171 4.277 1.00 48.75 489 HIS A N 1
ATOM 3904 C CA . HIS A 1 489 ? 15.611 19.636 2.929 1.00 48.75 489 HIS A CA 1
ATOM 3905 C C . HIS A 1 489 ? 15.873 20.538 1.714 1.00 48.75 489 HIS A C 1
ATOM 3907 O O . HIS A 1 489 ? 14.949 21.193 1.246 1.00 48.75 489 HIS A O 1
ATOM 3913 N N . ASP A 1 490 ? 17.056 20.414 1.096 1.00 34.56 490 ASP A N 1
ATOM 3914 C CA . ASP A 1 490 ? 17.151 19.650 -0.157 1.00 34.56 490 ASP A CA 1
ATOM 3915 C C . ASP A 1 490 ? 18.575 19.113 -0.414 1.00 34.56 490 ASP A C 1
ATOM 3917 O O . ASP A 1 490 ? 19.523 19.839 -0.678 1.00 34.56 490 ASP A O 1
ATOM 3921 N N . GLU A 1 491 ? 18.726 17.804 -0.243 1.00 38.19 491 GLU A N 1
ATOM 3922 C CA . GLU A 1 491 ? 19.209 16.883 -1.274 1.00 38.19 491 GLU A CA 1
ATOM 3923 C C . GLU A 1 491 ? 18.844 15.477 -0.764 1.00 38.19 491 GLU A C 1
ATOM 3925 O O . GLU A 1 491 ? 18.912 15.207 0.440 1.00 38.19 491 GLU A O 1
ATOM 3930 N N . GLN A 1 492 ? 18.462 14.580 -1.675 1.00 43.25 492 GLN A N 1
ATOM 3931 C CA . GLN A 1 492 ? 17.967 13.218 -1.430 1.00 43.25 492 GLN A CA 1
ATOM 3932 C C . GLN A 1 492 ? 18.583 12.524 -0.200 1.00 43.25 492 GLN A C 1
ATOM 3934 O O . GLN A 1 492 ? 19.685 11.969 -0.258 1.00 43.25 492 GLN A O 1
ATOM 3939 N N . VAL A 1 493 ? 17.824 12.433 0.899 1.00 49.78 493 VAL A N 1
ATOM 3940 C CA . VAL A 1 493 ? 18.081 11.363 1.862 1.00 49.78 493 VAL A CA 1
ATOM 3941 C C . VAL A 1 493 ? 17.713 10.068 1.154 1.00 49.78 493 VAL A C 1
ATOM 3943 O O . VAL A 1 493 ? 16.534 9.741 1.001 1.00 49.78 493 VAL A O 1
ATOM 3946 N N . LYS A 1 494 ? 18.732 9.330 0.710 1.00 63.19 494 LYS A N 1
ATOM 3947 C CA . LYS A 1 494 ? 18.548 7.998 0.144 1.00 63.19 494 LYS A CA 1
ATOM 3948 C C . LYS A 1 494 ? 17.893 7.117 1.199 1.00 63.19 494 LYS A C 1
ATOM 3950 O O . LYS A 1 494 ? 18.506 6.756 2.200 1.00 63.19 494 LYS A O 1
ATOM 3955 N N . THR A 1 495 ? 16.629 6.798 0.972 1.00 69.69 495 THR A N 1
ATOM 3956 C CA . THR A 1 495 ? 15.965 5.674 1.620 1.00 69.69 495 THR A CA 1
ATOM 3957 C C . THR A 1 495 ? 16.696 4.387 1.242 1.00 69.69 495 THR A C 1
ATOM 3959 O O . THR A 1 495 ? 17.089 4.253 0.085 1.00 69.69 495 THR A O 1
ATOM 3962 N N . TYR A 1 496 ? 16.858 3.454 2.174 1.00 78.06 496 TYR A N 1
ATOM 3963 C CA . TYR A 1 496 ? 17.496 2.161 1.911 1.00 78.06 496 TYR A CA 1
ATOM 3964 C C . TYR A 1 496 ? 16.834 1.042 2.714 1.00 78.06 496 TYR A C 1
ATOM 3966 O O . TYR A 1 496 ? 16.210 1.295 3.747 1.00 78.06 496 TYR A O 1
ATOM 3974 N N . MET A 1 497 ? 16.971 -0.195 2.241 1.00 81.69 497 MET A N 1
ATOM 3975 C CA . MET A 1 497 ? 16.585 -1.398 2.973 1.00 81.69 497 MET A CA 1
ATOM 3976 C C . MET A 1 497 ? 17.755 -2.015 3.734 1.00 81.69 497 MET A C 1
ATOM 3978 O O . MET A 1 497 ? 18.870 -2.112 3.221 1.00 81.69 497 MET A O 1
ATOM 3982 N N . ILE A 1 498 ? 17.486 -2.474 4.953 1.00 84.56 498 ILE A N 1
ATOM 3983 C CA . ILE A 1 498 ? 18.464 -3.138 5.813 1.00 84.56 498 ILE A CA 1
ATOM 3984 C C . ILE A 1 498 ? 17.805 -4.251 6.629 1.00 84.56 498 ILE A C 1
ATOM 3986 O O . ILE A 1 498 ? 16.630 -4.161 6.965 1.00 84.56 498 ILE A O 1
ATOM 3990 N N . CYS A 1 499 ? 18.537 -5.329 6.909 1.00 82.19 499 CYS A N 1
ATOM 3991 C CA . CYS A 1 499 ? 18.065 -6.372 7.819 1.00 82.19 499 CYS A CA 1
ATOM 3992 C C . CYS A 1 499 ? 18.117 -5.863 9.266 1.00 82.19 499 CYS A C 1
ATOM 3994 O O . CYS A 1 499 ? 19.078 -5.191 9.634 1.00 82.19 499 CYS A O 1
ATOM 3996 N N . SER A 1 500 ? 17.130 -6.200 10.087 1.00 80.12 500 SER A N 1
ATOM 3997 C CA . SER A 1 500 ? 17.144 -5.912 11.520 1.00 80.12 500 SER A CA 1
ATOM 3998 C C . SER A 1 500 ? 18.296 -6.628 12.234 1.00 80.12 500 SER A C 1
ATOM 4000 O O . SER A 1 500 ? 18.723 -7.713 11.832 1.00 80.12 500 SER A O 1
ATOM 4002 N N . SER A 1 501 ? 18.790 -6.020 13.310 1.00 83.25 501 SER A N 1
ATOM 4003 C CA . SER A 1 501 ? 19.970 -6.414 14.084 1.00 83.25 501 SER A CA 1
ATOM 4004 C C . SER A 1 501 ? 21.257 -6.621 13.267 1.00 83.25 501 SER A C 1
ATOM 4006 O O . SER A 1 501 ? 22.164 -7.323 13.716 1.00 83.25 501 SER A O 1
ATOM 4008 N N . SER A 1 502 ? 21.371 -6.021 12.076 1.00 78.31 502 SER A N 1
ATOM 4009 C CA . SER A 1 502 ? 22.548 -6.165 11.202 1.00 78.31 502 SER A CA 1
ATOM 4010 C C . SER A 1 502 ? 23.517 -4.984 11.284 1.00 78.31 502 SER A C 1
ATOM 4012 O O . SER A 1 502 ? 24.709 -5.138 11.011 1.00 78.31 502 SER A O 1
ATOM 4014 N N . SER A 1 503 ? 23.039 -3.791 11.657 1.00 84.06 503 SER A N 1
ATOM 4015 C CA . SER A 1 503 ? 23.869 -2.586 11.768 1.00 84.06 503 SER A CA 1
ATOM 4016 C C . SER A 1 503 ? 23.177 -1.507 12.602 1.00 84.06 503 SER A C 1
ATOM 4018 O O . SER A 1 503 ? 21.968 -1.351 12.479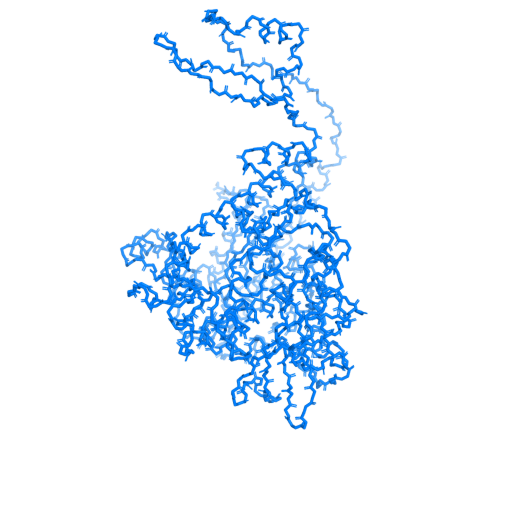 1.00 84.06 503 SER A O 1
ATOM 4020 N N . PRO A 1 504 ? 23.910 -0.627 13.317 1.00 79.00 504 PRO A N 1
ATOM 4021 C CA . PRO A 1 504 ? 23.307 0.529 13.993 1.00 79.00 504 PRO A CA 1
ATOM 4022 C C . PRO A 1 504 ? 22.467 1.439 13.081 1.00 79.00 504 PRO A C 1
ATOM 4024 O O . PRO A 1 504 ? 21.618 2.182 13.567 1.00 79.00 504 PRO A O 1
ATOM 4027 N N . LYS A 1 505 ? 22.694 1.380 11.760 1.00 78.31 505 LYS A N 1
ATOM 4028 C CA . LYS A 1 505 ? 21.935 2.113 10.738 1.00 78.31 505 LYS A CA 1
ATOM 4029 C C . LYS A 1 505 ? 20.435 1.791 10.734 1.00 78.31 505 LYS A C 1
ATOM 4031 O O . LYS A 1 505 ? 19.645 2.648 10.359 1.00 78.31 505 LYS A O 1
ATOM 4036 N N . GLU A 1 506 ? 20.029 0.609 11.182 1.00 77.81 506 GLU A N 1
ATOM 4037 C CA . GLU A 1 506 ? 18.614 0.220 11.233 1.00 77.81 506 GLU A CA 1
ATOM 4038 C C . GLU A 1 506 ? 17.789 1.022 12.257 1.00 77.81 506 GLU A C 1
ATOM 4040 O O . GLU A 1 506 ? 16.603 1.264 12.044 1.00 77.81 506 GLU A O 1
ATOM 4045 N N . ASN A 1 507 ? 18.429 1.519 13.323 1.00 82.00 507 ASN A N 1
ATOM 4046 C CA . ASN A 1 507 ? 17.781 2.268 14.408 1.00 82.00 507 ASN A CA 1
ATOM 4047 C C . ASN A 1 507 ? 17.471 3.727 14.038 1.00 82.00 507 ASN A C 1
ATOM 4049 O O . ASN A 1 507 ? 17.019 4.505 14.874 1.00 82.00 507 ASN A O 1
ATOM 4053 N N . ILE A 1 508 ? 17.748 4.122 12.794 1.00 83.81 508 ILE A N 1
ATOM 4054 C CA . ILE A 1 508 ? 17.506 5.477 12.291 1.00 83.81 508 ILE A CA 1
ATOM 4055 C C . ILE A 1 508 ? 16.004 5.756 12.118 1.00 83.81 508 ILE A C 1
ATOM 4057 O O . ILE A 1 508 ? 15.590 6.914 12.172 1.00 83.81 508 ILE A O 1
ATOM 4061 N N . GLY A 1 509 ? 15.193 4.716 11.912 1.00 87.19 509 GLY A N 1
ATOM 4062 C CA . GLY A 1 509 ? 13.777 4.862 11.587 1.00 87.19 509 GLY A CA 1
ATOM 4063 C C . GLY A 1 509 ? 13.553 5.499 10.214 1.00 87.19 509 GLY A C 1
ATOM 4064 O O . GLY A 1 509 ? 14.390 5.386 9.310 1.00 87.19 509 GLY A O 1
ATOM 4065 N N . HIS A 1 510 ? 12.404 6.155 10.040 1.00 88.00 510 HIS A N 1
ATOM 4066 C CA . HIS A 1 510 ? 12.025 6.806 8.786 1.00 88.00 510 HIS A CA 1
ATOM 4067 C C . HIS A 1 510 ? 11.613 8.262 9.022 1.00 88.00 510 HIS A C 1
ATOM 4069 O O . HIS A 1 510 ? 10.468 8.554 9.374 1.00 88.00 510 HIS A O 1
ATOM 4075 N N . TYR A 1 511 ? 12.547 9.187 8.782 1.00 83.44 511 TYR A N 1
ATOM 4076 C CA . TYR A 1 511 ? 12.410 10.600 9.145 1.00 83.44 511 TYR A CA 1
ATOM 4077 C C . TYR A 1 511 ? 11.148 11.271 8.581 1.00 83.44 511 TYR A C 1
ATOM 4079 O O . TYR A 1 511 ? 10.360 11.817 9.350 1.00 83.44 511 TYR A O 1
ATOM 4087 N N . SER A 1 512 ? 10.885 11.179 7.270 1.00 79.19 512 SER A N 1
ATOM 4088 C CA . SER A 1 512 ? 9.732 11.862 6.653 1.00 79.19 512 SER A CA 1
ATOM 4089 C C . SER A 1 512 ? 8.375 11.306 7.088 1.00 79.19 512 SER A C 1
ATOM 4091 O O . SER A 1 512 ? 7.353 11.977 6.954 1.00 79.19 512 SER A O 1
ATOM 4093 N N . LEU A 1 513 ? 8.352 10.066 7.583 1.00 86.12 513 LEU A N 1
ATOM 4094 C CA . LEU A 1 513 ? 7.153 9.408 8.089 1.00 86.12 513 LEU A CA 1
ATOM 4095 C C . LEU A 1 513 ? 7.031 9.543 9.610 1.00 86.12 513 LEU A C 1
ATOM 4097 O O . LEU A 1 513 ? 6.001 9.162 10.157 1.00 86.12 513 LEU A O 1
ATOM 4101 N N . ASN A 1 514 ? 8.031 10.104 10.292 1.00 87.56 514 ASN A N 1
ATOM 4102 C CA . ASN A 1 514 ? 8.074 10.232 11.746 1.00 87.56 514 ASN A CA 1
ATOM 4103 C C . ASN A 1 514 ? 7.738 8.918 12.482 1.00 87.56 514 ASN A C 1
ATOM 4105 O O . ASN A 1 514 ? 6.876 8.884 13.359 1.00 87.56 514 ASN A O 1
ATOM 4109 N N . VAL A 1 515 ? 8.388 7.824 12.079 1.00 91.06 515 VAL A N 1
ATOM 4110 C CA . VAL A 1 515 ? 8.243 6.497 12.700 1.00 91.06 515 VAL A CA 1
ATOM 4111 C C . VAL A 1 515 ? 9.610 5.928 13.072 1.00 91.06 515 VAL A C 1
ATOM 4113 O O . VAL A 1 515 ? 10.586 6.093 12.336 1.00 91.06 515 VAL A O 1
ATOM 4116 N N . ASN A 1 516 ? 9.675 5.240 14.214 1.00 91.62 516 ASN A N 1
ATOM 4117 C CA . ASN A 1 516 ? 10.922 4.687 14.757 1.00 91.62 516 ASN A CA 1
ATOM 4118 C C . ASN A 1 516 ? 11.386 3.428 14.017 1.00 91.62 516 ASN A C 1
ATOM 4120 O O . ASN A 1 516 ? 12.579 3.156 13.941 1.00 91.62 516 ASN A O 1
ATOM 4124 N N . SER A 1 517 ? 10.447 2.665 13.462 1.00 94.25 517 SER A N 1
ATOM 4125 C CA . SER A 1 517 ? 10.722 1.519 12.603 1.00 94.25 517 SER A CA 1
ATOM 4126 C C . SER A 1 517 ? 9.685 1.482 11.482 1.00 94.25 517 SER A C 1
ATOM 4128 O O . SER A 1 517 ? 8.546 1.915 11.670 1.00 94.25 517 SER A O 1
ATOM 4130 N N . TYR A 1 518 ? 10.090 1.052 10.291 1.00 96.06 518 TYR A N 1
ATOM 4131 C CA . TYR A 1 518 ? 9.219 1.043 9.123 1.00 96.06 518 TYR A CA 1
ATOM 4132 C C . TYR A 1 518 ? 9.635 -0.048 8.149 1.00 96.06 518 TYR A C 1
ATOM 4134 O O . TYR A 1 518 ? 10.819 -0.337 7.989 1.00 96.06 518 TYR A O 1
ATOM 4142 N N . THR A 1 519 ? 8.658 -0.614 7.454 1.00 95.81 519 THR A N 1
ATOM 4143 C CA . THR A 1 519 ? 8.873 -1.538 6.342 1.00 95.81 519 THR A CA 1
ATOM 4144 C C . THR A 1 519 ? 7.826 -1.292 5.254 1.00 95.81 519 THR A C 1
ATOM 4146 O O . THR A 1 519 ? 7.064 -0.334 5.331 1.00 95.81 519 THR A O 1
ATOM 4149 N N . GLN A 1 520 ? 7.797 -2.097 4.201 1.00 94.00 520 GLN A N 1
ATOM 4150 C CA . GLN A 1 520 ? 6.782 -2.015 3.152 1.00 94.00 520 GLN A CA 1
ATOM 4151 C C . GLN A 1 520 ? 6.119 -3.384 3.020 1.00 94.00 520 GLN A C 1
ATOM 4153 O O . GLN A 1 520 ? 6.723 -4.296 2.483 1.00 94.00 520 GLN A O 1
ATOM 4158 N N . ALA A 1 521 ? 4.912 -3.539 3.565 1.00 97.06 521 ALA A N 1
ATOM 4159 C CA . ALA A 1 521 ? 4.203 -4.821 3.643 1.00 97.06 521 ALA A CA 1
ATOM 4160 C C . ALA A 1 521 ? 2.764 -4.761 3.098 1.00 97.06 521 ALA A C 1
ATOM 4162 O O . ALA A 1 521 ? 2.060 -5.767 3.102 1.00 97.06 521 ALA A O 1
ATOM 4163 N N . SER A 1 522 ? 2.315 -3.586 2.655 1.00 97.38 522 SER A N 1
ATOM 4164 C CA . SER A 1 522 ? 0.941 -3.321 2.224 1.00 97.38 522 SER A CA 1
ATOM 4165 C C . SER A 1 522 ? 0.667 -3.575 0.737 1.00 97.38 522 SER A C 1
ATOM 4167 O O . SER A 1 522 ? -0.403 -3.224 0.261 1.00 97.38 522 SER A O 1
ATOM 4169 N N . SER A 1 523 ? 1.621 -4.098 -0.042 1.00 97.31 523 SER A N 1
ATOM 4170 C CA . SER A 1 523 ? 1.461 -4.266 -1.497 1.00 97.31 523 SER A CA 1
ATOM 4171 C C . SER A 1 523 ? 2.136 -5.519 -2.093 1.00 97.31 523 SER A C 1
ATOM 4173 O O . SER A 1 523 ? 2.977 -5.419 -3.000 1.00 97.31 523 SER A O 1
ATOM 4175 N N . PRO A 1 524 ? 1.797 -6.719 -1.592 1.00 97.88 524 PRO A N 1
ATOM 4176 C CA . PRO A 1 524 ? 2.408 -7.990 -1.987 1.00 97.88 524 PRO A CA 1
ATOM 4177 C C . PRO A 1 524 ? 2.103 -8.442 -3.418 1.00 97.88 524 PRO A C 1
ATOM 4179 O O . PRO A 1 524 ? 2.856 -9.255 -3.954 1.00 97.88 524 PRO A O 1
ATOM 4182 N N . ILE A 1 525 ? 1.063 -7.918 -4.076 1.00 96.81 525 ILE A N 1
ATOM 4183 C CA . ILE A 1 525 ? 0.771 -8.241 -5.483 1.00 96.81 525 ILE A CA 1
ATOM 4184 C C . ILE A 1 525 ? 1.831 -7.631 -6.413 1.00 96.81 525 ILE A C 1
ATOM 4186 O O . ILE A 1 525 ? 2.111 -8.171 -7.488 1.00 96.81 525 ILE A O 1
ATOM 4190 N N . ARG A 1 526 ? 2.454 -6.521 -5.997 1.00 95.31 526 ARG A N 1
ATOM 4191 C CA . ARG A 1 526 ? 3.336 -5.693 -6.838 1.00 95.31 526 ARG A CA 1
ATOM 4192 C C . ARG A 1 526 ? 4.744 -5.476 -6.296 1.00 95.31 526 ARG A C 1
ATOM 4194 O O . ARG A 1 526 ? 5.559 -4.883 -7.004 1.00 95.31 526 ARG A O 1
ATOM 4201 N N . ARG A 1 527 ? 5.057 -5.944 -5.086 1.00 95.81 527 ARG A N 1
ATOM 4202 C CA . ARG A 1 527 ? 6.403 -5.902 -4.496 1.00 95.81 527 ARG A CA 1
ATOM 4203 C C . ARG A 1 527 ? 6.736 -7.230 -3.834 1.00 95.81 527 ARG A C 1
ATOM 4205 O O . ARG A 1 527 ? 6.040 -7.690 -2.937 1.00 95.81 527 ARG A O 1
ATOM 4212 N N . TYR A 1 528 ? 7.849 -7.831 -4.233 1.00 96.44 528 TYR A N 1
ATOM 4213 C CA . TYR A 1 528 ? 8.241 -9.134 -3.699 1.00 96.44 528 TYR A CA 1
ATOM 4214 C C . TYR A 1 528 ? 8.682 -9.080 -2.227 1.00 96.44 528 TYR A C 1
ATOM 4216 O O . TYR A 1 528 ? 8.498 -10.050 -1.495 1.00 96.44 528 TYR A O 1
ATOM 4224 N N . MET A 1 529 ? 9.270 -7.964 -1.775 1.00 96.19 529 MET A N 1
ATOM 4225 C CA . MET A 1 529 ? 9.707 -7.832 -0.377 1.00 96.19 529 MET A CA 1
ATOM 4226 C C . MET A 1 529 ? 8.523 -7.910 0.597 1.00 96.19 529 MET A C 1
ATOM 4228 O O . MET A 1 529 ? 8.640 -8.509 1.662 1.00 96.19 529 MET A O 1
ATOM 4232 N N . ASP A 1 530 ? 7.359 -7.409 0.197 1.00 97.75 530 ASP A N 1
ATOM 4233 C CA . ASP A 1 530 ? 6.116 -7.517 0.956 1.00 97.75 530 ASP A CA 1
ATOM 4234 C C . ASP A 1 530 ? 5.693 -8.989 1.139 1.00 97.75 530 ASP A C 1
ATOM 4236 O O . ASP A 1 530 ? 5.190 -9.351 2.198 1.00 97.75 530 ASP A O 1
ATOM 4240 N N . ILE A 1 531 ? 5.974 -9.876 0.172 1.00 96.38 531 ILE A N 1
ATOM 4241 C CA . ILE A 1 531 ? 5.740 -11.330 0.301 1.00 96.38 531 ILE A CA 1
ATOM 4242 C C . ILE A 1 531 ? 6.698 -11.944 1.326 1.00 96.38 531 ILE A C 1
ATOM 4244 O O . ILE A 1 531 ? 6.300 -12.790 2.127 1.00 96.38 531 ILE A O 1
ATOM 4248 N N . VAL A 1 532 ? 7.970 -11.526 1.323 1.00 97.19 532 VAL A N 1
ATOM 4249 C CA . VAL A 1 532 ? 8.951 -11.951 2.337 1.00 97.19 532 VAL A CA 1
ATOM 4250 C C . VAL A 1 532 ? 8.461 -11.546 3.728 1.00 97.19 532 VAL A C 1
ATOM 4252 O O . VAL A 1 532 ? 8.428 -12.382 4.626 1.00 97.19 532 VAL A O 1
ATOM 4255 N N . LEU A 1 533 ? 7.997 -10.305 3.888 1.00 97.62 533 LEU A N 1
ATOM 4256 C CA . LEU A 1 533 ? 7.425 -9.804 5.140 1.00 97.62 533 LEU A CA 1
ATOM 4257 C C . LEU A 1 533 ? 6.149 -10.552 5.542 1.00 97.62 533 LEU A C 1
ATOM 4259 O O . LEU A 1 533 ? 5.998 -10.875 6.716 1.00 97.62 533 LEU A O 1
ATOM 4263 N N . GLN A 1 534 ? 5.275 -10.904 4.594 1.00 96.69 534 GLN A N 1
ATOM 4264 C CA . GLN A 1 534 ? 4.108 -11.745 4.875 1.00 96.69 534 GLN A CA 1
ATOM 4265 C C . GLN A 1 534 ? 4.501 -13.128 5.394 1.00 96.69 534 GLN A C 1
ATOM 4267 O O . GLN A 1 534 ? 3.920 -13.588 6.368 1.00 96.69 534 GLN A O 1
ATOM 4272 N N . ARG A 1 535 ? 5.519 -13.775 4.816 1.00 96.25 535 ARG A N 1
ATOM 4273 C CA . ARG A 1 535 ? 6.014 -15.079 5.299 1.00 96.25 535 ARG A CA 1
ATOM 4274 C C . ARG A 1 535 ? 6.555 -14.996 6.729 1.00 96.25 535 ARG A C 1
ATOM 4276 O O . ARG A 1 535 ? 6.289 -15.881 7.542 1.00 96.25 535 ARG A O 1
ATOM 4283 N N . LEU A 1 536 ? 7.279 -13.923 7.054 1.00 96.88 536 LEU A N 1
ATOM 4284 C CA . LEU A 1 536 ? 7.726 -13.657 8.426 1.00 96.88 536 LEU A CA 1
ATOM 4285 C C . LEU A 1 536 ? 6.529 -13.435 9.357 1.00 96.88 536 LEU A C 1
ATOM 4287 O O . LEU A 1 536 ? 6.472 -14.007 10.441 1.00 96.88 536 LEU A O 1
ATOM 4291 N N . LEU A 1 537 ? 5.539 -12.663 8.912 1.00 96.12 537 LEU A N 1
ATOM 4292 C CA . LEU A 1 537 ? 4.344 -12.371 9.692 1.00 96.12 537 LEU A CA 1
ATOM 4293 C C . LEU A 1 537 ? 3.473 -13.616 9.908 1.00 96.12 537 LEU A C 1
ATOM 4295 O O . LEU A 1 537 ? 2.951 -13.794 11.000 1.00 96.12 537 LEU A O 1
ATOM 4299 N N . HIS A 1 538 ? 3.383 -14.520 8.930 1.00 94.81 538 HIS A N 1
ATOM 4300 C CA . HIS A 1 538 ? 2.758 -15.836 9.093 1.00 94.81 538 HIS A CA 1
ATOM 4301 C C . HIS A 1 538 ? 3.476 -16.660 10.157 1.00 94.81 538 HIS A C 1
ATOM 4303 O O . HIS A 1 538 ? 2.813 -17.239 11.011 1.00 94.81 538 HIS A O 1
ATOM 4309 N N . SER A 1 539 ? 4.814 -16.651 10.153 1.00 93.69 539 SER A N 1
ATOM 4310 C CA . SER A 1 539 ? 5.610 -17.354 11.167 1.00 93.69 539 SER A CA 1
ATOM 4311 C C . SER A 1 539 ? 5.265 -16.850 12.573 1.00 93.69 539 SER A C 1
ATOM 4313 O O . SER A 1 539 ? 5.028 -17.652 13.470 1.00 93.69 539 SER A O 1
ATOM 4315 N N . VAL A 1 540 ? 5.124 -15.529 12.744 1.00 94.75 540 VAL A N 1
ATOM 4316 C CA . VAL A 1 540 ? 4.737 -14.920 14.029 1.00 94.75 540 VAL A CA 1
ATOM 4317 C C . VAL A 1 540 ? 3.274 -15.200 14.399 1.00 94.75 540 VAL A C 1
ATOM 4319 O O . VAL A 1 540 ? 2.995 -15.531 15.548 1.00 94.75 540 VAL A O 1
ATOM 4322 N N . ILE A 1 541 ? 2.329 -15.092 13.456 1.00 94.12 541 ILE A N 1
ATOM 4323 C CA . ILE A 1 541 ? 0.892 -15.313 13.712 1.00 94.12 541 ILE A CA 1
ATOM 4324 C C . ILE A 1 541 ? 0.606 -16.784 14.047 1.00 94.12 541 ILE A C 1
ATOM 4326 O O . ILE A 1 541 ? -0.145 -17.066 14.980 1.00 94.12 541 ILE A O 1
ATOM 4330 N N . SER A 1 542 ? 1.193 -17.712 13.290 1.00 90.50 542 SER A N 1
ATOM 4331 C CA . SER A 1 542 ? 0.982 -19.158 13.432 1.00 90.50 542 SER A CA 1
ATOM 4332 C C . SER A 1 542 ? 1.952 -19.819 14.415 1.00 90.50 542 SER A C 1
ATOM 4334 O O . SER A 1 542 ? 1.815 -21.008 14.695 1.00 90.50 542 SER A O 1
ATOM 4336 N N . ASN A 1 543 ? 2.915 -19.064 14.958 1.00 89.56 543 ASN A N 1
ATOM 4337 C CA . ASN A 1 543 ? 4.001 -19.575 15.796 1.00 89.56 543 ASN A CA 1
ATOM 4338 C C . ASN A 1 543 ? 4.797 -20.709 15.108 1.00 89.56 543 ASN A C 1
ATOM 4340 O O . ASN A 1 543 ? 5.087 -21.748 15.704 1.00 89.56 543 ASN A O 1
ATOM 4344 N N . GLU A 1 544 ? 5.118 -20.504 13.832 1.00 87.88 544 GLU A N 1
ATOM 4345 C CA . GLU A 1 544 ? 5.868 -21.427 12.978 1.00 87.88 544 GLU A CA 1
ATOM 4346 C C . GLU A 1 544 ? 7.344 -21.014 12.859 1.00 87.88 544 GLU A C 1
ATOM 4348 O O . GLU A 1 544 ? 7.744 -19.899 13.201 1.00 87.88 544 GLU A O 1
ATOM 4353 N N . ASN A 1 545 ? 8.182 -21.926 12.360 1.00 86.94 545 ASN A N 1
ATOM 4354 C CA . ASN A 1 545 ? 9.599 -21.643 12.143 1.00 86.94 545 ASN A CA 1
ATOM 4355 C C . ASN A 1 545 ? 9.800 -20.646 10.998 1.00 86.94 545 ASN A C 1
ATOM 4357 O O . ASN A 1 545 ? 9.213 -20.776 9.925 1.00 86.94 545 ASN A O 1
ATOM 4361 N N . VAL A 1 546 ? 10.720 -19.704 11.200 1.00 90.19 546 VAL A N 1
ATOM 4362 C CA . VAL A 1 546 ? 11.076 -18.710 10.189 1.00 90.19 546 VAL A CA 1
ATOM 4363 C C . VAL A 1 546 ? 11.834 -19.364 9.039 1.00 90.19 546 VAL A C 1
ATOM 4365 O O . VAL A 1 546 ? 12.838 -20.044 9.237 1.00 90.19 546 VAL A O 1
ATOM 4368 N N . TYR A 1 547 ? 11.360 -19.115 7.819 1.00 87.88 547 TYR A N 1
ATOM 4369 C CA . TYR A 1 547 ? 11.948 -19.668 6.598 1.00 87.88 547 TYR A CA 1
ATOM 4370 C C . TYR A 1 547 ? 13.315 -19.056 6.240 1.00 87.88 547 TYR A C 1
ATOM 4372 O O . TYR A 1 547 ? 14.121 -19.697 5.572 1.00 87.88 547 TYR A O 1
ATOM 4380 N N . TYR A 1 548 ? 13.572 -17.811 6.651 1.00 93.62 548 TYR A N 1
ATOM 4381 C CA . TYR A 1 548 ? 14.734 -17.033 6.219 1.00 93.62 548 TYR A CA 1
ATOM 4382 C C . TYR A 1 548 ? 15.807 -16.901 7.293 1.00 93.62 548 TYR A C 1
ATOM 4384 O O . TYR A 1 548 ? 15.525 -16.606 8.453 1.00 93.62 548 TYR A O 1
ATOM 4392 N N . THR A 1 549 ? 17.060 -16.998 6.868 1.00 94.06 549 THR A N 1
ATOM 4393 C CA . THR A 1 549 ? 18.218 -16.625 7.683 1.00 94.06 549 THR A CA 1
ATOM 4394 C C . THR A 1 549 ? 18.508 -15.116 7.599 1.00 94.06 549 THR A C 1
ATOM 4396 O O . THR A 1 549 ? 18.198 -14.479 6.584 1.00 94.06 549 THR A O 1
ATOM 4399 N N . PRO A 1 550 ? 19.192 -14.526 8.600 1.00 93.81 550 PRO A N 1
ATOM 4400 C CA . PRO A 1 550 ? 19.604 -13.117 8.554 1.00 93.81 550 PRO A CA 1
ATOM 4401 C C . PRO A 1 550 ? 20.453 -12.771 7.319 1.00 93.81 550 PRO A C 1
ATOM 4403 O O . PRO A 1 550 ? 20.323 -11.699 6.721 1.00 93.81 550 PRO A O 1
ATOM 4406 N N . THR A 1 551 ? 21.314 -13.698 6.887 1.00 93.62 551 THR A N 1
ATOM 4407 C CA . THR A 1 551 ? 22.179 -13.530 5.709 1.00 93.62 551 THR A CA 1
ATOM 4408 C C . THR A 1 551 ? 21.380 -13.505 4.407 1.00 93.62 551 THR A C 1
ATOM 4410 O O . THR A 1 551 ? 21.665 -12.695 3.518 1.00 93.62 551 THR A O 1
ATOM 4413 N N . GLU A 1 552 ? 20.353 -14.350 4.287 1.00 94.38 552 GLU A N 1
ATOM 4414 C CA . GLU A 1 552 ? 19.446 -14.326 3.138 1.00 94.38 552 GLU A CA 1
ATOM 4415 C C . GLU A 1 552 ? 18.669 -13.014 3.082 1.00 94.38 552 GLU A C 1
ATOM 4417 O O . GLU A 1 552 ? 18.630 -12.389 2.024 1.00 94.38 552 GLU A O 1
ATOM 4422 N N . ILE A 1 553 ? 18.122 -12.549 4.210 1.00 95.50 553 ILE A N 1
ATOM 4423 C CA . ILE A 1 553 ? 17.411 -11.265 4.277 1.00 95.50 553 ILE A CA 1
ATOM 4424 C C . ILE A 1 553 ? 18.337 -10.106 3.920 1.00 95.50 553 ILE A C 1
ATOM 4426 O O . ILE A 1 553 ? 17.968 -9.261 3.111 1.00 95.50 553 ILE A O 1
ATOM 4430 N N . THR A 1 554 ? 19.568 -10.093 4.431 1.00 93.00 554 THR A N 1
ATOM 4431 C CA . THR A 1 554 ? 20.566 -9.068 4.083 1.00 93.00 554 THR A CA 1
ATOM 4432 C C . THR A 1 554 ? 20.830 -9.030 2.575 1.00 93.00 554 THR A C 1
ATOM 4434 O O . THR A 1 554 ? 20.866 -7.959 1.965 1.00 93.00 554 THR A O 1
ATOM 4437 N N . THR A 1 555 ? 20.949 -10.204 1.950 1.00 93.25 555 THR A N 1
ATOM 4438 C CA . THR A 1 555 ? 21.137 -10.327 0.498 1.00 93.25 555 THR A CA 1
ATOM 4439 C C . THR A 1 555 ? 19.907 -9.826 -0.266 1.00 93.25 555 THR A C 1
ATOM 4441 O O . THR A 1 555 ? 20.045 -9.108 -1.258 1.00 93.25 555 THR A O 1
ATOM 4444 N N . LEU A 1 556 ? 18.701 -10.162 0.202 1.00 93.94 556 LEU A N 1
ATOM 4445 C CA . LEU A 1 556 ? 17.445 -9.683 -0.375 1.00 93.94 556 LEU A CA 1
ATOM 4446 C C . LEU A 1 556 ? 17.326 -8.154 -0.251 1.00 93.94 556 LEU A C 1
ATOM 4448 O O . LEU A 1 556 ? 17.046 -7.496 -1.246 1.00 93.94 556 LEU A O 1
ATOM 4452 N N . CYS A 1 557 ? 17.604 -7.557 0.908 1.00 92.06 557 CYS A N 1
ATOM 4453 C CA . CYS A 1 557 ? 17.559 -6.101 1.083 1.00 92.06 557 CYS A CA 1
ATOM 4454 C C . CYS A 1 557 ? 18.405 -5.375 0.025 1.00 92.06 557 CYS A C 1
ATOM 4456 O O . CYS A 1 557 ? 17.906 -4.468 -0.638 1.00 92.06 557 CYS A O 1
ATOM 4458 N N . SER A 1 558 ? 19.641 -5.834 -0.210 1.00 87.25 558 SER A N 1
ATOM 4459 C CA . SER A 1 558 ? 20.507 -5.258 -1.247 1.00 87.25 558 SER A CA 1
ATOM 4460 C C . SER A 1 558 ? 19.949 -5.452 -2.659 1.00 87.25 558 SER A C 1
ATOM 4462 O O . SER A 1 558 ? 19.963 -4.517 -3.452 1.00 87.25 558 SER A O 1
ATOM 4464 N N . GLN A 1 559 ? 19.465 -6.652 -2.994 1.00 88.69 559 GLN A N 1
ATOM 4465 C CA . GLN A 1 559 ? 18.974 -6.959 -4.343 1.00 88.69 559 GLN A CA 1
ATOM 4466 C C . GLN A 1 559 ? 17.701 -6.189 -4.701 1.00 88.69 559 GLN A C 1
ATOM 4468 O O . GLN A 1 559 ? 17.527 -5.773 -5.846 1.00 88.69 559 GLN A O 1
ATOM 4473 N N . PHE A 1 560 ? 16.783 -6.037 -3.749 1.00 87.62 560 PHE A N 1
ATOM 4474 C CA . PHE A 1 560 ? 15.476 -5.443 -4.016 1.00 87.62 560 PHE A CA 1
ATOM 4475 C C . PHE A 1 560 ? 15.495 -3.918 -3.952 1.00 87.62 560 PHE A C 1
ATOM 4477 O O . PHE A 1 560 ? 14.644 -3.298 -4.585 1.00 87.62 560 PHE A O 1
ATOM 4484 N N . GLU A 1 561 ? 16.481 -3.308 -3.287 1.00 83.94 561 GLU A N 1
ATOM 4485 C CA . GLU A 1 561 ? 16.691 -1.857 -3.357 1.00 83.94 561 GLU A CA 1
ATOM 4486 C C . GLU A 1 561 ? 16.874 -1.409 -4.811 1.00 83.94 561 GLU A C 1
ATOM 4488 O O . GLU A 1 561 ? 16.183 -0.508 -5.290 1.00 83.94 561 GLU A O 1
ATOM 4493 N N . ASP A 1 562 ? 17.743 -2.106 -5.547 1.00 84.62 562 ASP A N 1
ATOM 4494 C CA . ASP A 1 562 ? 18.000 -1.807 -6.952 1.00 84.62 562 ASP A CA 1
ATOM 4495 C C . ASP A 1 562 ? 16.779 -2.056 -7.835 1.00 84.62 562 ASP A C 1
ATOM 4497 O O . ASP A 1 562 ? 16.480 -1.243 -8.707 1.00 84.62 562 ASP A O 1
ATOM 4501 N N . LYS A 1 563 ? 16.029 -3.138 -7.602 1.00 88.12 563 LYS A N 1
ATOM 4502 C CA . LYS A 1 563 ? 14.836 -3.436 -8.411 1.00 88.12 563 LYS A CA 1
ATOM 4503 C C . LYS A 1 563 ? 13.727 -2.413 -8.219 1.00 88.12 563 LYS A C 1
ATOM 4505 O O . LYS A 1 563 ? 13.126 -1.995 -9.203 1.00 88.12 563 LYS A O 1
ATOM 4510 N N . ILE A 1 564 ? 13.481 -1.982 -6.981 1.00 84.12 564 ILE A N 1
ATOM 4511 C CA . ILE A 1 564 ? 12.493 -0.936 -6.689 1.00 84.12 564 ILE A CA 1
ATOM 4512 C C . ILE A 1 564 ? 12.915 0.379 -7.348 1.00 84.12 564 ILE A C 1
ATOM 4514 O O . ILE A 1 564 ? 12.088 1.040 -7.976 1.00 84.12 564 ILE A O 1
ATOM 4518 N N . ARG A 1 565 ? 14.203 0.738 -7.267 1.00 84.50 565 ARG A N 1
ATOM 4519 C CA . ARG A 1 565 ? 14.742 1.930 -7.933 1.00 84.50 565 ARG A CA 1
ATOM 4520 C C . ARG A 1 565 ? 14.537 1.874 -9.449 1.00 84.50 565 ARG A C 1
ATOM 4522 O O . ARG A 1 565 ? 14.037 2.836 -10.021 1.00 84.50 565 ARG A O 1
ATOM 4529 N N . VAL A 1 566 ? 14.879 0.752 -10.082 1.00 87.75 566 VAL A N 1
ATOM 4530 C CA . VAL A 1 566 ? 14.726 0.549 -11.533 1.00 87.75 566 VAL A CA 1
ATOM 4531 C C . VAL A 1 566 ? 13.254 0.588 -11.953 1.00 87.75 566 VAL A C 1
ATOM 4533 O O . VAL A 1 566 ? 12.924 1.231 -12.944 1.00 87.75 566 VAL A O 1
ATOM 4536 N N . ALA A 1 567 ? 12.353 -0.042 -11.194 1.00 90.12 567 ALA A N 1
ATOM 4537 C CA . ALA A 1 567 ? 10.917 0.012 -11.468 1.00 90.12 567 ALA A CA 1
ATOM 4538 C C . ALA A 1 567 ? 10.354 1.437 -11.343 1.00 90.12 567 ALA A C 1
ATOM 4540 O O . ALA A 1 567 ? 9.523 1.842 -12.155 1.00 90.12 567 ALA A O 1
ATOM 4541 N N . LYS A 1 568 ? 10.840 2.222 -10.371 1.00 85.56 568 LYS A N 1
ATOM 4542 C CA . LYS A 1 568 ? 10.426 3.620 -10.212 1.00 85.56 568 LYS A CA 1
ATOM 4543 C C . LYS A 1 568 ? 10.939 4.513 -11.339 1.00 85.56 568 LYS A C 1
ATOM 4545 O O . LYS A 1 568 ? 10.197 5.357 -11.826 1.00 85.56 568 LYS A O 1
ATOM 4550 N N . GLU A 1 569 ? 12.186 4.320 -11.760 1.00 84.94 569 GLU A N 1
ATOM 4551 C CA . GLU A 1 569 ? 12.765 5.035 -12.901 1.00 84.94 569 GLU A CA 1
ATOM 4552 C C . GLU A 1 569 ? 12.003 4.725 -14.199 1.00 84.94 569 GLU A C 1
ATOM 4554 O O . GLU A 1 569 ? 11.697 5.637 -14.965 1.00 84.94 569 GLU A O 1
ATOM 4559 N N . TYR A 1 570 ? 11.628 3.458 -14.404 1.00 89.25 570 TYR A N 1
ATOM 4560 C CA . TYR A 1 570 ? 10.774 3.048 -15.516 1.00 89.25 570 TYR A CA 1
ATOM 4561 C C . TYR A 1 570 ? 9.416 3.763 -15.487 1.00 89.25 570 TYR A C 1
ATOM 4563 O O . TYR A 1 570 ? 9.000 4.309 -16.504 1.00 89.25 570 TYR A O 1
ATOM 4571 N N . GLU A 1 571 ? 8.731 3.787 -14.336 1.00 88.50 571 GLU A N 1
ATOM 4572 C CA . GLU A 1 571 ? 7.422 4.448 -14.190 1.00 88.50 571 GLU A CA 1
ATOM 4573 C C . GLU A 1 571 ? 7.506 5.940 -14.550 1.00 88.50 571 GLU A C 1
ATOM 4575 O O . GLU A 1 571 ? 6.686 6.429 -15.326 1.00 88.50 571 GLU A O 1
ATOM 4580 N N . ILE A 1 572 ? 8.526 6.644 -14.044 1.00 80.38 572 ILE A N 1
ATOM 4581 C CA . ILE A 1 572 ? 8.747 8.069 -14.333 1.00 80.38 572 ILE A CA 1
ATOM 4582 C C . ILE A 1 572 ? 8.935 8.285 -15.840 1.00 80.38 572 ILE A C 1
ATOM 4584 O O . ILE A 1 572 ? 8.223 9.094 -16.434 1.00 80.38 572 ILE A O 1
ATOM 4588 N N . LYS A 1 573 ? 9.823 7.519 -16.486 1.00 82.94 573 LYS A N 1
ATOM 4589 C CA . LYS A 1 573 ? 10.049 7.627 -17.937 1.00 82.94 573 LYS A CA 1
ATOM 4590 C C . LYS A 1 573 ? 8.793 7.287 -18.746 1.00 82.94 573 LYS A C 1
ATOM 4592 O O . LYS A 1 573 ? 8.484 7.970 -19.719 1.00 82.94 573 LYS A O 1
ATOM 4597 N N . ALA A 1 574 ? 8.040 6.259 -18.352 1.00 85.88 574 ALA A N 1
ATOM 4598 C CA . ALA A 1 574 ? 6.794 5.883 -19.021 1.00 85.88 574 ALA A CA 1
ATOM 4599 C C . ALA A 1 574 ? 5.746 7.008 -18.959 1.00 85.88 574 ALA A C 1
ATOM 4601 O O . ALA A 1 574 ? 5.005 7.234 -19.920 1.00 85.88 574 ALA A O 1
ATOM 4602 N N . GLU A 1 575 ? 5.692 7.737 -17.847 1.00 82.06 575 GLU A N 1
ATOM 4603 C CA . GLU A 1 575 ? 4.809 8.890 -17.672 1.00 82.06 575 GLU A CA 1
ATOM 4604 C C . GLU A 1 575 ? 5.245 10.099 -18.484 1.00 82.06 575 GLU A C 1
ATOM 4606 O O . GLU A 1 575 ? 4.404 10.719 -19.135 1.00 82.06 575 GLU A O 1
ATOM 4611 N N . GLU A 1 576 ? 6.542 10.401 -18.502 1.00 80.31 576 GLU A N 1
ATOM 4612 C CA . GLU A 1 576 ? 7.115 11.454 -19.342 1.00 80.31 576 GLU A CA 1
ATOM 4613 C C . GLU A 1 576 ? 6.802 11.207 -20.824 1.00 80.31 576 GLU A C 1
ATOM 4615 O O . GLU A 1 576 ? 6.326 12.110 -21.518 1.00 80.31 576 GLU A O 1
ATOM 4620 N N . ILE A 1 577 ? 6.959 9.961 -21.287 1.00 80.12 577 ILE A N 1
ATOM 4621 C CA . ILE A 1 577 ? 6.580 9.531 -22.640 1.00 80.12 577 ILE A CA 1
ATOM 4622 C C . ILE A 1 577 ? 5.074 9.717 -22.864 1.00 80.12 577 ILE A C 1
ATOM 4624 O O . ILE A 1 577 ? 4.660 10.319 -23.857 1.00 80.12 577 ILE A O 1
ATOM 4628 N N . SER A 1 578 ? 4.234 9.231 -21.945 1.00 80.69 578 SER A N 1
ATOM 4629 C CA . SER A 1 578 ? 2.774 9.361 -22.050 1.00 80.69 578 SER A CA 1
ATOM 4630 C C . SER A 1 578 ? 2.338 10.827 -22.137 1.00 80.69 578 SER A C 1
ATOM 4632 O O . SER A 1 578 ? 1.474 11.181 -22.945 1.00 80.69 578 SER A O 1
ATOM 4634 N N . TYR A 1 579 ? 2.957 11.696 -21.339 1.00 76.06 579 TYR A N 1
ATOM 4635 C CA . TYR A 1 579 ? 2.703 13.128 -21.352 1.00 76.06 579 TYR A CA 1
ATOM 4636 C C . TYR A 1 579 ? 3.147 13.771 -22.672 1.00 76.06 579 TYR A C 1
ATOM 4638 O O . TYR A 1 579 ? 2.350 14.474 -23.300 1.00 76.06 579 TYR A O 1
ATOM 4646 N N . ALA A 1 580 ? 4.361 13.480 -23.146 1.00 73.44 580 ALA A N 1
ATOM 4647 C CA . ALA A 1 580 ? 4.881 13.989 -24.415 1.00 73.44 580 ALA A CA 1
ATOM 4648 C C . ALA A 1 580 ? 3.977 13.606 -25.603 1.00 73.44 580 ALA A C 1
ATOM 4650 O O . ALA A 1 580 ? 3.590 14.466 -26.397 1.00 73.44 580 ALA A O 1
ATOM 4651 N N . VAL A 1 581 ? 3.541 12.342 -25.669 1.00 72.19 581 VAL A N 1
ATOM 4652 C CA . VAL A 1 581 ? 2.624 11.844 -26.710 1.00 72.19 581 VAL A CA 1
ATOM 4653 C C . VAL A 1 581 ? 1.252 12.529 -26.637 1.00 72.19 581 VAL A C 1
ATOM 4655 O O . VAL A 1 581 ? 0.641 12.796 -27.674 1.00 72.19 581 VAL A O 1
ATOM 4658 N N . SER A 1 582 ? 0.752 12.840 -25.435 1.00 69.50 582 SER A N 1
ATOM 4659 C CA . SER A 1 582 ? -0.517 13.567 -25.270 1.00 69.50 582 SER A CA 1
ATOM 4660 C C . SER A 1 582 ? -0.439 15.020 -25.762 1.00 69.50 582 SER A C 1
ATOM 4662 O O . SER A 1 582 ? -1.388 15.512 -26.373 1.00 69.50 582 SER A O 1
ATOM 4664 N N . ARG A 1 583 ? 0.709 15.685 -25.566 1.00 64.69 583 ARG A N 1
ATOM 4665 C CA . ARG A 1 583 ? 0.955 17.079 -25.969 1.00 64.69 583 ARG A CA 1
ATOM 4666 C C . ARG A 1 583 ? 1.170 17.236 -27.469 1.00 64.69 583 ARG A C 1
ATOM 4668 O O . ARG A 1 583 ? 0.690 18.211 -28.033 1.00 64.69 583 ARG A O 1
ATOM 4675 N N . ALA A 1 584 ? 1.793 16.257 -28.126 1.00 59.88 584 ALA A N 1
ATOM 4676 C CA . ALA A 1 584 ? 1.954 16.248 -29.583 1.00 59.88 584 ALA A CA 1
ATOM 4677 C C . ALA A 1 584 ? 0.612 16.281 -30.350 1.00 59.88 584 ALA A C 1
ATOM 4679 O O . ALA A 1 584 ? 0.583 16.615 -31.530 1.00 59.88 584 ALA A O 1
ATOM 4680 N N . LYS A 1 585 ? -0.508 15.954 -29.684 1.00 54.28 585 LYS A N 1
ATOM 4681 C CA . LYS A 1 585 ? -1.862 15.958 -30.260 1.00 54.28 585 LYS A CA 1
ATOM 4682 C C . LYS A 1 585 ? -2.658 17.248 -30.016 1.00 54.28 585 LYS A C 1
ATOM 4684 O O . LYS A 1 585 ? -3.776 17.344 -30.514 1.00 54.28 585 LYS A O 1
ATOM 4689 N N . GLN A 1 586 ? -2.142 18.211 -29.248 1.00 45.41 586 GLN A N 1
ATOM 4690 C CA . GLN A 1 586 ? -2.863 19.442 -28.899 1.00 45.41 586 GLN A CA 1
ATOM 4691 C C . GLN A 1 586 ? -2.195 20.674 -29.526 1.00 45.41 586 GLN A C 1
ATOM 4693 O O . GLN A 1 586 ? -1.059 21.007 -29.198 1.00 45.41 586 GLN A O 1
ATOM 4698 N N . SER A 1 587 ? -2.919 21.393 -30.392 1.00 38.78 587 SER A N 1
ATOM 4699 C CA . SER A 1 587 ? -2.550 22.745 -30.825 1.00 38.78 587 SER A CA 1
ATOM 4700 C C . SER A 1 587 ? -2.592 23.691 -29.621 1.00 38.78 587 SER A C 1
ATOM 4702 O O . SER A 1 587 ? -3.624 23.804 -28.957 1.00 38.78 587 SER A O 1
ATOM 4704 N N . PHE A 1 588 ? -1.467 24.348 -29.325 1.00 38.38 588 PHE A N 1
ATOM 4705 C CA . PHE A 1 588 ? -1.277 25.249 -28.184 1.00 38.38 588 PHE A CA 1
ATOM 4706 C C . PHE A 1 588 ? -2.424 26.265 -28.039 1.00 38.38 588 PHE A C 1
ATOM 4708 O O . PHE A 1 588 ? -2.448 27.295 -28.704 1.00 38.38 588 PHE A O 1
ATOM 4715 N N . SER A 1 589 ? -3.359 26.009 -27.123 1.00 30.52 589 SER A N 1
ATOM 4716 C CA . SER A 1 589 ? -4.320 27.011 -26.661 1.00 30.52 589 SER A CA 1
ATOM 4717 C C . SER A 1 589 ? -4.757 26.726 -25.216 1.00 30.52 589 SER A C 1
ATOM 4719 O O . SER A 1 589 ? -5.440 25.751 -24.942 1.00 30.52 589 SER A O 1
ATOM 4721 N N . HIS A 1 590 ? -4.315 27.626 -24.325 1.00 32.06 590 HIS A N 1
ATOM 4722 C CA . HIS A 1 590 ? -4.865 28.000 -23.009 1.00 32.06 590 HIS A CA 1
ATOM 4723 C C . HIS A 1 590 ? -4.913 26.927 -21.900 1.00 32.06 590 HIS A C 1
ATOM 4725 O O . HIS A 1 590 ? -5.518 25.874 -22.046 1.00 32.06 590 HIS A O 1
ATOM 4731 N N . CYS A 1 591 ? -4.335 27.239 -20.728 1.00 29.20 591 CYS A N 1
ATOM 4732 C CA . CYS A 1 591 ? -4.544 26.460 -19.500 1.00 29.20 591 CYS A CA 1
ATOM 4733 C C . CYS A 1 591 ? -4.904 27.384 -18.306 1.00 29.20 591 CYS A C 1
ATOM 4735 O O . CYS A 1 591 ? -4.295 28.453 -18.190 1.00 29.20 591 CYS A O 1
ATOM 4737 N N . PRO A 1 592 ? -5.881 27.008 -17.450 1.00 31.17 592 PRO A N 1
ATOM 4738 C CA . PRO A 1 592 ? -6.496 27.848 -16.415 1.00 31.17 592 PRO A CA 1
ATOM 4739 C C . PRO A 1 592 ? -5.849 27.720 -15.015 1.00 31.17 592 PRO A C 1
ATOM 4741 O O . PRO A 1 592 ? -4.854 27.023 -14.836 1.00 31.17 592 PRO A O 1
ATOM 4744 N N . PHE A 1 593 ? -6.433 28.451 -14.051 1.00 27.62 593 PHE A N 1
ATOM 4745 C CA . PHE A 1 593 ? -6.126 28.525 -12.610 1.00 27.62 593 PHE A CA 1
ATOM 4746 C C . PHE A 1 593 ? -5.870 27.136 -11.984 1.00 27.62 593 PHE A C 1
ATOM 4748 O O . PHE A 1 593 ? -6.510 26.157 -12.363 1.00 27.62 593 PHE A O 1
ATOM 4755 N N . VAL A 1 594 ? -4.945 27.054 -11.023 1.00 26.91 594 VAL A N 1
ATOM 4756 C CA . VAL A 1 594 ? -4.641 25.833 -10.256 1.00 26.91 594 VAL A CA 1
ATOM 4757 C C . VAL A 1 594 ? -4.775 26.196 -8.778 1.00 26.91 594 VAL A C 1
ATOM 4759 O O . VAL A 1 594 ? -3.977 26.984 -8.272 1.00 26.91 594 VAL A O 1
ATOM 4762 N N . SER A 1 595 ? -5.824 25.688 -8.116 1.00 31.36 595 SER A N 1
ATOM 4763 C CA . SER A 1 595 ? -5.863 25.602 -6.647 1.00 31.36 595 SER A CA 1
ATOM 4764 C C . SER A 1 595 ? -4.788 24.660 -6.220 1.00 31.36 595 SER A C 1
ATOM 4766 O O . SER A 1 595 ? -4.695 23.673 -6.985 1.00 31.36 595 SER A O 1
#

Radius of gyration: 29.97 Å; Cα contacts (8 Å, |Δi|>4): 873; chains: 1; bounding box: 67×85×74 Å

Mean predicted aligned error: 16.25 Å

Organism: NCBI:txid205130

Secondary structure (DSSP, 8-state):
------EEEEEEE----TTGGG-S--TT-HHHH-HHHHHHHHHTEEEEEEEES-HHHHHHSSTTHHHHHHHHHHHHHTT--SSTT--HHHHHHHHHHHHTT-------S-----THHHHHHHHHHHHHHHHTTS--------------PPP-----SSHHHHHHHHHH-THHHHSEEEEEEEEE--TT-SS-EEEEEEEEE-SS-HHHHHHHHHHHTT------PPPGGGGG---TT---EE-TTS-EEEEE-TT-----EEEEEEEETTEEEEEEEEE--TTTS-TTSHHHHHHHHH-B-EEETTEEEE-SS-HHIIIIISS--BTSEEEEEEEEEEEETTT--EEEEEEEEEEEEEB-EEEEHHHHHHHHHHHTTSPP-TTSHHHHHHHHHHHHHHHHHHHHGGGGG-----TT--SS--HHHHHHHHHHHHHHHHHHHHHHHSTTTTTS-EEEEBPPPPHHHHHHHHHHTTTTGGG-TTTTT-----S----EEEETTS-GGGGG-BGGGTBSS----S-TTTBHHHHHHHHHHHHHHHTPPPS--HHHHHHHHHHHHHHHHHHHHHHHHHHHHHHHHHHTTS-S-------

InterPro domains:
  IPR001900 Ribonuclease II/R [PF00773] (240-542)
  IPR001900 Ribonuclease II/R [SM00955] (240-543)
  IPR012340 Nucleic acid-binding, OB-fold [SSF50249] (173-579)
  IPR027417 P-loop containing nucleoside triphosphate hydrolase [G3DSA:3.40.50.300] (2-91)
  IPR041679 DNA2/NAM7 helicase-like, C-terminal [PF13087] (4-55)
  IPR050180 RNR Ribonuclease [PTHR23355] (165-576)